Protein AF-0000000078892918 (afdb_homodimer)

Sequence (696 aa):
MNNAVQLWDNHLSVITRPTPHVQSPRDVVVKIAYSAVSGTDLHVLEGRIDCAKSIILGHQFVGIVKEIGADVQHVSVGDRVVINPLTSCGICDFCLKGQPHLCKVEGKNTAIGIKRNGGWAQFCRLSAKNVIPLPHQVTFEQALFSEPMSCILRGWDLLVPLQTDAEVLICGAGNSGLLWASFLHFRGYREVVISEVLKGRQKIAHGLNFGFQLVTPDVLVSEARNAKQNDDQEWGFDVVVDCTGDPKCFEQSLQWLRQGGRLLLFGTCPRNANASINPNQLLQKELKIISYQGNSFTFTSGIQVLQDMGNHYLAFERLGVRTFQLQEYMAAIETMRSGEISKAVFEYMNNAVQLWDNHLSVITRPTPHVQSPRDVVVKIAYSAVSGTDLHVLEGRIDCAKSIILGHQFVGIVKEIGADVQHVSVGDRVVINPLTSCGICDFCLKGQPHLCKVEGKNTAIGIKRNGGWAQFCRLSAKNVIPLPHQVTFEQALFSEPMSCILRGWDLLVPLQTDAEVLICGAGNSGLLWASFLHFRGYREVVISEVLKGRQKIAHGLNFGFQLVTPDVLVSEARNAKQNDDQEWGFDVVVDCTGDPKCFEQSLQWLRQGGRLLLFGTCPRNANASINPNQLLQKELKIISYQGNSFTFTSGIQVLQDMGNHYLAFERLGVRTFQLQEYMAAIETMRSGEISKAVFEY

Secondary structure (DSSP, 8-state):
-EEEEEEETTEEEEEEEPPP---STTEEEEEEEEEE--HHHHHHHTTSS---SSEE---EEEEEEEEE-TT--S--TT-EEEE-S----SSSHHHHTT-GGG-SSSGGGG-BTTTB--SSBSEEEEEGGGEEEPPTTS-HHHHTTHHHHHHHHHHHHHH-S--TT--EEEE--SHHHHHHHHHHHHTT---EEEE---HHHHHHHHHT-S--EEE-HHHHHHHHHHHHHTT-TT-SEEEEEE-S--HHHHHHHHHHEEEEEEEEE-SPPPTT--EEE-HHHHHHHT-EEEE--S--S-HHHHHHHHHHHHHHHH-TTTTTEEEE-GGGHHHHHHHHHHTS-SEEEEE-/-EEEEEEETTEEEEEEEPPP---STTEEEEEEEEEE--HHHHHHHTTSS---SSEE---EEEEEEEEE-TT--S--TT-EEEE-S----SSSHHHHTT-GGG-SSSGGGG-BTTTB--SSBSEEEEEGGGEEEPPTTS-HHHHTTHHHHHHHHHHHHHH-S--TT--EEEE--SHHHHHHHHHHHHTT---EEEE---HHHHHHHHHT-S--EEE-HHHHHHHHHHHHHTT-TT-SEEEEEE-S--HHHHHHHHHHEEEEEEEEE-SPPPTT--EEE-HHHHHHHT-EEEE--S--S-HHHHHHHHHHHHHHHH-TTTTTEEEE-GGGHHHHHHHHHHTS-SEEEEE-

Solvent-accessible surface area (backbone atoms only — not comparable to full-atom values): 35223 Å² total; per-residue (Å²): 126,23,50,28,39,31,37,42,95,93,37,77,44,79,44,78,40,78,68,75,70,65,83,47,48,46,22,28,21,30,40,35,40,38,21,35,59,50,73,65,56,51,34,37,75,68,66,69,38,88,60,43,82,67,24,26,31,27,47,35,28,24,28,28,31,66,40,67,16,84,68,50,75,91,66,53,70,67,38,48,31,32,41,43,36,57,50,54,68,66,70,45,74,37,26,68,68,74,35,36,51,64,20,85,74,25,10,76,68,51,17,32,21,40,53,33,59,17,32,39,29,44,50,37,66,43,57,47,86,29,58,39,76,53,60,89,86,48,48,66,74,52,48,48,43,26,56,63,40,6,34,50,48,32,53,45,63,71,56,54,87,69,63,78,82,44,33,34,35,33,33,27,46,42,47,67,27,47,50,49,52,44,49,40,45,73,73,64,43,64,50,38,36,40,31,37,83,51,67,45,26,42,52,36,59,58,65,60,68,79,74,53,48,75,43,41,62,68,56,54,53,49,51,42,53,50,26,60,76,66,66,42,74,77,56,61,20,48,32,38,40,33,45,61,23,43,45,65,54,57,45,50,48,66,65,41,38,24,71,64,7,38,37,37,41,68,27,74,36,50,80,83,36,66,30,68,42,44,62,23,59,34,30,78,28,26,28,33,42,37,36,46,56,69,49,59,96,18,52,70,59,20,44,52,50,48,54,72,52,36,63,86,60,50,30,48,72,56,55,28,41,45,78,39,49,68,90,40,48,66,59,39,52,51,44,35,72,70,28,68,28,37,30,29,29,32,54,100,127,22,49,29,39,30,37,41,94,93,36,76,44,79,43,78,38,77,68,76,71,67,85,46,48,45,20,28,22,31,38,34,42,40,22,35,59,49,73,65,55,52,33,36,76,70,65,70,38,90,60,42,83,66,25,27,31,25,46,34,27,24,28,30,31,66,41,69,17,85,67,49,76,90,68,52,71,67,39,48,30,32,41,44,36,57,51,55,70,66,70,46,72,37,26,67,68,73,36,36,52,64,20,86,72,25,11,76,68,48,16,32,20,40,52,33,58,18,31,39,28,45,49,36,64,43,57,46,88,28,57,39,77,53,61,89,86,48,48,65,74,53,47,48,44,25,57,62,41,6,34,49,48,33,52,46,62,71,57,54,86,70,63,78,82,44,32,35,35,34,33,27,45,43,47,66,27,47,49,48,52,44,50,42,46,74,72,64,43,63,51,39,37,39,28,36,82,51,65,44,26,43,52,35,59,58,62,59,68,79,76,52,48,77,44,40,62,67,56,53,54,50,52,42,52,51,26,62,77,66,67,42,74,78,56,59,19,48,30,37,41,34,45,62,22,42,47,65,54,57,44,50,47,66,65,41,39,23,71,62,8,37,38,37,41,68,26,74,36,51,81,84,36,65,31,66,42,42,63,23,58,35,28,78,28,26,27,33,41,37,36,48,56,69,49,57,94,18,51,70,58,20,45,51,49,48,54,72,50,36,62,85,59,51,31,47,73,57,54,28,41,45,78,40,50,68,91,40,47,67,59,40,52,51,44,36,72,71,27,68,29,36,31,29,30,31,53,102

Radius of gyration: 29.2 Å; Cα contacts (8 Å, |Δi|>4): 1618; chains: 2; bounding box: 52×85×64 Å

Foldseek 3Di:
DKWFWKQAPLDTDIDDDDQDADDDQFKWKWQWFKFWDDPVNVCVSVVQDAFDHTAGATQQTKGFTCHHHNNQDPDDGGFTKTFQQFDADCPDPCNVVQNRCPHPPTRVCRGDRGHHHHDLMRMDMDGSRGIGTADPLADRLLSSCLFLLLQLVQLVVVVPPDDQAFAEEEEDQFLSSLSNVLLCLVVNRLNYEYEYDAPLSQVLSVLLVSNHHYDHVVVLVVVLVVCVVVVPLPAAGQEYEYQPLDLVCVQVNLSRHHANHEYEDSHHHGPPDDHDDDVVSCVVRVYYYHYGGGGGPRSVVSSVSSSVSPCSRRPCVSQQEDEDASNCVVVQSVCCVSSNGNMYMYGD/DKWFWKQAPLDTDIDDDDQDDDDDQFKWKFQWFKFWDDPVNVCVSVVQDAFDHTAGATQQTKGFTCHHHNNQDPDDGGFTKTFQQFDADCPDPCNVVQNRCPHPPTRVCRGDRGHHHHDLMRMDMDGSRGIGTADPLADRLLSSCLFLLLQLVQLVVVVPPDDQAFAEEEEDQFLSSLSNVLLCLVVNHLNYEYEYDAPLSQVLSVLLVSNHHYDHVVVLLVVLVVCVVVVPLPAAGQEYEYQPLDLVCVAVNLSRHHANHEYEDSHHHGPPDDHDDDVVSCVVRVYYYHYGGGGDPRSVVSSVSSSVSPCSRRPCVSQQEDEDASNCVVVQSVCCVNSNGNMYMYGD

Structure (mmCIF, N/CA/C/O backbone):
data_AF-0000000078892918-model_v1
#
loop_
_entity.id
_entity.type
_entity.pdbx_description
1 polymer 'Uncharacterized protein'
#
loop_
_atom_site.group_PDB
_atom_site.id
_atom_site.type_symbol
_atom_site.label_atom_id
_atom_site.label_alt_id
_atom_site.label_comp_id
_atom_site.label_asym_id
_atom_site.label_entity_id
_atom_site.label_seq_id
_atom_site.pdbx_PDB_ins_code
_atom_site.Cartn_x
_atom_site.Cartn_y
_atom_site.Cartn_z
_atom_site.occupancy
_atom_site.B_iso_or_equiv
_atom_site.auth_seq_id
_atom_site.auth_comp_id
_atom_site.auth_asym_id
_atom_site.auth_atom_id
_atom_site.pdbx_PDB_model_num
ATOM 1 N N . MET A 1 1 ? 13.773 -43.25 -21.922 1 74.69 1 MET A N 1
ATOM 2 C CA . MET A 1 1 ? 13.562 -42.062 -22.75 1 74.69 1 MET A CA 1
ATOM 3 C C . MET A 1 1 ? 12.797 -41 -21.969 1 74.69 1 MET A C 1
ATOM 5 O O . MET A 1 1 ? 11.977 -41.312 -21.109 1 74.69 1 MET A O 1
ATOM 9 N N . ASN A 1 2 ? 13.359 -39.781 -22.062 1 89.12 2 ASN A N 1
ATOM 10 C CA . ASN A 1 2 ? 12.789 -38.594 -21.422 1 89.12 2 ASN A CA 1
ATOM 11 C C . ASN A 1 2 ? 12.266 -37.625 -22.469 1 89.12 2 ASN A C 1
ATOM 13 O O . ASN A 1 2 ? 13.016 -36.781 -22.969 1 89.12 2 ASN A O 1
ATOM 17 N N . ASN A 1 3 ? 10.93 -37.75 -22.734 1 92.88 3 ASN A N 1
ATOM 18 C CA . ASN A 1 3 ? 10.312 -36.719 -23.562 1 92.88 3 ASN A CA 1
ATOM 19 C C . ASN A 1 3 ? 10.102 -35.406 -22.797 1 92.88 3 ASN A C 1
ATOM 21 O O . ASN A 1 3 ? 9.766 -35.438 -21.609 1 92.88 3 ASN A O 1
ATOM 25 N N . ALA A 1 4 ? 10.375 -34.375 -23.453 1 96.62 4 ALA A N 1
ATOM 26 C CA . ALA A 1 4 ? 10.234 -33.031 -22.844 1 96.62 4 ALA A CA 1
ATOM 27 C C . ALA A 1 4 ? 9.766 -32.031 -23.875 1 96.62 4 ALA A C 1
ATOM 29 O O . ALA A 1 4 ? 9.945 -32.219 -25.078 1 96.62 4 ALA A O 1
ATOM 30 N N . VAL A 1 5 ? 9.094 -31.031 -23.438 1 96.69 5 VAL A N 1
ATOM 31 C CA . VAL A 1 5 ? 8.711 -29.922 -24.312 1 96.69 5 VAL A CA 1
ATOM 32 C C . VAL A 1 5 ? 9.688 -28.766 -24.109 1 96.69 5 VAL A C 1
ATOM 34 O O . VAL A 1 5 ? 9.734 -28.156 -23.031 1 96.69 5 VAL A O 1
ATOM 37 N N . GLN A 1 6 ? 10.375 -28.453 -25.156 1 96.12 6 GLN A N 1
ATOM 38 C CA . GLN A 1 6 ? 11.438 -27.453 -25.094 1 96.12 6 GLN A CA 1
ATOM 39 C C . GLN A 1 6 ? 11.078 -26.219 -25.906 1 96.12 6 GLN A C 1
ATOM 41 O O . GLN A 1 6 ? 10.523 -26.328 -27.016 1 96.12 6 GLN A O 1
ATOM 46 N N . LEU A 1 7 ? 11.281 -25.078 -25.328 1 95.19 7 LEU A N 1
ATOM 47 C CA . LEU A 1 7 ? 11.219 -23.812 -26.062 1 95.19 7 LEU A CA 1
ATOM 48 C C . LEU A 1 7 ? 12.594 -23.422 -26.594 1 95.19 7 LEU A C 1
ATOM 50 O O . LEU A 1 7 ? 13.547 -23.281 -25.828 1 95.19 7 LEU A O 1
ATOM 54 N N . TRP A 1 8 ? 12.688 -23.391 -27.891 1 92.12 8 TRP A N 1
ATOM 55 C CA . TRP A 1 8 ? 13.914 -22.984 -28.578 1 92.12 8 TRP A CA 1
ATOM 56 C C . TRP A 1 8 ? 13.609 -21.984 -29.688 1 92.12 8 TRP A C 1
ATOM 58 O O . TRP A 1 8 ? 12.836 -22.281 -30.594 1 92.12 8 TRP A O 1
ATOM 68 N N . ASP A 1 9 ? 14.219 -20.828 -29.609 1 88 9 ASP A N 1
ATOM 69 C CA . ASP A 1 9 ? 14.016 -19.766 -30.594 1 88 9 ASP A CA 1
ATOM 70 C C . ASP A 1 9 ? 12.531 -19.5 -30.828 1 88 9 ASP A C 1
ATOM 72 O O . ASP A 1 9 ? 12.062 -19.531 -31.969 1 88 9 ASP A O 1
ATOM 76 N N . ASN A 1 10 ? 11.758 -19.484 -29.797 1 86.69 10 ASN A N 1
ATOM 77 C CA . ASN A 1 10 ? 10.336 -19.141 -29.766 1 86.69 10 ASN A CA 1
ATOM 78 C C . ASN A 1 10 ? 9.484 -20.266 -30.375 1 86.69 10 ASN A C 1
ATOM 80 O O . ASN A 1 10 ? 8.328 -20.047 -30.734 1 86.69 10 ASN A O 1
ATOM 84 N N . HIS A 1 11 ? 10.141 -21.406 -30.469 1 91.75 11 HIS A N 1
ATOM 85 C CA . HIS A 1 11 ? 9.406 -22.562 -30.969 1 91.75 11 HIS A CA 1
ATOM 86 C C . HIS A 1 11 ? 9.367 -23.672 -29.922 1 91.75 11 HIS A C 1
ATOM 88 O O . HIS A 1 11 ? 10.398 -24.047 -29.359 1 91.75 11 HIS A O 1
ATOM 94 N N . LEU A 1 12 ? 8.156 -24.125 -29.781 1 95.19 12 LEU A N 1
ATOM 95 C CA . LEU A 1 12 ? 7.977 -25.25 -28.875 1 95.19 12 LEU A CA 1
ATOM 96 C C . LEU A 1 12 ? 8.039 -26.562 -29.656 1 95.19 12 LEU A C 1
ATOM 98 O O . LEU A 1 12 ? 7.488 -26.672 -30.75 1 95.19 12 LEU A O 1
ATOM 102 N N . SER A 1 13 ? 8.742 -27.484 -29.094 1 95.38 13 SER A N 1
ATOM 103 C CA . SER A 1 13 ? 8.789 -28.797 -29.703 1 95.38 13 SER A CA 1
ATOM 104 C C . SER A 1 13 ? 9.016 -29.891 -28.656 1 95.38 13 SER A C 1
ATOM 106 O O . SER A 1 13 ? 9.586 -29.625 -27.594 1 95.38 13 SER A O 1
ATOM 108 N N . VAL A 1 14 ? 8.555 -31.094 -28.906 1 95.44 14 VAL A N 1
ATOM 109 C CA . VAL A 1 14 ? 8.867 -32.25 -28.094 1 95.44 14 VAL A CA 1
ATOM 110 C C . VAL A 1 14 ? 10.242 -32.812 -28.469 1 95.44 14 VAL A C 1
ATOM 112 O O . VAL A 1 14 ? 10.531 -33 -29.656 1 95.44 14 VAL A O 1
ATOM 115 N N . ILE A 1 15 ? 11 -32.938 -27.5 1 95.25 15 ILE A N 1
ATOM 116 C CA . ILE A 1 15 ? 12.305 -33.531 -27.734 1 95.25 15 ILE A CA 1
ATOM 117 C C . ILE A 1 15 ? 12.453 -34.812 -26.875 1 95.25 15 ILE A C 1
ATOM 119 O O . ILE A 1 15 ? 11.742 -34.969 -25.891 1 95.25 15 ILE A O 1
ATOM 123 N N . THR A 1 16 ? 13.305 -35.625 -27.359 1 95.5 16 THR A N 1
ATOM 124 C CA . THR A 1 16 ? 13.664 -36.812 -26.594 1 95.5 16 THR A CA 1
ATOM 125 C C . THR A 1 16 ? 15.117 -36.75 -26.141 1 95.5 16 THR A C 1
ATOM 127 O O . THR A 1 16 ? 16 -36.438 -26.938 1 95.5 16 THR A O 1
ATOM 130 N N . ARG A 1 17 ? 15.273 -37 -24.875 1 93.25 17 ARG A N 1
ATOM 131 C CA . ARG A 1 17 ? 16.609 -36.906 -24.297 1 93.25 17 ARG A CA 1
ATOM 132 C C . ARG A 1 17 ? 16.828 -38.031 -23.297 1 93.25 17 ARG A C 1
ATOM 134 O O . ARG A 1 17 ? 15.875 -38.688 -22.844 1 93.25 17 ARG A O 1
ATOM 141 N N . PRO A 1 18 ? 18.156 -38.281 -23.016 1 94.69 18 PRO A N 1
ATOM 142 C CA . PRO A 1 18 ? 18.406 -39.281 -21.984 1 94.69 18 PRO A CA 1
ATOM 143 C C . PRO A 1 18 ? 17.812 -38.906 -20.625 1 94.69 18 PRO A C 1
ATOM 145 O O . PRO A 1 18 ? 17.719 -37.719 -20.312 1 94.69 18 PRO A O 1
ATOM 148 N N . THR A 1 19 ? 17.469 -39.906 -19.906 1 96 19 THR A N 1
ATOM 149 C CA . THR A 1 19 ? 17.031 -39.656 -18.547 1 96 19 THR A CA 1
ATOM 150 C C . THR A 1 19 ? 18.156 -38.969 -17.75 1 96 19 THR A C 1
ATOM 152 O O . THR A 1 19 ? 19.297 -39.438 -17.766 1 96 19 THR A O 1
ATOM 155 N N . PRO A 1 20 ? 17.812 -37.906 -17.125 1 96.81 20 PRO A N 1
ATOM 156 C CA . PRO A 1 20 ? 18.875 -37.219 -16.375 1 96.81 20 PRO A CA 1
ATOM 157 C C . PRO A 1 20 ? 19.344 -38.031 -15.156 1 96.81 20 PRO A C 1
ATOM 159 O O . PRO A 1 20 ? 18.578 -38.812 -14.609 1 96.81 20 PRO A O 1
ATOM 162 N N . HIS A 1 21 ? 20.562 -37.781 -14.797 1 97.19 21 HIS A N 1
ATOM 163 C CA . HIS A 1 21 ? 21.172 -38.375 -13.602 1 97.19 21 HIS A CA 1
ATOM 164 C C . HIS A 1 21 ? 21.797 -37.281 -12.734 1 97.19 21 HIS A C 1
ATOM 166 O O . HIS A 1 21 ? 22.078 -36.188 -13.219 1 97.19 21 HIS A O 1
ATOM 172 N N . VAL A 1 22 ? 21.969 -37.594 -11.492 1 97.69 22 VAL A N 1
ATOM 173 C CA . VAL A 1 22 ? 22.625 -36.688 -10.555 1 97.69 22 VAL A CA 1
ATOM 174 C C . VAL A 1 22 ? 24.031 -36.375 -11.055 1 97.69 22 VAL A C 1
ATOM 176 O O . VAL A 1 22 ? 24.781 -37.281 -11.461 1 97.69 22 VAL A O 1
ATOM 179 N N . GLN A 1 23 ? 24.359 -35.094 -11.055 1 97.44 23 GLN A N 1
ATOM 180 C CA . GLN A 1 23 ? 25.672 -34.625 -11.523 1 97.44 23 GLN A CA 1
ATOM 181 C C . GLN A 1 23 ? 26.438 -33.906 -10.422 1 97.44 23 GLN A C 1
ATOM 183 O O . GLN A 1 23 ? 27.641 -33.719 -10.523 1 97.44 23 GLN A O 1
ATOM 188 N N . SER A 1 24 ? 25.781 -33.406 -9.453 1 97.25 24 SER A N 1
ATOM 189 C CA . SER A 1 24 ? 26.359 -32.688 -8.297 1 97.25 24 SER A CA 1
ATOM 190 C C . SER A 1 24 ? 25.828 -33.281 -6.988 1 97.25 24 SER A C 1
ATOM 192 O O . SER A 1 24 ? 24.75 -33.875 -6.961 1 97.25 24 SER A O 1
ATOM 194 N N . PRO A 1 25 ? 26.547 -33.094 -5.863 1 97.69 25 PRO A N 1
ATOM 195 C CA . PRO A 1 25 ? 26.125 -33.688 -4.586 1 97.69 25 PRO A CA 1
ATOM 196 C C . PRO A 1 25 ? 24.797 -33.125 -4.086 1 97.69 25 PRO A C 1
ATOM 198 O O . PRO A 1 25 ? 24.188 -33.719 -3.193 1 97.69 25 PRO A O 1
ATOM 201 N N . ARG A 1 26 ? 24.391 -32.125 -4.598 1 96.94 26 ARG A N 1
ATOM 202 C CA . ARG A 1 26 ? 23.156 -31.531 -4.098 1 96.94 26 ARG A CA 1
ATOM 203 C C . ARG A 1 26 ? 22.031 -31.656 -5.113 1 96.94 26 ARG A C 1
ATOM 205 O O . ARG A 1 26 ? 20.984 -31.031 -4.973 1 96.94 26 ARG A O 1
ATOM 212 N N . ASP A 1 27 ? 22.094 -32.438 -6.129 1 98.56 27 ASP A N 1
ATOM 213 C CA . ASP A 1 27 ? 21.094 -32.656 -7.168 1 98.56 27 ASP A CA 1
ATOM 214 C C . ASP A 1 27 ? 20.016 -33.625 -6.703 1 98.56 27 ASP A C 1
ATOM 216 O O . ASP A 1 27 ? 20.297 -34.531 -5.902 1 98.56 27 ASP A O 1
ATOM 220 N N . VAL A 1 28 ? 18.906 -33.469 -7.23 1 98.75 28 VAL A N 1
ATOM 221 C CA . VAL A 1 28 ? 17.812 -34.438 -7.133 1 98.75 28 VAL A CA 1
ATOM 222 C C . VAL A 1 28 ? 17.188 -34.656 -8.508 1 98.75 28 VAL A C 1
ATOM 224 O O . VAL A 1 28 ? 16.984 -33.688 -9.266 1 98.75 28 VAL A O 1
ATOM 227 N N . VAL A 1 29 ? 16.922 -35.875 -8.859 1 98.81 29 VAL A N 1
ATOM 228 C CA . VAL A 1 29 ? 16.156 -36.188 -10.055 1 98.81 29 VAL A CA 1
ATOM 229 C C . VAL A 1 29 ? 14.742 -36.625 -9.656 1 98.81 29 VAL A C 1
ATOM 231 O O . VAL A 1 29 ? 14.578 -37.531 -8.852 1 98.81 29 VAL A O 1
ATOM 234 N N . VAL A 1 30 ? 13.828 -36 -10.219 1 98.81 30 VAL A N 1
ATOM 235 C CA . VAL A 1 30 ? 12.43 -36.281 -9.914 1 98.81 30 VAL A CA 1
ATOM 236 C C . VAL A 1 30 ? 11.758 -36.906 -11.133 1 98.81 30 VAL A C 1
ATOM 238 O O . VAL A 1 30 ? 11.883 -36.406 -12.25 1 98.81 30 VAL A O 1
ATOM 241 N N . LYS A 1 31 ? 11.109 -38.031 -10.93 1 98.81 31 LYS A N 1
ATOM 242 C CA . LYS A 1 31 ? 10.156 -38.562 -11.914 1 98.81 31 LYS A CA 1
ATOM 243 C C . LYS A 1 31 ? 8.812 -37.844 -11.797 1 98.81 31 LYS A C 1
ATOM 245 O O . LYS A 1 31 ? 8.086 -38.031 -10.82 1 98.81 31 LYS A O 1
ATOM 250 N N . ILE A 1 32 ? 8.453 -37.188 -12.797 1 98.69 32 ILE A N 1
ATOM 251 C CA . ILE A 1 32 ? 7.32 -36.25 -12.711 1 98.69 32 ILE A CA 1
ATOM 252 C C . ILE A 1 32 ? 6.016 -37.031 -12.906 1 98.69 32 ILE A C 1
ATOM 254 O O . ILE A 1 32 ? 5.914 -37.875 -13.805 1 98.69 32 ILE A O 1
ATOM 258 N N . ALA A 1 33 ? 5.094 -36.75 -12.039 1 98.5 33 ALA A N 1
ATOM 259 C CA . ALA A 1 33 ? 3.764 -37.344 -12.148 1 98.5 33 ALA A CA 1
ATOM 260 C C . ALA A 1 33 ? 2.811 -36.438 -12.898 1 98.5 33 ALA A C 1
ATOM 262 O O . ALA A 1 33 ? 2.098 -36.844 -13.805 1 98.5 33 ALA A O 1
ATOM 263 N N . TYR A 1 34 ? 2.76 -35.188 -12.484 1 98.5 34 TYR A N 1
ATOM 264 C CA . TYR A 1 34 ? 1.953 -34.125 -13.102 1 98.5 34 TYR A CA 1
ATOM 265 C C . TYR A 1 34 ? 2.76 -32.844 -13.266 1 98.5 34 TYR A C 1
ATOM 267 O O . TYR A 1 34 ? 3.6 -32.531 -12.422 1 98.5 34 TYR A O 1
ATOM 275 N N . SER A 1 35 ? 2.6 -32.156 -14.305 1 98.56 35 SER A N 1
ATOM 276 C CA . SER A 1 35 ? 3.076 -30.797 -14.508 1 98.56 35 SER A CA 1
ATOM 277 C C . SER A 1 35 ? 1.991 -29.922 -15.133 1 98.56 35 SER A C 1
ATOM 279 O O . SER A 1 35 ? 1.207 -30.391 -15.961 1 98.56 35 SER A O 1
ATOM 281 N N . ALA A 1 36 ? 1.979 -28.719 -14.742 1 98.38 36 ALA A N 1
ATOM 282 C CA . ALA A 1 36 ? 0.875 -27.859 -15.172 1 98.38 36 ALA A CA 1
ATOM 283 C C . ALA A 1 36 ? 1.375 -26.734 -16.078 1 98.38 36 ALA A C 1
ATOM 285 O O . ALA A 1 36 ? 2.559 -26.391 -16.047 1 98.38 36 ALA A O 1
ATOM 286 N N . VAL A 1 37 ? 0.459 -26.266 -16.891 1 97.56 37 VAL A N 1
ATOM 287 C CA . VAL A 1 37 ? 0.656 -25.031 -17.641 1 97.56 37 VAL A CA 1
ATOM 288 C C . VAL A 1 37 ? 0.143 -23.844 -16.812 1 97.56 37 VAL A C 1
ATOM 290 O O . VAL A 1 37 ? -0.985 -23.875 -16.328 1 97.56 37 VAL A O 1
ATOM 293 N N . SER A 1 38 ? 0.974 -22.875 -16.594 1 95.38 38 SER A N 1
ATOM 294 C CA . SER A 1 38 ? 0.587 -21.703 -15.82 1 95.38 38 SER A CA 1
ATOM 295 C C . SER A 1 38 ? 0.493 -20.469 -16.703 1 95.38 38 SER A C 1
ATOM 297 O O . SER A 1 38 ? 0.935 -20.484 -17.859 1 95.38 38 SER A O 1
ATOM 299 N N . GLY A 1 39 ? -0.19 -1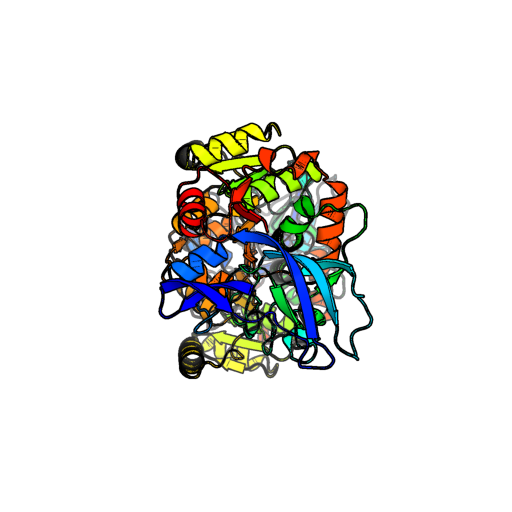9.406 -16.188 1 92.69 39 GLY A N 1
ATOM 300 C CA . GLY A 1 39 ? -0.195 -18.125 -16.875 1 92.69 39 GLY A CA 1
ATOM 301 C C . GLY A 1 39 ? 1.197 -17.609 -17.203 1 92.69 39 GLY A C 1
ATOM 302 O O . GLY A 1 39 ? 1.417 -17.031 -18.266 1 92.69 39 GLY A O 1
ATOM 303 N N . THR A 1 40 ? 2.102 -17.891 -16.359 1 92.19 40 THR A N 1
ATOM 304 C CA . THR A 1 40 ? 3.49 -17.484 -16.578 1 92.19 40 THR A CA 1
ATOM 305 C C . THR A 1 40 ? 4.066 -18.172 -17.812 1 92.19 40 THR A C 1
ATOM 307 O O . THR A 1 40 ? 4.805 -17.547 -18.578 1 92.19 40 THR A O 1
ATOM 310 N N . ASP A 1 41 ? 3.764 -19.391 -18.031 1 95.19 41 ASP A N 1
ATOM 311 C CA . ASP A 1 41 ? 4.211 -20.078 -19.234 1 95.19 41 ASP A CA 1
ATOM 312 C C . ASP A 1 41 ? 3.68 -19.406 -20.5 1 95.19 41 ASP A C 1
ATOM 314 O O . ASP A 1 41 ? 4.41 -19.234 -21.469 1 95.19 41 ASP A O 1
ATOM 318 N N . LEU A 1 42 ? 2.422 -19.062 -20.438 1 93.31 42 LEU A N 1
ATOM 319 C CA . LEU A 1 42 ? 1.817 -18.375 -21.578 1 93.31 42 LEU A CA 1
ATOM 320 C C . LEU A 1 42 ? 2.496 -17.031 -21.812 1 93.31 42 LEU A C 1
ATOM 322 O O . LEU A 1 42 ? 2.723 -16.641 -22.969 1 93.31 42 LEU A O 1
ATOM 326 N N . HIS A 1 43 ? 2.793 -16.328 -20.734 1 91.38 43 HIS A N 1
ATOM 327 C CA . HIS A 1 43 ? 3.469 -15.039 -20.844 1 91.38 43 HIS A CA 1
ATOM 328 C C . HIS A 1 43 ? 4.859 -15.195 -21.453 1 91.38 43 HIS A C 1
ATOM 330 O O . HIS A 1 43 ? 5.32 -14.32 -22.203 1 91.38 43 HIS A O 1
ATOM 336 N N . VAL A 1 44 ? 5.547 -16.266 -21.125 1 92.25 44 VAL A N 1
ATOM 337 C CA . VAL A 1 44 ? 6.836 -16.594 -21.734 1 92.25 44 VAL A CA 1
ATOM 338 C C . VAL A 1 44 ? 6.672 -16.797 -23.234 1 92.25 44 VAL A C 1
ATOM 340 O O . VAL A 1 44 ? 7.41 -16.234 -24.031 1 92.25 44 VAL A O 1
ATOM 343 N N . LEU A 1 45 ? 5.684 -17.531 -23.609 1 92.56 45 LEU A N 1
ATOM 344 C CA . LEU A 1 45 ? 5.441 -17.859 -25.016 1 92.56 45 LEU A CA 1
ATOM 345 C C . LEU A 1 45 ? 5.051 -16.609 -25.797 1 92.56 45 LEU A C 1
ATOM 347 O O . LEU A 1 45 ? 5.316 -16.531 -27 1 92.56 45 LEU A O 1
ATOM 351 N N . GLU A 1 46 ? 4.461 -15.703 -25.062 1 88 46 GLU A N 1
ATOM 352 C CA . GLU A 1 46 ? 4.039 -14.453 -25.688 1 88 46 GLU A CA 1
ATOM 353 C C . GLU A 1 46 ? 5.168 -13.43 -25.703 1 88 46 GLU A C 1
ATOM 355 O O . GLU A 1 46 ? 5.012 -12.32 -26.219 1 88 46 GLU A O 1
ATOM 360 N N . GLY A 1 47 ? 6.297 -13.773 -25.094 1 82.44 47 GLY A N 1
ATOM 361 C CA . GLY A 1 47 ? 7.445 -12.883 -25.062 1 82.44 47 GLY A CA 1
ATOM 362 C C . GLY A 1 47 ? 7.344 -11.812 -24 1 82.44 47 GLY A C 1
ATOM 363 O O . GLY A 1 47 ? 8.133 -10.867 -23.969 1 82.44 47 GLY A O 1
ATOM 364 N N . ARG A 1 48 ? 6.379 -12.008 -23.078 1 79.88 48 ARG A N 1
ATOM 365 C CA . ARG A 1 48 ? 6.188 -11.031 -22.016 1 79.88 48 ARG A CA 1
ATOM 366 C C . ARG A 1 48 ? 7.184 -11.25 -20.875 1 79.88 48 ARG A C 1
ATOM 368 O O . ARG A 1 48 ? 7.465 -10.336 -20.109 1 79.88 48 ARG A O 1
ATOM 375 N N . ILE A 1 49 ? 7.625 -12.391 -20.688 1 83.75 49 ILE A N 1
ATOM 376 C CA . ILE A 1 49 ? 8.609 -12.797 -19.688 1 83.75 49 ILE A CA 1
ATOM 377 C C . ILE A 1 49 ? 9.82 -13.414 -20.391 1 83.75 49 ILE A C 1
ATOM 379 O O . ILE A 1 49 ? 9.672 -14.289 -21.25 1 83.75 49 ILE A O 1
ATOM 383 N N . ASP A 1 50 ? 10.961 -12.938 -20 1 86 50 ASP A N 1
ATOM 384 C CA . ASP A 1 50 ? 12.188 -13.469 -20.578 1 86 50 ASP A CA 1
ATOM 385 C C . ASP A 1 50 ? 12.492 -14.867 -20.031 1 86 50 ASP A C 1
ATOM 387 O O . ASP A 1 50 ? 12.297 -15.125 -18.844 1 86 50 ASP A O 1
ATOM 391 N N . CYS A 1 51 ? 12.898 -15.734 -20.906 1 91 51 CYS A N 1
ATOM 392 C CA . CYS A 1 51 ? 13.297 -17.078 -20.516 1 91 51 CYS A CA 1
ATOM 393 C C . CYS A 1 51 ? 14.656 -17.438 -21.109 1 91 51 CYS A C 1
ATOM 395 O O . CYS A 1 51 ? 15.141 -16.766 -22.016 1 91 51 CYS A O 1
ATOM 397 N N . ALA A 1 52 ? 15.344 -18.391 -20.516 1 92.56 52 ALA A N 1
ATOM 398 C CA . ALA A 1 52 ? 16.625 -18.859 -21.031 1 92.56 52 ALA A CA 1
ATOM 399 C C . ALA A 1 52 ? 16.469 -19.531 -22.391 1 92.56 52 ALA A C 1
ATOM 401 O O . ALA A 1 52 ? 15.367 -19.984 -22.734 1 92.56 52 ALA A O 1
ATOM 402 N N . LYS A 1 53 ? 17.594 -19.531 -23.062 1 91.75 53 LYS A N 1
ATOM 403 C CA . LYS A 1 53 ? 17.578 -20.188 -24.375 1 91.75 53 LYS A CA 1
ATOM 404 C C . LYS A 1 53 ? 17.484 -21.703 -24.234 1 91.75 53 LYS A C 1
ATOM 406 O O . LYS A 1 53 ? 18.141 -22.297 -23.375 1 91.75 53 LYS A O 1
ATOM 411 N N . SER A 1 54 ? 16.688 -22.359 -25.047 1 92.94 54 SER A N 1
ATOM 412 C CA . SER A 1 54 ? 16.547 -23.812 -25.094 1 92.94 54 SER A CA 1
ATOM 413 C C . SER A 1 54 ? 16.172 -24.375 -23.719 1 92.94 54 SER A C 1
ATOM 415 O O . SER A 1 54 ? 16.906 -25.156 -23.141 1 92.94 54 SER A O 1
ATOM 417 N N . ILE A 1 55 ? 15.086 -24.078 -23.297 1 95.19 55 ILE A N 1
ATOM 418 C CA . ILE A 1 55 ? 14.648 -24.406 -21.938 1 95.19 55 ILE A CA 1
ATOM 419 C C . ILE A 1 55 ? 13.438 -25.344 -22 1 95.19 55 ILE A C 1
ATOM 421 O O . ILE A 1 55 ? 12.578 -25.188 -22.875 1 95.19 55 ILE A O 1
ATOM 425 N N . ILE A 1 56 ? 13.477 -26.391 -21.141 1 97.31 56 ILE A N 1
ATOM 426 C CA . ILE A 1 56 ? 12.25 -27.125 -20.875 1 97.31 56 ILE A CA 1
ATOM 427 C C . ILE A 1 56 ? 11.344 -26.312 -19.953 1 97.31 56 ILE A C 1
ATOM 429 O O . ILE A 1 56 ? 11.727 -25.984 -18.828 1 97.31 56 ILE A O 1
ATOM 433 N N . LEU A 1 57 ? 10.102 -26.047 -20.391 1 97.12 57 LEU A N 1
ATOM 434 C CA . LEU A 1 57 ? 9.195 -25.188 -19.641 1 97.12 57 LEU A CA 1
ATOM 435 C C . LEU A 1 57 ? 8.492 -25.953 -18.531 1 97.12 57 LEU A C 1
ATOM 437 O O . LEU A 1 57 ? 8.695 -27.156 -18.391 1 97.12 57 LEU A O 1
ATOM 441 N N . GLY A 1 58 ? 7.727 -25.219 -17.734 1 97.69 58 GLY A N 1
ATOM 442 C CA . GLY A 1 58 ? 6.93 -25.812 -16.672 1 97.69 58 GLY A CA 1
ATOM 443 C C . GLY A 1 58 ? 7.547 -25.625 -15.297 1 97.69 58 GLY A C 1
ATOM 444 O O . GLY A 1 58 ? 8.523 -26.297 -14.953 1 97.69 58 GLY A O 1
ATOM 445 N N . HIS A 1 59 ? 6.941 -24.766 -14.523 1 97.69 59 HIS A N 1
ATOM 446 C CA . HIS A 1 59 ? 7.52 -24.516 -13.203 1 97.69 59 HIS A CA 1
ATOM 447 C C . HIS A 1 59 ? 6.625 -25.078 -12.102 1 97.69 59 HIS A C 1
ATOM 449 O O . HIS A 1 59 ? 6.977 -25.016 -10.922 1 97.69 59 HIS A O 1
ATOM 455 N N . GLN A 1 60 ? 5.508 -25.641 -12.438 1 98.5 60 GLN A N 1
ATOM 456 C CA . GLN A 1 60 ? 4.582 -26.266 -11.5 1 98.5 60 GLN A CA 1
ATOM 457 C C . GLN A 1 60 ? 4.488 -27.766 -11.734 1 98.5 60 GLN A C 1
ATOM 459 O O . GLN A 1 60 ? 3.832 -28.219 -12.68 1 98.5 60 GLN A O 1
ATOM 464 N N . PHE A 1 61 ? 5.113 -28.516 -10.805 1 98.62 61 PHE A N 1
ATOM 465 C CA . PHE A 1 61 ? 5.02 -29.953 -11.016 1 98.62 61 PHE A CA 1
ATOM 466 C C . PHE A 1 61 ? 5.285 -30.719 -9.727 1 98.62 61 PHE A C 1
ATOM 468 O O . PHE A 1 61 ? 5.777 -30.141 -8.75 1 98.62 61 PHE A O 1
ATOM 475 N N . VAL A 1 62 ? 4.855 -31.953 -9.711 1 98.69 62 VAL A N 1
ATOM 476 C CA . VAL A 1 62 ? 4.965 -32.906 -8.602 1 98.69 62 VAL A CA 1
ATOM 477 C C . VAL A 1 62 ? 5.449 -34.25 -9.125 1 98.69 62 VAL A C 1
ATOM 479 O O . VAL A 1 62 ? 5.312 -34.562 -10.312 1 98.69 62 VAL A O 1
ATOM 482 N N . GLY A 1 63 ? 6.027 -35.031 -8.188 1 98.69 63 GLY A N 1
ATOM 483 C CA . GLY A 1 63 ? 6.48 -36.344 -8.609 1 98.69 63 GLY A CA 1
ATOM 484 C C . GLY A 1 63 ? 7.137 -37.125 -7.492 1 98.69 63 GLY A C 1
ATOM 485 O O . GLY A 1 63 ? 6.828 -36.906 -6.316 1 98.69 63 GLY A O 1
ATOM 486 N N . ILE A 1 64 ? 7.934 -38.062 -7.977 1 98.75 64 ILE A N 1
ATOM 487 C CA . ILE A 1 64 ? 8.617 -38.969 -7.062 1 98.75 64 ILE A CA 1
ATOM 488 C C . ILE A 1 64 ? 10.125 -38.844 -7.234 1 98.75 64 ILE A C 1
ATOM 490 O O . ILE A 1 64 ? 10.625 -38.812 -8.359 1 98.75 64 ILE A O 1
ATOM 494 N N . VAL A 1 65 ? 10.805 -38.781 -6.09 1 98.88 65 VAL A N 1
ATOM 495 C CA . VAL A 1 65 ? 12.266 -38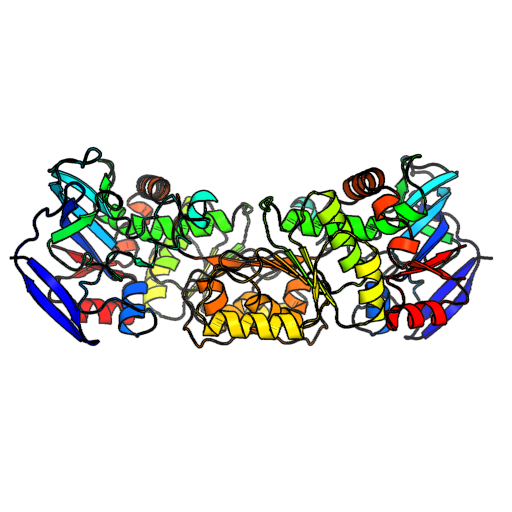.719 -6.148 1 98.88 65 VAL A CA 1
ATOM 496 C C . VAL A 1 65 ? 12.82 -40 -6.742 1 98.88 65 VAL A C 1
ATOM 498 O O . VAL A 1 65 ? 12.539 -41.094 -6.242 1 98.88 65 VAL A O 1
ATOM 501 N N . LYS A 1 66 ? 13.57 -39.844 -7.762 1 98.69 66 LYS A N 1
ATOM 502 C CA . LYS A 1 66 ? 14.148 -41 -8.453 1 98.69 66 LYS A CA 1
ATOM 503 C C . LYS A 1 66 ? 15.609 -41.219 -8.055 1 98.69 66 LYS A C 1
ATOM 505 O O . LYS A 1 66 ? 16.062 -42.344 -7.934 1 98.69 66 LYS A O 1
ATOM 510 N N . GLU A 1 67 ? 16.359 -40.125 -7.965 1 98.69 67 GLU A N 1
ATOM 511 C CA . GLU A 1 67 ? 17.781 -40.125 -7.629 1 98.69 67 GLU A CA 1
ATOM 512 C C . GLU A 1 67 ? 18.141 -38.906 -6.789 1 98.69 67 GLU A C 1
ATOM 514 O O . GLU A 1 67 ? 17.562 -37.844 -6.969 1 98.69 67 GLU A O 1
ATOM 519 N N . ILE A 1 68 ? 19.125 -39.125 -5.859 1 98.69 68 ILE A N 1
ATOM 520 C CA . ILE A 1 68 ? 19.562 -38 -5.047 1 98.69 68 ILE A CA 1
ATOM 521 C C . ILE A 1 68 ? 21.094 -37.969 -5.004 1 98.69 68 ILE A C 1
ATOM 523 O O . ILE A 1 68 ? 21.75 -39 -5.074 1 98.69 68 ILE A O 1
ATOM 527 N N . GLY A 1 69 ? 21.578 -36.75 -4.898 1 98.5 69 GLY A N 1
ATOM 528 C CA . GLY A 1 69 ? 23.016 -36.594 -4.68 1 98.5 69 GLY A CA 1
ATOM 529 C C . GLY A 1 69 ? 23.438 -36.938 -3.271 1 98.5 69 GLY A C 1
ATOM 530 O O . GLY A 1 69 ? 22.609 -37.062 -2.373 1 98.5 69 GLY A O 1
ATOM 531 N N . ALA A 1 70 ? 24.766 -36.969 -3.08 1 98.06 70 ALA A N 1
ATOM 532 C CA . ALA A 1 70 ? 25.359 -37.531 -1.861 1 98.06 70 ALA A CA 1
ATOM 533 C C . ALA A 1 70 ? 25.094 -36.625 -0.667 1 98.06 70 ALA A C 1
ATOM 535 O O . ALA A 1 70 ? 25.078 -37.062 0.479 1 98.06 70 ALA A O 1
ATOM 536 N N . ASP A 1 71 ? 24.844 -35.312 -0.876 1 98.12 71 ASP A N 1
ATOM 537 C CA . ASP A 1 71 ? 24.719 -34.375 0.23 1 98.12 71 ASP A CA 1
ATOM 538 C C . ASP A 1 71 ? 23.25 -34.094 0.556 1 98.12 71 ASP A C 1
ATOM 540 O O . ASP A 1 71 ? 22.953 -33.312 1.462 1 98.12 71 ASP A O 1
ATOM 544 N N . VAL A 1 72 ? 22.344 -34.688 -0.204 1 98.38 72 VAL A N 1
ATOM 545 C CA . VAL A 1 72 ? 20.922 -34.469 0.014 1 98.38 72 VAL A CA 1
ATOM 546 C C . VAL A 1 72 ? 20.438 -35.281 1.215 1 98.38 72 VAL A C 1
ATOM 548 O O . VAL A 1 72 ? 20.672 -36.5 1.28 1 98.38 72 VAL A O 1
ATOM 551 N N . GLN A 1 73 ? 19.781 -34.562 2.184 1 97.19 73 GLN A N 1
ATOM 552 C CA . GLN A 1 73 ? 19.438 -35.25 3.426 1 97.19 73 GLN A CA 1
ATOM 553 C C . GLN A 1 73 ? 17.938 -35.156 3.707 1 97.19 73 GLN A C 1
ATOM 555 O O . GLN A 1 73 ? 17.406 -35.969 4.457 1 97.19 73 GLN A O 1
ATOM 560 N N . HIS A 1 74 ? 17.266 -34.188 3.141 1 96.88 74 HIS A N 1
ATOM 561 C CA . HIS A 1 74 ? 15.914 -33.906 3.607 1 96.88 74 HIS A CA 1
ATOM 562 C C . HIS A 1 74 ? 14.875 -34.688 2.801 1 96.88 74 HIS A C 1
ATOM 564 O O . HIS A 1 74 ? 13.688 -34.688 3.133 1 96.88 74 HIS A O 1
ATOM 570 N N . VAL A 1 75 ? 15.328 -35.406 1.685 1 98.25 75 VAL A N 1
ATOM 571 C CA . VAL A 1 75 ? 14.453 -36.312 0.94 1 98.25 75 VAL A CA 1
ATOM 572 C C . VAL A 1 75 ? 15.203 -37.594 0.598 1 98.25 75 VAL A C 1
ATOM 574 O O . VAL A 1 75 ? 16.438 -37.625 0.612 1 98.25 75 VAL A O 1
ATOM 577 N N . SER A 1 76 ? 14.406 -38.625 0.276 1 98.31 76 SER A N 1
ATOM 578 C CA . SER A 1 76 ? 14.938 -39.938 -0.132 1 98.31 76 SER A CA 1
ATOM 579 C C . SER A 1 76 ? 14.289 -40.406 -1.424 1 98.31 76 SER A C 1
ATOM 581 O O . SER A 1 76 ? 13.211 -39.938 -1.798 1 98.31 76 SER A O 1
ATOM 583 N N . VAL A 1 77 ? 15 -41.375 -2.043 1 98.62 77 VAL A N 1
ATOM 584 C CA . VAL A 1 77 ? 14.43 -42 -3.229 1 98.62 77 VAL A CA 1
ATOM 585 C C . VAL A 1 77 ? 13.07 -42.594 -2.887 1 98.62 77 VAL A C 1
ATOM 587 O O . VAL A 1 77 ? 12.93 -43.281 -1.869 1 98.62 77 VAL A O 1
ATOM 590 N N . GLY A 1 78 ? 12.094 -42.281 -3.689 1 98.56 78 GLY A N 1
ATOM 591 C CA . GLY A 1 78 ? 10.758 -42.812 -3.461 1 98.56 78 GLY A CA 1
ATOM 592 C C . GLY A 1 78 ? 9.82 -41.812 -2.814 1 98.56 78 GLY A C 1
ATOM 593 O O . GLY A 1 78 ? 8.602 -41.969 -2.82 1 98.56 78 GLY A O 1
ATOM 594 N N . ASP A 1 79 ? 10.375 -40.75 -2.234 1 98.62 79 ASP A N 1
ATOM 595 C CA . ASP A 1 79 ? 9.555 -39.719 -1.594 1 98.62 79 ASP A CA 1
ATOM 596 C C . ASP A 1 79 ? 8.688 -39 -2.619 1 98.62 79 ASP A C 1
ATOM 598 O O . ASP A 1 79 ? 9.148 -38.719 -3.727 1 98.62 79 ASP A O 1
ATOM 602 N N . ARG A 1 80 ? 7.422 -38.688 -2.273 1 98.75 80 ARG A N 1
ATOM 603 C CA . ARG A 1 80 ? 6.574 -37.781 -3.027 1 98.75 80 ARG A CA 1
ATOM 604 C C . ARG A 1 80 ? 6.961 -36.312 -2.764 1 98.75 80 ARG A C 1
ATOM 606 O O . ARG A 1 80 ? 7.137 -35.906 -1.611 1 98.75 80 ARG A O 1
ATOM 613 N N . VAL A 1 81 ? 7.121 -35.562 -3.828 1 98.81 81 VAL A N 1
ATOM 614 C CA . VAL A 1 81 ? 7.648 -34.219 -3.637 1 98.81 81 VAL A CA 1
ATOM 615 C C . VAL A 1 81 ? 6.922 -33.219 -4.555 1 98.81 81 VAL A C 1
ATOM 617 O O . VAL A 1 81 ? 6.277 -33.656 -5.527 1 98.81 81 VAL A O 1
ATOM 620 N N . VAL A 1 82 ? 6.926 -32.031 -4.215 1 98.69 82 VAL A N 1
ATOM 621 C CA . VAL A 1 82 ? 6.527 -30.891 -5.035 1 98.69 82 VAL A CA 1
ATOM 622 C C . VAL A 1 82 ? 7.688 -29.906 -5.148 1 98.69 82 VAL A C 1
ATOM 624 O O . VAL A 1 82 ? 8.586 -29.891 -4.305 1 98.69 82 VAL A O 1
ATOM 627 N N . ILE A 1 83 ? 7.68 -29.141 -6.176 1 98.31 83 ILE A N 1
ATOM 628 C CA . ILE A 1 83 ? 8.82 -28.281 -6.477 1 98.31 83 ILE A CA 1
ATOM 629 C C . ILE A 1 83 ? 8.461 -26.828 -6.207 1 98.31 83 ILE A C 1
ATOM 631 O O . ILE A 1 83 ? 7.426 -26.344 -6.664 1 98.31 83 ILE A O 1
ATOM 635 N N . ASN A 1 84 ? 9.211 -26.156 -5.402 1 97.81 84 ASN A N 1
ATOM 636 C CA . ASN A 1 84 ? 9.234 -24.703 -5.387 1 97.81 84 ASN A CA 1
ATOM 637 C C . ASN A 1 84 ? 10.195 -24.141 -6.438 1 97.81 84 ASN A C 1
ATOM 639 O O . ASN A 1 84 ? 11.414 -24.281 -6.309 1 97.81 84 ASN A O 1
ATOM 643 N N . PRO A 1 85 ? 9.641 -23.531 -7.434 1 96.81 85 PRO A N 1
ATOM 644 C CA . PRO A 1 85 ? 10.492 -23.141 -8.562 1 96.81 85 PRO A CA 1
ATOM 645 C C . PRO A 1 85 ? 11.469 -22.016 -8.195 1 96.81 85 PRO A C 1
ATOM 647 O O . PRO A 1 85 ? 12.391 -21.734 -8.961 1 96.81 85 PRO A O 1
ATOM 650 N N . LEU A 1 86 ? 11.227 -21.375 -7.062 1 94.69 86 LEU A N 1
ATOM 651 C CA . LEU A 1 86 ? 12.07 -20.266 -6.641 1 94.69 86 LEU A CA 1
ATOM 652 C C . LEU A 1 86 ? 12.852 -20.625 -5.383 1 94.69 86 LEU A C 1
ATOM 654 O O . LEU A 1 86 ? 12.328 -21.297 -4.496 1 94.69 86 LEU A O 1
ATOM 658 N N . THR A 1 87 ? 14.094 -20.266 -5.387 1 93.12 87 THR A N 1
ATOM 659 C CA . THR A 1 87 ? 14.93 -20.328 -4.195 1 93.12 87 THR A CA 1
ATOM 660 C C . THR A 1 87 ? 15.695 -19.031 -4 1 93.12 87 THR A C 1
ATOM 662 O O . THR A 1 87 ? 15.469 -18.047 -4.727 1 93.12 87 THR A O 1
ATOM 665 N N . SER A 1 88 ? 16.422 -18.875 -2.916 1 94.75 88 SER A N 1
ATOM 666 C CA . SER A 1 88 ? 17.172 -17.656 -2.621 1 94.75 88 SER A CA 1
ATOM 667 C C . SER A 1 88 ? 18.578 -17.969 -2.166 1 94.75 88 SER A C 1
ATOM 669 O O . SER A 1 88 ? 18.891 -19.109 -1.799 1 94.75 88 SER A O 1
ATOM 671 N N . CYS A 1 89 ? 19.484 -16.984 -2.207 1 94.94 89 CYS A N 1
ATOM 672 C CA . CYS A 1 89 ? 20.906 -17.219 -1.945 1 94.94 89 CYS A CA 1
ATOM 673 C C . CYS A 1 89 ? 21.203 -17.156 -0.451 1 94.94 89 CYS A C 1
ATOM 675 O O . CYS A 1 89 ? 22.203 -17.688 0.009 1 94.94 89 CYS A O 1
ATOM 677 N N . GLY A 1 90 ? 20.438 -16.484 0.263 1 93.5 90 GLY A N 1
ATOM 678 C CA . GLY A 1 90 ? 20.562 -16.406 1.71 1 93.5 90 GLY A CA 1
ATOM 679 C C . GLY A 1 90 ? 21.641 -15.43 2.168 1 93.5 90 GLY A C 1
ATOM 680 O O . GLY A 1 90 ? 21.828 -15.227 3.369 1 93.5 90 GLY A O 1
ATOM 681 N N . ILE A 1 91 ? 22.312 -14.703 1.155 1 94 91 ILE A N 1
ATOM 682 C CA . ILE A 1 91 ? 23.469 -13.922 1.604 1 94 91 ILE A CA 1
ATOM 683 C C . ILE A 1 91 ? 23.406 -12.516 1.012 1 94 91 ILE A C 1
ATOM 685 O O . ILE A 1 91 ? 24.141 -11.625 1.43 1 94 91 ILE A O 1
ATOM 689 N N . CYS A 1 92 ? 22.594 -12.344 0.012 1 92.56 92 CYS A N 1
ATOM 690 C CA . CYS A 1 92 ? 22.5 -10.992 -0.546 1 92.56 92 CYS A CA 1
ATOM 691 C C . CYS A 1 92 ? 21.734 -10.062 0.383 1 92.56 92 CYS A C 1
ATOM 693 O O . CYS A 1 92 ? 21.125 -10.516 1.356 1 92.56 92 CYS A O 1
ATOM 695 N N . ASP A 1 93 ? 21.719 -8.82 0.068 1 90.12 93 ASP A N 1
ATOM 696 C CA . ASP A 1 93 ? 21.094 -7.812 0.928 1 90.12 93 ASP A CA 1
ATOM 697 C C . ASP A 1 93 ? 19.625 -8.102 1.144 1 90.12 93 ASP A C 1
ATOM 699 O O . ASP A 1 93 ? 19.125 -8.07 2.275 1 90.12 93 ASP A O 1
ATOM 703 N N . PHE A 1 94 ? 18.906 -8.508 0.149 1 91.44 94 PHE A N 1
ATOM 704 C CA . PHE A 1 94 ? 17.484 -8.789 0.252 1 91.44 94 PHE A CA 1
ATOM 705 C C . PHE A 1 94 ? 17.234 -10.023 1.105 1 91.44 94 PHE A C 1
ATOM 707 O O . PHE A 1 94 ? 16.359 -10.023 1.972 1 91.44 94 PHE A O 1
ATOM 714 N N . CYS A 1 95 ? 18.031 -11.047 0.868 1 93.5 95 CYS A N 1
ATOM 715 C CA . CYS A 1 95 ? 17.859 -12.266 1.646 1 93.5 95 CYS A CA 1
ATOM 716 C C . CYS A 1 95 ? 18.141 -12.016 3.123 1 93.5 95 CYS A C 1
ATOM 718 O O . CYS A 1 95 ? 17.391 -12.484 3.984 1 93.5 95 CYS A O 1
ATOM 720 N N . LEU A 1 96 ? 19.141 -11.211 3.346 1 93 96 LEU A N 1
ATOM 721 C CA . LEU A 1 96 ? 19.516 -10.945 4.73 1 93 96 LEU A CA 1
ATOM 722 C C . LEU A 1 96 ? 18.484 -10.047 5.406 1 93 96 LEU A C 1
ATOM 724 O O . LEU A 1 96 ? 18.391 -10.016 6.637 1 93 96 LEU A O 1
ATOM 728 N N . LYS A 1 97 ? 17.719 -9.352 4.602 1 90.56 97 LYS A N 1
ATOM 729 C CA . LYS A 1 97 ? 16.688 -8.453 5.133 1 90.56 97 LYS A CA 1
ATOM 730 C C . LYS A 1 97 ? 15.32 -9.125 5.148 1 90.56 97 LYS A C 1
ATOM 732 O O . LYS A 1 97 ? 14.297 -8.453 5.301 1 90.56 97 LYS A O 1
ATOM 737 N N . GLY A 1 98 ? 15.289 -10.406 4.887 1 90.12 98 GLY A N 1
ATOM 738 C CA . GLY A 1 98 ? 14.055 -11.164 4.965 1 90.12 98 GLY A CA 1
ATOM 739 C C . GLY A 1 98 ? 13.172 -10.992 3.744 1 90.12 98 GLY A C 1
ATOM 740 O O . GLY A 1 98 ? 11.953 -11.141 3.83 1 90.12 98 GLY A O 1
ATOM 741 N N . GLN A 1 99 ? 13.781 -10.617 2.637 1 89.69 99 GLN A N 1
ATOM 742 C CA . GLN A 1 99 ? 13.062 -10.461 1.377 1 89.69 99 GLN A CA 1
ATOM 743 C C . GLN A 1 99 ? 13.648 -11.359 0.293 1 89.69 99 GLN A C 1
ATOM 745 O O . GLN A 1 99 ? 14.016 -10.883 -0.785 1 89.69 99 GLN A O 1
ATOM 750 N N . PRO A 1 100 ? 13.586 -12.688 0.521 1 91.69 100 PRO A N 1
ATOM 751 C CA . PRO A 1 100 ? 14.273 -13.586 -0.404 1 91.69 100 PRO A CA 1
ATOM 752 C C . PRO A 1 100 ? 13.633 -13.609 -1.79 1 91.69 100 PRO A C 1
ATOM 754 O O . PRO A 1 100 ? 14.273 -14.008 -2.766 1 91.69 100 PRO A O 1
ATOM 757 N N . HIS A 1 101 ? 12.359 -13.258 -1.883 1 89.88 101 HIS A N 1
ATOM 758 C CA . HIS A 1 101 ? 11.695 -13.219 -3.182 1 89.88 101 HIS A CA 1
ATOM 759 C C . HIS A 1 101 ? 12.312 -12.164 -4.086 1 89.88 101 HIS A C 1
ATOM 761 O O . HIS A 1 101 ? 12.094 -12.172 -5.301 1 89.88 101 HIS A O 1
ATOM 767 N N . LEU A 1 102 ? 13.102 -11.25 -3.535 1 90.94 102 LEU A N 1
ATOM 768 C CA . LEU A 1 102 ? 13.797 -10.219 -4.301 1 90.94 102 LEU A CA 1
ATOM 769 C C . LEU A 1 102 ? 15.281 -10.539 -4.43 1 90.94 102 LEU A C 1
ATOM 771 O O . LEU A 1 102 ? 16.078 -9.656 -4.754 1 90.94 102 LEU A O 1
ATOM 775 N N . CYS A 1 103 ? 15.648 -11.781 -4.18 1 92.94 103 CYS A N 1
ATOM 776 C CA . CYS A 1 103 ? 17.031 -12.227 -4.215 1 92.94 103 CYS A CA 1
ATOM 777 C C . CYS A 1 103 ? 17.719 -11.789 -5.504 1 92.94 103 CYS A C 1
ATOM 779 O O . CYS A 1 103 ? 17.172 -11.977 -6.594 1 92.94 103 CYS A O 1
ATOM 781 N N . LYS A 1 104 ? 18.969 -11.297 -5.398 1 88.94 104 LYS A N 1
ATOM 782 C CA . LYS A 1 104 ? 19.719 -10.766 -6.531 1 88.94 104 LYS A CA 1
ATOM 783 C C . LYS A 1 104 ? 20.5 -11.859 -7.234 1 88.94 104 LYS A C 1
ATOM 785 O O . LYS A 1 104 ? 20.969 -11.68 -8.359 1 88.94 104 LYS A O 1
ATOM 790 N N . VAL A 1 105 ? 20.656 -12.938 -6.609 1 91.62 105 VAL A N 1
ATOM 791 C CA . VAL A 1 105 ? 21.578 -13.977 -7.07 1 91.62 105 VAL A CA 1
ATOM 792 C C . VAL A 1 105 ? 20.781 -15.148 -7.641 1 91.62 105 VAL A C 1
ATOM 794 O O . VAL A 1 105 ? 21.031 -15.578 -8.773 1 91.62 105 VAL A O 1
ATOM 797 N N . GLU A 1 106 ? 19.875 -15.641 -6.91 1 94.19 106 GLU A N 1
ATOM 798 C CA . GLU A 1 106 ? 18.984 -16.703 -7.355 1 94.19 106 GLU A CA 1
ATOM 799 C C . GLU A 1 106 ? 17.594 -16.172 -7.676 1 94.19 106 GLU A C 1
ATOM 801 O O . GLU A 1 106 ? 17.438 -15.305 -8.547 1 94.19 106 GLU A O 1
ATOM 806 N N . GLY A 1 107 ? 16.578 -16.609 -6.914 1 90 107 GLY A N 1
ATOM 807 C CA . GLY A 1 107 ? 15.242 -16.109 -7.18 1 90 107 GLY A CA 1
ATOM 808 C C . GLY A 1 107 ? 14.836 -16.234 -8.633 1 90 107 GLY A C 1
ATOM 809 O O . GLY A 1 107 ? 14.953 -17.312 -9.219 1 90 107 GLY A O 1
ATOM 810 N N . LYS A 1 108 ? 14.43 -15.172 -9.195 1 88.81 108 LYS A N 1
ATOM 811 C CA . LYS A 1 108 ? 13.93 -15.172 -10.562 1 88.81 108 LYS A CA 1
ATOM 812 C C . LYS A 1 108 ? 15.031 -15.539 -11.555 1 88.81 108 LYS A C 1
ATOM 814 O O . LYS A 1 108 ? 14.75 -16.031 -12.648 1 88.81 108 LYS A O 1
ATOM 819 N N . ASN A 1 109 ? 16.266 -15.391 -11.141 1 91.31 109 ASN A N 1
ATOM 820 C CA . ASN A 1 109 ? 17.406 -15.609 -12.023 1 91.31 109 ASN A CA 1
ATOM 821 C C . ASN A 1 109 ? 17.719 -17.094 -12.172 1 91.31 109 ASN A C 1
ATOM 823 O O . ASN A 1 109 ? 18.484 -17.484 -13.055 1 91.31 109 ASN A O 1
ATOM 827 N N . THR A 1 110 ? 17.094 -17.922 -11.336 1 93.75 110 THR A N 1
ATOM 828 C CA . THR A 1 110 ? 17.328 -19.375 -11.406 1 93.75 110 THR A CA 1
ATOM 829 C C . THR A 1 110 ? 16 -20.125 -11.367 1 93.75 110 THR A C 1
ATOM 831 O O . THR A 1 110 ? 15.969 -21.312 -11.008 1 93.75 110 THR A O 1
ATOM 834 N N . ALA A 1 111 ? 14.969 -19.469 -11.711 1 95.31 111 ALA A N 1
ATOM 835 C CA . ALA A 1 111 ? 13.633 -20.062 -11.617 1 95.31 111 ALA A CA 1
ATOM 836 C C . ALA A 1 111 ? 13.516 -21.297 -12.5 1 95.31 111 ALA A C 1
ATOM 838 O O . ALA A 1 111 ? 13.812 -21.25 -13.695 1 95.31 111 ALA A O 1
ATOM 839 N N . ILE A 1 112 ? 13.102 -22.375 -11.898 1 97.31 112 ILE A N 1
ATOM 840 C CA . ILE A 1 112 ? 12.891 -23.625 -12.625 1 97.31 112 ILE A CA 1
ATOM 841 C C . ILE A 1 112 ? 11.766 -23.453 -13.641 1 97.31 112 ILE A C 1
ATOM 843 O O . ILE A 1 112 ? 10.727 -22.875 -13.328 1 97.31 112 ILE A O 1
ATOM 847 N N . GLY A 1 113 ? 11.961 -23.938 -14.828 1 97.31 113 GLY A N 1
ATOM 848 C CA . GLY A 1 113 ? 10.953 -23.859 -15.875 1 97.31 113 GLY A CA 1
ATOM 849 C C . GLY A 1 113 ? 11.008 -22.547 -16.656 1 97.31 113 GLY A C 1
ATOM 850 O O . GLY A 1 113 ? 10.219 -22.344 -17.578 1 97.31 113 GLY A O 1
ATOM 851 N N . ILE A 1 114 ? 11.914 -21.609 -16.25 1 95.56 114 ILE A N 1
ATOM 852 C CA . ILE A 1 114 ? 12.062 -20.328 -16.922 1 95.56 114 ILE A CA 1
ATOM 853 C C . ILE A 1 114 ? 13.531 -20.078 -17.234 1 95.56 114 ILE A C 1
ATOM 855 O O . ILE A 1 114 ? 13.891 -19.812 -18.391 1 95.56 114 ILE A O 1
ATOM 859 N N . LYS A 1 115 ? 14.406 -20.219 -16.203 1 95.88 115 LYS A N 1
ATOM 860 C CA . LYS A 1 115 ? 15.844 -20 -16.359 1 95.88 115 LYS A CA 1
ATOM 861 C C . LYS A 1 115 ? 16.609 -21.328 -16.297 1 95.88 115 LYS A C 1
ATOM 863 O O . LYS A 1 115 ? 17.766 -21.391 -16.75 1 95.88 115 LYS A O 1
ATOM 868 N N . ARG A 1 116 ? 16 -22.312 -15.734 1 96.12 116 ARG A N 1
ATOM 869 C CA . ARG A 1 116 ? 16.469 -23.703 -15.703 1 96.12 116 ARG A CA 1
ATOM 870 C C . ARG A 1 116 ? 15.383 -24.656 -16.203 1 96.12 116 ARG A C 1
ATOM 872 O O . ARG A 1 116 ? 14.203 -24.297 -16.234 1 96.12 116 ARG A O 1
ATOM 879 N N . ASN A 1 117 ? 15.797 -25.828 -16.562 1 97.12 117 ASN A N 1
ATOM 880 C CA . ASN A 1 117 ? 14.836 -26.781 -17.094 1 97.12 117 ASN A CA 1
ATOM 881 C C . ASN A 1 117 ? 13.75 -27.109 -16.078 1 97.12 117 ASN A C 1
ATOM 883 O O . ASN A 1 117 ? 14.031 -27.266 -14.891 1 97.12 117 ASN A O 1
ATOM 887 N N . GLY A 1 118 ? 12.516 -27.281 -16.672 1 97.88 118 GLY A N 1
ATOM 888 C CA . GLY A 1 118 ? 11.375 -27.438 -15.781 1 97.88 118 GLY A CA 1
ATOM 889 C C . GLY A 1 118 ? 10.656 -28.766 -15.961 1 97.88 118 GLY A C 1
ATOM 890 O O . GLY A 1 118 ? 11.281 -29.781 -16.25 1 97.88 118 GLY A O 1
ATOM 891 N N . GLY A 1 119 ? 9.352 -28.719 -15.68 1 98.06 119 GLY A N 1
ATOM 892 C CA . GLY A 1 119 ? 8.609 -29.938 -15.445 1 98.06 119 GLY A CA 1
ATOM 893 C C . GLY A 1 119 ? 7.82 -30.406 -16.656 1 98.06 119 GLY A C 1
ATOM 894 O O . GLY A 1 119 ? 7.109 -31.406 -16.594 1 98.06 119 GLY A O 1
ATOM 895 N N . TRP A 1 120 ? 7.836 -29.688 -17.75 1 98.31 120 TRP A N 1
ATOM 896 C CA . TRP A 1 120 ? 7.207 -30.219 -18.953 1 98.31 120 TRP A CA 1
ATOM 897 C C . TRP A 1 120 ? 8.047 -31.359 -19.547 1 98.31 120 TRP A C 1
ATOM 899 O O . TRP A 1 120 ? 8.484 -31.281 -20.688 1 98.31 120 TRP A O 1
ATOM 909 N N . ALA A 1 121 ? 8.227 -32.375 -18.75 1 98.12 121 ALA A N 1
ATOM 910 C CA . ALA A 1 121 ? 9.062 -33.531 -19.047 1 98.12 121 ALA A CA 1
ATOM 911 C C . ALA A 1 121 ? 8.695 -34.688 -18.141 1 98.12 121 ALA A C 1
ATOM 913 O O . ALA A 1 121 ? 7.938 -34.531 -17.188 1 98.12 121 ALA A O 1
ATOM 914 N N . GLN A 1 122 ? 9.227 -35.875 -18.484 1 98 122 GLN A N 1
ATOM 915 C CA . GLN A 1 122 ? 8.984 -37.031 -17.656 1 98 122 GLN A CA 1
ATOM 916 C C . GLN A 1 122 ? 9.883 -37.031 -16.422 1 98 122 GLN A C 1
ATOM 918 O O . GLN A 1 122 ? 9.547 -37.625 -15.398 1 98 122 GLN A O 1
ATOM 923 N N . PHE A 1 123 ? 11.094 -36.438 -16.531 1 98.25 123 PHE A N 1
ATOM 924 C CA . PHE A 1 123 ? 12.055 -36.312 -15.453 1 98.25 123 PHE A CA 1
ATOM 925 C C . PHE A 1 123 ? 12.633 -34.875 -15.406 1 98.25 123 PHE A C 1
ATOM 927 O O . PHE A 1 123 ? 12.734 -34.219 -16.438 1 98.25 123 PHE A O 1
ATOM 934 N N . CYS A 1 124 ? 13.07 -34.5 -14.281 1 98.38 124 CYS A N 1
ATOM 935 C CA . CYS A 1 124 ? 13.742 -33.219 -14.109 1 98.38 124 CYS A CA 1
ATOM 936 C C . CYS A 1 124 ? 14.852 -33.312 -13.07 1 98.38 124 CYS A C 1
ATOM 938 O O . CYS A 1 124 ? 14.633 -33.844 -11.977 1 98.38 124 CYS A O 1
ATOM 940 N N . ARG A 1 125 ? 16.031 -32.906 -13.414 1 98.38 125 ARG A N 1
ATOM 941 C CA . ARG A 1 125 ? 17.109 -32.75 -12.453 1 98.38 125 ARG A CA 1
ATOM 942 C C . ARG A 1 125 ? 17.156 -31.328 -11.914 1 98.38 125 ARG A C 1
ATOM 944 O O . ARG A 1 125 ? 17.172 -30.375 -12.688 1 98.38 125 ARG A O 1
ATOM 951 N N . LEU A 1 126 ? 17.156 -31.219 -10.672 1 98 126 LEU A N 1
ATOM 952 C CA . LEU A 1 126 ? 17.172 -29.891 -10.07 1 98 126 LEU A CA 1
ATOM 953 C C . LEU A 1 126 ? 17.891 -29.906 -8.727 1 98 126 LEU A C 1
ATOM 955 O O . LEU A 1 126 ? 18.328 -30.969 -8.266 1 98 126 LEU A O 1
ATOM 959 N N . SER A 1 127 ? 18.125 -28.672 -8.164 1 97.44 127 SER A N 1
ATOM 960 C CA . SER A 1 127 ? 18.766 -28.562 -6.859 1 97.44 127 SER A CA 1
ATOM 961 C C . SER A 1 127 ? 17.859 -29.062 -5.746 1 97.44 127 SER A C 1
ATOM 963 O O . SER A 1 127 ? 16.656 -28.828 -5.766 1 97.44 127 SER A O 1
ATOM 965 N N . ALA A 1 128 ? 18.469 -29.688 -4.766 1 97.94 128 ALA A N 1
ATOM 966 C CA . ALA A 1 128 ? 17.734 -30.203 -3.607 1 97.94 128 ALA A CA 1
ATOM 967 C C . ALA A 1 128 ? 16.969 -29.078 -2.908 1 97.94 128 ALA A C 1
ATOM 969 O O . ALA A 1 128 ? 15.906 -29.312 -2.322 1 97.94 128 ALA A O 1
ATOM 970 N N . LYS A 1 129 ? 17.438 -27.828 -3.031 1 95.81 129 LYS A N 1
ATOM 971 C CA . LYS A 1 129 ? 16.812 -26.672 -2.381 1 95.81 129 LYS A CA 1
ATOM 972 C C . LYS A 1 129 ? 15.398 -26.453 -2.893 1 95.81 129 LYS A C 1
ATOM 974 O O . LYS A 1 129 ? 14.562 -25.891 -2.184 1 95.81 129 LYS A O 1
ATOM 979 N N . ASN A 1 130 ? 15.125 -26.922 -4.09 1 97.75 130 ASN A N 1
ATOM 980 C CA . ASN A 1 130 ? 13.836 -26.656 -4.715 1 97.75 130 ASN A CA 1
ATOM 981 C C . ASN A 1 130 ? 12.828 -27.766 -4.402 1 97.75 130 ASN A C 1
ATOM 983 O O . ASN A 1 130 ? 11.648 -27.656 -4.754 1 97.75 130 ASN A O 1
ATOM 987 N N . VAL A 1 131 ? 13.234 -28.797 -3.746 1 98.44 131 VAL A N 1
ATOM 988 C CA . VAL A 1 131 ? 12.43 -30 -3.611 1 98.44 131 VAL A CA 1
ATOM 989 C C . VAL A 1 131 ? 11.789 -30.047 -2.225 1 98.44 131 VAL A C 1
ATOM 991 O O . VAL A 1 131 ? 12.492 -30.062 -1.211 1 98.44 131 VAL A O 1
ATOM 994 N N . ILE A 1 132 ? 10.484 -30.109 -2.168 1 98.19 132 ILE A N 1
ATOM 995 C CA . ILE A 1 132 ? 9.75 -30.094 -0.907 1 98.19 132 ILE A CA 1
ATOM 996 C C . ILE A 1 132 ? 8.977 -31.406 -0.747 1 98.19 132 ILE A C 1
ATOM 998 O O . ILE A 1 132 ? 8.141 -31.75 -1.586 1 98.19 132 ILE A O 1
ATOM 1002 N N . PRO A 1 133 ? 9.25 -32.125 0.307 1 98.06 133 PRO A N 1
ATOM 1003 C CA . PRO A 1 133 ? 8.5 -33.344 0.528 1 98.06 133 PRO A CA 1
ATOM 1004 C C . PRO A 1 133 ? 7.023 -33.094 0.809 1 98.06 133 PRO A C 1
ATOM 1006 O O . PRO A 1 133 ? 6.672 -32.125 1.484 1 98.06 133 PRO A O 1
ATOM 1009 N N . LEU A 1 134 ? 6.184 -33.969 0.33 1 97.88 134 LEU A N 1
ATOM 1010 C CA . LEU A 1 134 ? 4.746 -33.844 0.525 1 97.88 134 LEU A CA 1
ATOM 1011 C C . LEU A 1 134 ? 4.285 -34.719 1.704 1 97.88 134 LEU A C 1
ATOM 1013 O O . LEU A 1 134 ? 4.703 -35.875 1.845 1 97.88 134 LEU A O 1
ATOM 1017 N N . PRO A 1 135 ? 3.416 -34.156 2.508 1 95.69 135 PRO A N 1
ATOM 1018 C CA . PRO A 1 135 ? 2.748 -35.031 3.48 1 95.69 135 PRO A CA 1
ATOM 1019 C C . PRO A 1 135 ? 1.943 -36.156 2.82 1 95.69 135 PRO A C 1
ATOM 1021 O O . PRO A 1 135 ? 1.431 -35.969 1.712 1 95.69 135 PRO A O 1
ATOM 1024 N N . HIS A 1 136 ? 1.792 -37.219 3.545 1 94.62 136 HIS A N 1
ATOM 1025 C CA . HIS A 1 136 ? 1.141 -38.406 3.01 1 94.62 136 HIS A CA 1
ATOM 1026 C C . HIS A 1 136 ? -0.311 -38.125 2.641 1 94.62 136 HIS A C 1
ATOM 1028 O O . HIS A 1 136 ? -0.843 -38.719 1.694 1 94.62 136 HIS A O 1
ATOM 1034 N N . GLN A 1 137 ? -0.918 -37.156 3.311 1 94.94 137 GLN A N 1
ATOM 1035 C CA . GLN A 1 137 ? -2.346 -36.875 3.15 1 94.94 137 GLN A CA 1
ATOM 1036 C C . GLN A 1 137 ? -2.617 -36 1.933 1 94.94 137 GLN A C 1
ATOM 1038 O O . GLN A 1 137 ? -3.762 -35.875 1.497 1 94.94 137 GLN A O 1
ATOM 1043 N N . VAL A 1 138 ? -1.591 -35.469 1.333 1 96.88 138 VAL A N 1
ATOM 1044 C CA . VAL A 1 138 ? -1.777 -34.562 0.213 1 96.88 138 VAL A CA 1
ATOM 1045 C C . VAL A 1 138 ? -1.595 -35.312 -1.104 1 96.88 138 VAL A C 1
ATOM 1047 O O . VAL A 1 138 ? -0.524 -35.844 -1.367 1 96.88 138 VAL A O 1
ATOM 1050 N N . THR A 1 139 ? -2.631 -35.344 -1.93 1 97.38 139 THR A N 1
ATOM 1051 C CA . THR A 1 139 ? -2.549 -36.031 -3.219 1 97.38 139 THR A CA 1
ATOM 1052 C C . THR A 1 139 ? -1.705 -35.219 -4.203 1 97.38 139 THR A C 1
ATOM 1054 O O . THR A 1 139 ? -1.463 -34.031 -3.986 1 97.38 139 THR A O 1
ATOM 1057 N N . PHE A 1 140 ? -1.236 -35.844 -5.234 1 97.75 140 PHE A N 1
ATOM 1058 C CA . PHE A 1 140 ? -0.498 -35.125 -6.273 1 97.75 140 PHE A CA 1
ATOM 1059 C C . PHE A 1 140 ? -1.37 -34.062 -6.926 1 97.75 140 PHE A C 1
ATOM 1061 O O . PHE A 1 140 ? -0.889 -33 -7.262 1 97.75 140 PHE A O 1
ATOM 1068 N N . GLU A 1 141 ? -2.645 -34.375 -7.09 1 97.25 141 GLU A N 1
ATOM 1069 C CA . GLU A 1 141 ? -3.57 -33.406 -7.668 1 97.25 141 GLU A CA 1
ATOM 1070 C C . GLU A 1 141 ? -3.645 -32.125 -6.82 1 97.25 141 GLU A C 1
ATOM 1072 O O . GLU A 1 141 ? -3.557 -31.031 -7.352 1 97.25 141 GLU A O 1
ATOM 1077 N N . GLN A 1 142 ? -3.742 -32.312 -5.539 1 97.31 142 GLN A N 1
ATOM 1078 C CA . GLN A 1 142 ? -3.762 -31.172 -4.633 1 97.31 142 GLN A CA 1
ATOM 1079 C C . GLN A 1 142 ? -2.422 -30.438 -4.641 1 97.31 142 GLN A C 1
ATOM 1081 O O . GLN A 1 142 ? -2.379 -29.219 -4.707 1 97.31 142 GLN A O 1
ATOM 1086 N N . ALA A 1 143 ? -1.339 -31.219 -4.629 1 98 143 ALA A N 1
ATOM 1087 C CA . ALA A 1 143 ? 0.012 -30.672 -4.492 1 98 143 ALA A CA 1
ATOM 1088 C C . ALA A 1 143 ? 0.392 -29.828 -5.703 1 98 143 ALA A C 1
ATOM 1090 O O . ALA A 1 143 ? 1.239 -28.938 -5.605 1 98 143 ALA A O 1
ATOM 1091 N N . LEU A 1 144 ? -0.258 -30.125 -6.832 1 97.69 144 LEU A N 1
ATOM 1092 C CA . LEU A 1 144 ? 0.025 -29.375 -8.047 1 97.69 144 LEU A CA 1
ATOM 1093 C C . LEU A 1 144 ? -0.314 -27.891 -7.867 1 97.69 144 LEU A C 1
ATOM 1095 O O . LEU A 1 144 ? 0.203 -27.047 -8.594 1 97.69 144 LEU A O 1
ATOM 1099 N N . PHE A 1 145 ? -1.143 -27.594 -6.875 1 98.19 145 PHE A N 1
ATOM 1100 C CA . PHE A 1 145 ? -1.539 -26.219 -6.609 1 98.19 145 PHE A CA 1
ATOM 1101 C C . PHE A 1 145 ? -0.657 -25.594 -5.535 1 98.19 145 PHE A C 1
ATOM 1103 O O . PHE A 1 145 ? -0.913 -24.469 -5.082 1 98.19 145 PHE A O 1
ATOM 1110 N N . SER A 1 146 ? 0.442 -26.25 -5.121 1 97.94 146 SER A N 1
ATOM 1111 C CA . SER A 1 146 ? 1.293 -25.734 -4.055 1 97.94 146 SER A CA 1
ATOM 1112 C C . SER A 1 146 ? 1.924 -24.406 -4.441 1 97.94 146 SER A C 1
ATOM 1114 O O . SER A 1 146 ? 1.869 -23.438 -3.676 1 97.94 146 SER A O 1
ATOM 1116 N N . GLU A 1 147 ? 2.461 -24.375 -5.617 1 97.5 147 GLU A N 1
ATOM 1117 C CA . GLU A 1 147 ? 3.125 -23.141 -6.039 1 97.5 147 GLU A CA 1
ATOM 1118 C C . GLU A 1 147 ? 2.129 -22 -6.172 1 97.5 147 GLU A C 1
ATOM 1120 O O . GLU A 1 147 ? 2.314 -20.938 -5.57 1 97.5 147 GLU A O 1
ATOM 1125 N N . PRO A 1 148 ? 1.003 -22.141 -6.867 1 97.31 148 PRO A N 1
ATOM 1126 C CA . PRO A 1 148 ? 0.072 -21.016 -6.961 1 97.31 148 PRO A CA 1
ATOM 1127 C C . PRO A 1 148 ? -0.588 -20.688 -5.625 1 97.31 148 PRO A C 1
ATOM 1129 O O . PRO A 1 148 ? -0.893 -19.516 -5.359 1 97.31 148 PRO A O 1
ATOM 1132 N N . MET A 1 149 ? -0.817 -21.688 -4.785 1 98 149 MET A N 1
ATOM 1133 C CA . MET A 1 149 ? -1.376 -21.406 -3.471 1 98 149 MET A CA 1
ATOM 1134 C C . MET A 1 149 ? -0.385 -20.609 -2.623 1 98 149 MET A C 1
ATOM 1136 O O . MET A 1 149 ? -0.779 -19.719 -1.863 1 98 149 MET A O 1
ATOM 1140 N N . SER A 1 150 ? 0.901 -20.969 -2.768 1 97.62 150 SER A N 1
ATOM 1141 C CA . SER A 1 150 ? 1.911 -20.188 -2.055 1 97.62 150 SER A CA 1
ATOM 1142 C C . SER A 1 150 ? 1.904 -18.734 -2.498 1 97.62 150 SER A C 1
ATOM 1144 O O . SER A 1 150 ? 2.135 -17.828 -1.688 1 97.62 150 SER A O 1
ATOM 1146 N N . CYS A 1 151 ? 1.649 -18.484 -3.752 1 96.88 151 CYS A N 1
ATOM 1147 C CA . CYS A 1 151 ? 1.523 -17.125 -4.27 1 96.88 151 CYS A CA 1
ATOM 1148 C C . CYS A 1 151 ? 0.307 -16.422 -3.676 1 96.88 151 CYS A C 1
ATOM 1150 O O . CYS A 1 151 ? 0.392 -15.266 -3.266 1 96.88 151 CYS A O 1
ATOM 1152 N N . ILE A 1 152 ? -0.815 -17.156 -3.6 1 97.94 152 ILE A N 1
ATOM 1153 C CA . ILE A 1 152 ? -2.041 -16.609 -3.029 1 97.94 152 ILE A CA 1
ATOM 1154 C C . ILE A 1 152 ? -1.807 -16.234 -1.566 1 97.94 152 ILE A C 1
ATOM 1156 O O . ILE A 1 152 ? -2.186 -15.141 -1.127 1 97.94 152 ILE A O 1
ATOM 1160 N N . LEU A 1 153 ? -1.128 -17.109 -0.846 1 97.62 153 LEU A N 1
ATOM 1161 C CA . LEU A 1 153 ? -0.871 -16.859 0.568 1 97.62 153 LEU A CA 1
ATOM 1162 C C . LEU A 1 153 ? 0.018 -15.633 0.748 1 97.62 153 LEU A C 1
ATOM 1164 O O . LEU A 1 153 ? -0.193 -14.836 1.666 1 97.62 153 LEU A O 1
ATOM 1168 N N . ARG A 1 154 ? 0.979 -15.539 -0.08 1 96.62 154 ARG A N 1
ATOM 1169 C CA . ARG A 1 154 ? 1.821 -14.344 -0.023 1 96.62 154 ARG A CA 1
ATOM 1170 C C . ARG A 1 154 ? 1.005 -13.086 -0.287 1 96.62 154 ARG A C 1
ATOM 1172 O O . ARG A 1 154 ? 1.168 -12.078 0.406 1 96.62 154 ARG A O 1
ATOM 1179 N N . GLY A 1 155 ? 0.166 -13.094 -1.331 1 96.94 155 GLY A N 1
ATOM 1180 C CA . GLY A 1 155 ? -0.744 -11.984 -1.577 1 96.94 155 GLY A CA 1
ATOM 1181 C C . GLY A 1 155 ? -1.649 -11.688 -0.397 1 96.94 155 GLY A C 1
ATOM 1182 O O . GLY A 1 155 ? -1.852 -10.523 -0.045 1 96.94 155 GLY A O 1
ATOM 1183 N N . TRP A 1 156 ? -2.146 -12.781 0.219 1 97.19 156 TRP A N 1
ATOM 1184 C CA . TRP A 1 156 ? -2.992 -12.664 1.401 1 97.19 156 TRP A CA 1
ATOM 1185 C C . TRP A 1 156 ? -2.25 -11.969 2.537 1 97.19 156 TRP A C 1
ATOM 1187 O O . TRP A 1 156 ? -2.795 -11.078 3.191 1 97.19 156 TRP A O 1
ATOM 1197 N N . ASP A 1 157 ? -1.025 -12.352 2.719 1 95.06 157 ASP A N 1
ATOM 1198 C CA . ASP A 1 157 ? -0.212 -11.766 3.783 1 95.06 157 ASP A CA 1
ATOM 1199 C C . ASP A 1 157 ? -0.022 -10.266 3.574 1 95.06 157 ASP A C 1
ATOM 1201 O O . ASP A 1 157 ? 0.136 -9.516 4.539 1 95.06 157 ASP A O 1
ATOM 1205 N N . LEU A 1 158 ? -0.041 -9.844 2.355 1 94.5 158 LEU A N 1
ATOM 1206 C CA . LEU A 1 158 ? 0.1 -8.43 2.041 1 94.5 158 LEU A CA 1
ATOM 1207 C C . LEU A 1 158 ? -1.207 -7.68 2.287 1 94.5 158 LEU A C 1
ATOM 1209 O O . LEU A 1 158 ? -1.209 -6.461 2.453 1 94.5 158 LEU A O 1
ATOM 1213 N N . LEU A 1 159 ? -2.303 -8.406 2.32 1 95.44 159 LEU A N 1
ATOM 1214 C CA . LEU A 1 159 ? -3.619 -7.785 2.391 1 95.44 159 LEU A CA 1
ATOM 1215 C C . LEU A 1 159 ? -4.105 -7.703 3.834 1 95.44 159 LEU A C 1
ATOM 1217 O O . LEU A 1 159 ? -4.859 -6.793 4.191 1 95.44 159 LEU A O 1
ATOM 1221 N N . VAL A 1 160 ? -3.746 -8.656 4.66 1 93.31 160 VAL A N 1
ATOM 1222 C CA . VAL A 1 160 ? -4.297 -8.711 6.008 1 93.31 160 VAL A CA 1
ATOM 1223 C C . VAL A 1 160 ? -3.65 -7.637 6.879 1 93.31 160 VAL A C 1
ATOM 1225 O O . VAL A 1 160 ? -2.535 -7.191 6.598 1 93.31 160 VAL A O 1
ATOM 1228 N N . PRO A 1 161 ? -4.453 -7.133 7.859 1 92.38 161 PRO A N 1
ATOM 1229 C CA . PRO A 1 161 ? -5.738 -7.672 8.312 1 92.38 161 PRO A CA 1
ATOM 1230 C C . PRO A 1 161 ? -6.906 -7.242 7.434 1 92.38 161 PRO A C 1
ATOM 1232 O O . PRO A 1 161 ? -6.922 -6.113 6.93 1 92.38 161 PRO A O 1
ATOM 1235 N N . LEU A 1 162 ? -7.824 -8.172 7.223 1 94 162 LEU A N 1
ATOM 1236 C CA . LEU A 1 162 ? -9.078 -7.941 6.512 1 94 162 LEU A CA 1
ATOM 1237 C C . LEU A 1 162 ? -10.273 -8.25 7.41 1 94 162 LEU A C 1
ATOM 1239 O O . LEU A 1 162 ? -10.312 -9.289 8.07 1 94 162 LEU A O 1
ATOM 1243 N N . GLN A 1 163 ? -11.195 -7.305 7.465 1 93.31 163 GLN A N 1
ATOM 1244 C CA . GLN A 1 163 ? -12.375 -7.492 8.297 1 93.31 163 GLN A CA 1
ATOM 1245 C C . GLN A 1 163 ? -13.219 -8.656 7.797 1 93.31 163 GLN A C 1
ATOM 1247 O O . GLN A 1 163 ? -13.234 -8.953 6.602 1 93.31 163 GLN A O 1
ATOM 1252 N N . THR A 1 164 ? -13.938 -9.273 8.727 1 93.56 164 THR A N 1
ATOM 1253 C CA . THR A 1 164 ? -14.711 -10.469 8.406 1 93.56 164 THR A CA 1
ATOM 1254 C C . THR A 1 164 ? -15.828 -10.133 7.418 1 93.56 164 THR A C 1
ATOM 1256 O O . THR A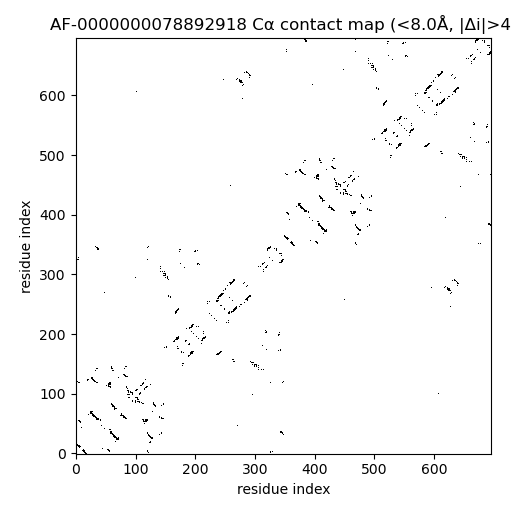 1 164 ? -16.25 -11 6.645 1 93.56 164 THR A O 1
ATOM 1259 N N . ASP A 1 165 ? -16.266 -8.898 7.473 1 93.31 165 ASP A N 1
ATOM 1260 C CA . ASP A 1 165 ? -17.375 -8.508 6.594 1 93.31 165 ASP A CA 1
ATOM 1261 C C . ASP A 1 165 ? -16.859 -7.734 5.383 1 93.31 165 ASP A C 1
ATOM 1263 O O . ASP A 1 165 ? -17.625 -7.031 4.719 1 93.31 165 ASP A O 1
ATOM 1267 N N . ALA A 1 166 ? -15.562 -7.859 5.129 1 96.19 166 ALA A N 1
ATOM 1268 C CA . ALA A 1 166 ? -14.984 -7.145 3.994 1 96.19 166 ALA A CA 1
ATOM 1269 C C . ALA A 1 166 ? -15.602 -7.613 2.68 1 96.19 166 ALA A C 1
ATOM 1271 O O . ALA A 1 166 ? -15.844 -8.805 2.49 1 96.19 166 ALA A O 1
ATOM 1272 N N . GLU A 1 167 ? -15.938 -6.648 1.835 1 97.69 167 GLU A N 1
ATOM 1273 C CA . GLU A 1 167 ? -16.375 -6.941 0.472 1 97.69 167 GLU A CA 1
ATOM 1274 C C . GLU A 1 167 ? -15.18 -7.023 -0.481 1 97.69 167 GLU A C 1
ATOM 1276 O O . GLU A 1 167 ? -14.438 -6.055 -0.637 1 97.69 167 GLU A O 1
ATOM 1281 N N . VAL A 1 168 ? -15.047 -8.203 -1.128 1 98.75 168 VAL A N 1
ATOM 1282 C CA . VAL A 1 168 ? -13.867 -8.453 -1.952 1 98.75 168 VAL A CA 1
ATOM 1283 C C . VAL A 1 168 ? -14.289 -8.664 -3.404 1 98.75 168 VAL A C 1
ATOM 1285 O O . VAL A 1 168 ? -15.258 -9.383 -3.682 1 98.75 168 VAL A O 1
ATOM 1288 N N . LEU A 1 169 ? -13.633 -7.941 -4.285 1 98.94 169 LEU A N 1
ATOM 1289 C CA . LEU A 1 169 ? -13.781 -8.164 -5.719 1 98.94 169 LEU A CA 1
ATOM 1290 C C . LEU A 1 169 ? -12.57 -8.883 -6.289 1 98.94 169 LEU A C 1
ATOM 1292 O O . LEU A 1 169 ? -11.438 -8.43 -6.117 1 98.94 169 LEU A O 1
ATOM 1296 N N . ILE A 1 170 ? -12.766 -10.008 -6.891 1 98.94 170 ILE A N 1
ATOM 1297 C CA . ILE A 1 170 ? -11.742 -10.711 -7.652 1 98.94 170 ILE A CA 1
ATOM 1298 C C . ILE A 1 170 ? -11.938 -10.453 -9.141 1 98.94 170 ILE A C 1
ATOM 1300 O O . ILE A 1 170 ? -12.992 -10.758 -9.703 1 98.94 170 ILE A O 1
ATOM 1304 N N . CYS A 1 171 ? -10.93 -9.852 -9.742 1 98.88 171 CYS A N 1
ATOM 1305 C CA . CYS A 1 171 ? -10.984 -9.633 -11.188 1 98.88 171 CYS A CA 1
ATOM 1306 C C . CYS A 1 171 ? -10.25 -10.734 -11.938 1 98.88 171 CYS A C 1
ATOM 1308 O O . CYS A 1 171 ? -9.031 -10.852 -11.828 1 98.88 171 CYS A O 1
ATOM 1310 N N . GLY A 1 172 ? -10.984 -11.477 -12.742 1 98.25 172 GLY A N 1
ATOM 1311 C CA . GLY A 1 172 ? -10.438 -12.617 -13.461 1 98.25 172 GLY A CA 1
ATOM 1312 C C . GLY A 1 172 ? -10.727 -13.938 -12.781 1 98.25 172 GLY A C 1
ATOM 1313 O O . GLY A 1 172 ? -10.406 -14.125 -11.602 1 98.25 172 GLY A O 1
ATOM 1314 N N . ALA A 1 173 ? -11.312 -14.852 -13.586 1 98 173 ALA A N 1
ATOM 1315 C CA . ALA A 1 173 ? -11.633 -16.172 -13.055 1 98 173 ALA A CA 1
ATOM 1316 C C . ALA A 1 173 ? -10.805 -17.25 -13.75 1 98 173 ALA A C 1
ATOM 1318 O O . ALA A 1 173 ? -11.32 -18.312 -14.102 1 98 173 ALA A O 1
ATOM 1319 N N . GLY A 1 174 ? -9.555 -16.891 -14.055 1 97.06 174 GLY A N 1
ATOM 1320 C CA . GLY A 1 174 ? -8.602 -17.938 -14.352 1 97.06 174 GLY A CA 1
ATOM 1321 C C . GLY A 1 174 ? -8.227 -18.766 -13.133 1 97.06 174 GLY A C 1
ATOM 1322 O O . GLY A 1 174 ? -8.914 -18.719 -12.109 1 97.06 174 GLY A O 1
ATOM 1323 N N . ASN A 1 175 ? -7.164 -19.547 -13.297 1 97 175 ASN A N 1
ATOM 1324 C CA . ASN A 1 175 ? -6.785 -20.406 -12.188 1 97 175 ASN A CA 1
ATOM 1325 C C . ASN A 1 175 ? -6.504 -19.609 -10.922 1 97 175 ASN A C 1
ATOM 1327 O O . ASN A 1 175 ? -6.965 -19.969 -9.836 1 97 175 ASN A O 1
ATOM 1331 N N . SER A 1 176 ? -5.777 -18.516 -11.039 1 97.31 176 SER A N 1
ATOM 1332 C CA . SER A 1 176 ? -5.473 -17.688 -9.875 1 97.31 176 SER A CA 1
ATOM 1333 C C . SER A 1 176 ? -6.746 -17.141 -9.234 1 97.31 176 SER A C 1
ATOM 1335 O O . SER A 1 176 ? -6.906 -17.188 -8.016 1 97.31 176 SER A O 1
ATOM 1337 N N . GLY A 1 177 ? -7.602 -16.609 -10.07 1 98.44 177 GLY A N 1
ATOM 1338 C CA . GLY A 1 177 ? -8.852 -16.078 -9.555 1 98.44 177 GLY A CA 1
ATOM 1339 C C . GLY A 1 177 ? -9.695 -17.125 -8.844 1 98.44 177 GLY A C 1
ATOM 1340 O O . GLY A 1 177 ? -10.258 -16.859 -7.777 1 98.44 177 GLY A O 1
ATOM 1341 N N . LEU A 1 178 ? -9.773 -18.281 -9.406 1 98.62 178 LEU A N 1
ATOM 1342 C CA . LEU A 1 178 ? -10.555 -19.359 -8.812 1 98.62 178 LEU A CA 1
ATOM 1343 C C . LEU A 1 178 ? -9.938 -19.828 -7.496 1 98.62 178 LEU A C 1
ATOM 1345 O O . LEU A 1 178 ? -10.656 -20.156 -6.551 1 98.62 178 LEU A O 1
ATOM 1349 N N . LEU A 1 179 ? -8.617 -19.859 -7.48 1 98.56 179 LEU A N 1
ATOM 1350 C CA . LEU A 1 179 ? -7.953 -20.234 -6.238 1 98.56 179 LEU A CA 1
ATOM 1351 C C . LEU A 1 179 ? -8.156 -19.172 -5.164 1 98.56 179 LEU A C 1
ATOM 1353 O O . LEU A 1 179 ? -8.336 -19.5 -3.99 1 98.56 179 LEU A O 1
ATOM 1357 N N . TRP A 1 180 ? -8.133 -17.906 -5.504 1 98.69 180 TRP A N 1
ATOM 1358 C CA . TRP A 1 180 ? -8.469 -16.828 -4.57 1 98.69 180 TRP A CA 1
ATOM 1359 C C . TRP A 1 180 ? -9.883 -17.016 -4.023 1 98.69 180 TRP A C 1
ATOM 1361 O O . TRP A 1 180 ? -10.102 -16.922 -2.816 1 98.69 180 TRP A O 1
ATOM 1371 N N . ALA A 1 181 ? -10.805 -17.266 -4.938 1 98.75 181 ALA A N 1
ATOM 1372 C CA . ALA A 1 181 ? -12.188 -17.469 -4.531 1 98.75 181 ALA A CA 1
ATOM 1373 C C . ALA A 1 181 ? -12.305 -18.625 -3.543 1 98.75 181 ALA A C 1
ATOM 1375 O O . ALA A 1 181 ? -12.938 -18.5 -2.496 1 98.75 181 ALA A O 1
ATOM 1376 N N . SER A 1 182 ? -11.672 -19.703 -3.891 1 98.75 182 SER A N 1
ATOM 1377 C CA . SER A 1 182 ? -11.695 -20.875 -3.033 1 98.75 182 SER A CA 1
ATOM 1378 C C . SER A 1 182 ? -11.062 -20.594 -1.675 1 98.75 182 SER A C 1
ATOM 1380 O O . SER A 1 182 ? -11.609 -20.969 -0.637 1 98.75 182 SER A O 1
ATOM 1382 N N . PHE A 1 183 ? -9.961 -19.922 -1.646 1 98.69 183 PHE A N 1
ATOM 1383 C CA . PHE A 1 183 ? -9.242 -19.578 -0.422 1 98.69 183 PHE A CA 1
ATOM 1384 C C . PHE A 1 183 ? -10.07 -18.656 0.46 1 98.69 183 PHE A C 1
ATOM 1386 O O . PHE A 1 183 ? -10.172 -18.875 1.669 1 98.69 183 PHE A O 1
ATOM 1393 N N . LEU A 1 184 ? -10.641 -17.625 -0.16 1 98.62 184 LEU A N 1
ATOM 1394 C CA . LEU A 1 184 ? -11.453 -16.688 0.603 1 98.62 184 LEU A CA 1
ATOM 1395 C C . LEU A 1 184 ? -12.656 -17.391 1.222 1 98.62 184 LEU A C 1
ATOM 1397 O O . LEU A 1 184 ? -12.984 -17.156 2.389 1 98.62 184 LEU A O 1
ATOM 1401 N N . HIS A 1 185 ? -13.32 -18.234 0.423 1 98.62 185 HIS A N 1
ATOM 1402 C CA . HIS A 1 185 ? -14.438 -19 0.966 1 98.62 185 HIS A CA 1
ATOM 1403 C C . HIS A 1 185 ? -13.992 -19.875 2.125 1 98.62 185 HIS A C 1
ATOM 1405 O O . HIS A 1 185 ? -14.648 -19.922 3.166 1 98.62 185 HIS A O 1
ATOM 1411 N N . PHE A 1 186 ? -12.883 -20.562 1.935 1 98.44 186 PHE A N 1
ATOM 1412 C CA . PHE A 1 186 ? -12.312 -21.422 2.961 1 98.44 186 PHE A CA 1
ATOM 1413 C C . PHE A 1 186 ? -12.031 -20.641 4.238 1 98.44 186 PHE A C 1
ATOM 1415 O O . PHE A 1 186 ? -12.227 -21.156 5.344 1 98.44 186 PHE A O 1
ATOM 1422 N N . ARG A 1 187 ? -11.625 -19.359 4.117 1 97.81 187 ARG A N 1
ATOM 1423 C CA . ARG A 1 187 ? -11.297 -18.5 5.254 1 97.81 187 ARG A CA 1
ATOM 1424 C C . ARG A 1 187 ? -12.555 -17.875 5.855 1 97.81 187 ARG A C 1
ATOM 1426 O O . ARG A 1 187 ? -12.469 -17.109 6.809 1 97.81 187 ARG A O 1
ATOM 1433 N N . GLY A 1 188 ? -13.695 -18.062 5.285 1 97.62 188 GLY A N 1
ATOM 1434 C CA . GLY A 1 188 ? -14.953 -17.656 5.887 1 97.62 188 GLY A CA 1
ATOM 1435 C C . GLY A 1 188 ? -15.531 -16.406 5.266 1 97.62 188 GLY A C 1
ATOM 1436 O O . GLY A 1 188 ? -16.547 -15.891 5.723 1 97.62 188 GLY A O 1
ATOM 1437 N N . TYR A 1 189 ? -14.914 -15.875 4.262 1 97.88 189 TYR A N 1
ATOM 1438 C CA . TYR A 1 189 ? -15.445 -14.688 3.602 1 97.88 189 TYR A CA 1
ATOM 1439 C C . TYR A 1 189 ? -16.578 -15.055 2.656 1 97.88 189 TYR A C 1
ATOM 1441 O O . TYR A 1 189 ? -16.5 -16.062 1.942 1 97.88 189 TYR A O 1
ATOM 1449 N N . ARG A 1 190 ? -17.656 -14.234 2.695 1 97.5 190 ARG A N 1
ATOM 1450 C CA . ARG A 1 190 ? -18.844 -14.578 1.915 1 97.5 190 ARG A CA 1
ATOM 1451 C C . ARG A 1 190 ? -19.25 -13.43 1.006 1 97.5 190 ARG A C 1
ATOM 1453 O O . ARG A 1 190 ? -19.984 -13.625 0.028 1 97.5 190 ARG A O 1
ATOM 1460 N N . GLU A 1 191 ? -18.797 -12.234 1.359 1 97.44 191 GLU A N 1
ATOM 1461 C CA . GLU A 1 191 ? -19.094 -11.078 0.521 1 97.44 191 GLU A CA 1
ATOM 1462 C C . GLU A 1 191 ? -18.031 -10.891 -0.558 1 97.44 191 GLU A C 1
ATOM 1464 O O . GLU A 1 191 ? -17.266 -9.922 -0.523 1 97.44 191 GLU A O 1
ATOM 1469 N N . VAL A 1 192 ? -18.062 -11.836 -1.511 1 98.56 192 VAL A N 1
ATOM 1470 C CA . VAL A 1 192 ? -17.078 -11.852 -2.59 1 98.56 192 VAL A CA 1
ATOM 1471 C C . VAL A 1 192 ? -17.781 -11.758 -3.938 1 98.56 192 VAL A C 1
ATOM 1473 O O . VAL A 1 192 ? -18.812 -12.414 -4.152 1 98.56 192 VAL A O 1
ATOM 1476 N N . VAL A 1 193 ? -17.344 -10.883 -4.781 1 98.81 193 VAL A N 1
ATOM 1477 C CA . VAL A 1 193 ? -17.797 -10.758 -6.164 1 98.81 193 VAL A CA 1
ATOM 1478 C C . VAL A 1 193 ? -16.656 -11.141 -7.113 1 98.81 193 VAL A C 1
ATOM 1480 O O . VAL A 1 193 ? -15.5 -10.781 -6.887 1 98.81 193 VAL A O 1
ATOM 1483 N N . ILE A 1 194 ? -16.938 -11.961 -8.125 1 98.81 194 ILE A N 1
ATOM 1484 C CA . ILE A 1 194 ? -15.984 -12.336 -9.164 1 98.81 194 ILE A CA 1
ATOM 1485 C C . ILE A 1 194 ? -16.375 -11.672 -10.484 1 98.81 194 ILE A C 1
ATOM 1487 O O . ILE A 1 194 ? -17.531 -11.734 -10.906 1 98.81 194 ILE A O 1
ATOM 1491 N N . SER A 1 195 ? -15.438 -10.969 -11.055 1 98.81 195 SER A N 1
ATOM 1492 C CA . SER A 1 195 ? -15.633 -10.367 -12.367 1 98.81 195 SER A CA 1
ATOM 1493 C C . SER A 1 195 ? -14.883 -11.133 -13.445 1 98.81 195 SER A C 1
ATOM 1495 O O . SER A 1 195 ? -13.672 -11.336 -13.344 1 98.81 195 SER A O 1
ATOM 1497 N N . GLU A 1 196 ? -15.562 -11.586 -14.477 1 98.44 196 GLU A N 1
ATOM 1498 C CA . GLU A 1 196 ? -14.984 -12.398 -15.547 1 98.44 196 GLU A CA 1
ATOM 1499 C C . GLU A 1 196 ? -15.703 -12.156 -16.875 1 98.44 196 GLU A C 1
ATOM 1501 O O . GLU A 1 196 ? -16.922 -12.039 -16.906 1 98.44 196 GLU A O 1
ATOM 1506 N N . VAL A 1 197 ? -14.898 -12.031 -17.906 1 96.75 197 VAL A N 1
ATOM 1507 C CA . VAL A 1 197 ? -15.469 -11.695 -19.219 1 96.75 197 VAL A CA 1
ATOM 1508 C C . VAL A 1 197 ? -15.75 -12.969 -20 1 96.75 197 VAL A C 1
ATOM 1510 O O . VAL A 1 197 ? -16.719 -13.031 -20.766 1 96.75 197 VAL A O 1
ATOM 1513 N N . LEU A 1 198 ? -14.953 -14.023 -19.906 1 96.81 198 LEU A N 1
ATOM 1514 C CA . LEU A 1 198 ? -15.055 -15.219 -20.734 1 96.81 198 LEU A CA 1
ATOM 1515 C C . LEU A 1 198 ? -16.141 -16.156 -20.203 1 96.81 198 LEU A C 1
ATOM 1517 O O . LEU A 1 198 ? -16.125 -16.531 -19.031 1 96.81 198 LEU A O 1
ATOM 1521 N N . LYS A 1 199 ? -16.969 -16.594 -21.094 1 96.69 199 LYS A N 1
ATOM 1522 C CA . LYS A 1 199 ? -18.125 -17.422 -20.703 1 96.69 199 LYS A CA 1
ATOM 1523 C C . LYS A 1 199 ? -17.672 -18.75 -20.109 1 96.69 199 LYS A C 1
ATOM 1525 O O . LYS A 1 199 ? -18.281 -19.25 -19.156 1 96.69 199 LYS A O 1
ATOM 1530 N N . GLY A 1 200 ? -16.656 -19.328 -20.703 1 96.94 200 GLY A N 1
ATOM 1531 C CA . GLY A 1 200 ? -16.156 -20.594 -20.172 1 96.94 200 GLY A CA 1
ATOM 1532 C C . GLY A 1 200 ? -15.695 -20.484 -18.734 1 96.94 200 GLY A C 1
ATOM 1533 O O . GLY A 1 200 ? -16.031 -21.328 -17.906 1 96.94 200 GLY A O 1
ATOM 1534 N N . ARG A 1 201 ? -15.008 -19.438 -18.391 1 97.56 201 ARG A N 1
ATOM 1535 C CA . ARG A 1 201 ? -14.516 -19.219 -17.031 1 97.56 201 ARG A CA 1
ATOM 1536 C C . ARG A 1 201 ? -15.656 -18.859 -16.094 1 97.56 201 ARG A C 1
ATOM 1538 O O . ARG A 1 201 ? -15.633 -19.234 -14.914 1 97.56 201 ARG A O 1
ATOM 1545 N N . GLN A 1 202 ? -16.625 -18.141 -16.641 1 97.94 202 GLN A N 1
ATOM 1546 C CA . GLN A 1 202 ? -17.812 -17.859 -15.844 1 97.94 202 GLN A CA 1
ATOM 1547 C C . GLN A 1 202 ? -18.5 -19.156 -15.406 1 97.94 202 GLN A C 1
ATOM 1549 O O . GLN A 1 202 ? -18.906 -19.281 -14.25 1 97.94 202 GLN A O 1
ATOM 1554 N N . LYS A 1 203 ? -18.594 -20.031 -16.344 1 97.75 203 LYS A N 1
ATOM 1555 C CA . LYS A 1 203 ? -19.234 -21.312 -16.047 1 97.75 203 LYS A CA 1
ATOM 1556 C C . LYS A 1 203 ? -18.484 -22.062 -14.938 1 97.75 203 LYS A C 1
ATOM 1558 O O . LYS A 1 203 ? -19.109 -22.594 -14.016 1 97.75 203 LYS A O 1
ATOM 1563 N N . ILE A 1 204 ? -17.203 -22.062 -15.023 1 97.94 204 ILE A N 1
ATOM 1564 C CA . ILE A 1 204 ? -16.391 -22.734 -14.008 1 97.94 204 ILE A CA 1
ATOM 1565 C C . ILE A 1 204 ? -16.594 -22.047 -12.656 1 97.94 204 ILE A C 1
ATOM 1567 O O . ILE A 1 204 ? -16.812 -22.719 -11.648 1 97.94 204 ILE A O 1
ATOM 1571 N N . ALA A 1 205 ? -16.531 -20.734 -12.625 1 98.25 205 ALA A N 1
ATOM 1572 C CA . ALA A 1 205 ? -16.703 -19.969 -11.391 1 98.25 205 ALA A CA 1
ATOM 1573 C C . ALA A 1 205 ? -18.078 -20.234 -10.773 1 98.25 205 ALA A C 1
ATOM 1575 O O . ALA A 1 205 ? -18.188 -20.391 -9.555 1 98.25 205 ALA A O 1
ATOM 1576 N N . HIS A 1 206 ? -19.047 -20.219 -11.602 1 97.06 206 HIS A N 1
ATOM 1577 C CA . HIS A 1 206 ? -20.391 -20.516 -11.133 1 97.06 206 HIS A CA 1
ATOM 1578 C C . HIS A 1 206 ? -20.484 -21.922 -10.539 1 97.06 206 HIS A C 1
ATOM 1580 O O . HIS A 1 206 ? -21.188 -22.141 -9.555 1 97.06 206 HIS A O 1
ATOM 1586 N N . GLY A 1 207 ? -19.766 -22.812 -11.125 1 96.75 207 GLY A N 1
ATOM 1587 C CA . GLY A 1 207 ? -19.781 -24.203 -10.711 1 96.75 207 GLY A CA 1
ATOM 1588 C C . GLY A 1 207 ? -19.172 -24.438 -9.344 1 96.75 207 GLY A C 1
ATOM 1589 O O . GLY A 1 207 ? -19.375 -25.484 -8.734 1 96.75 207 GLY A O 1
ATOM 1590 N N . LEU A 1 208 ? -18.406 -23.484 -8.836 1 96.88 208 LEU A N 1
ATOM 1591 C CA . LEU A 1 208 ? -17.844 -23.625 -7.496 1 96.88 208 LEU A CA 1
ATOM 1592 C C . LEU A 1 208 ? -18.938 -23.672 -6.441 1 96.88 208 LEU A C 1
ATOM 1594 O O . LEU A 1 208 ? -18.75 -24.25 -5.371 1 96.88 208 LEU A O 1
ATOM 1598 N N . ASN A 1 209 ? -20.062 -22.906 -6.715 1 97 209 ASN A N 1
ATOM 1599 C CA . ASN A 1 209 ? -21.25 -22.891 -5.855 1 97 209 ASN A CA 1
ATOM 1600 C C . ASN A 1 209 ? -20.922 -22.328 -4.473 1 97 209 ASN A C 1
ATOM 1602 O O . ASN A 1 209 ? -21.328 -22.906 -3.459 1 97 209 ASN A O 1
ATOM 1606 N N . PHE A 1 210 ? -20.125 -21.297 -4.422 1 97.19 210 PHE A N 1
ATOM 1607 C CA . PHE A 1 210 ? -19.75 -20.672 -3.158 1 97.19 210 PHE A CA 1
ATOM 1608 C C . PHE A 1 210 ? -20.75 -19.594 -2.77 1 97.19 210 PHE A C 1
ATOM 1610 O O . PHE A 1 210 ? -20.672 -19.031 -1.676 1 97.19 210 PHE A O 1
ATOM 1617 N N . GLY A 1 211 ? -21.703 -19.312 -3.609 1 97.19 211 GLY A N 1
ATOM 1618 C CA . GLY A 1 211 ? -22.672 -18.25 -3.369 1 97.19 211 GLY A CA 1
ATOM 1619 C C . GLY A 1 211 ? -22.141 -16.875 -3.719 1 97.19 211 GLY A C 1
ATOM 1620 O O . GLY A 1 211 ? -22.766 -15.852 -3.416 1 97.19 211 GLY A O 1
ATOM 1621 N N . PHE A 1 212 ? -21.016 -16.828 -4.32 1 98.06 212 PHE A N 1
ATOM 1622 C CA . PHE A 1 212 ? -20.422 -15.555 -4.738 1 98.06 212 PHE A CA 1
ATOM 1623 C C . PHE A 1 212 ? -21.172 -14.992 -5.945 1 98.06 212 PHE A C 1
ATOM 1625 O O . PHE A 1 212 ? -21.688 -15.75 -6.773 1 98.06 212 PHE A O 1
ATOM 1632 N N . GLN A 1 213 ? -21.25 -13.719 -5.984 1 98 213 GLN A N 1
ATOM 1633 C CA . GLN A 1 213 ? -21.812 -13.07 -7.164 1 98 213 GLN A CA 1
ATOM 1634 C C . GLN A 1 213 ? -20.812 -13.07 -8.32 1 98 213 GLN A C 1
ATOM 1636 O O . GLN A 1 213 ? -19.609 -12.852 -8.117 1 98 213 GLN A O 1
ATOM 1641 N N . LEU A 1 214 ? -21.328 -13.375 -9.492 1 98.38 214 LEU A N 1
ATOM 1642 C CA . LEU A 1 214 ? -20.547 -13.336 -10.719 1 98.38 214 LEU A CA 1
ATOM 1643 C C . LEU A 1 214 ? -21.062 -12.258 -11.664 1 98.38 214 LEU A C 1
ATOM 1645 O O . LEU A 1 214 ? -22.25 -12.234 -12 1 98.38 214 LEU A O 1
ATOM 1649 N N . VAL A 1 215 ? -20.141 -11.352 -12.086 1 98.38 215 VAL A N 1
ATOM 1650 C CA . VAL A 1 215 ? -20.547 -10.25 -12.953 1 98.38 215 VAL A CA 1
ATOM 1651 C C . VAL A 1 215 ? -19.516 -10.055 -14.055 1 98.38 215 VAL A C 1
ATOM 1653 O O . VAL A 1 215 ? -18.453 -10.688 -14.039 1 98.38 215 VAL A O 1
ATOM 1656 N N . THR A 1 216 ? -19.875 -9.281 -15.039 1 97.81 216 THR A N 1
ATOM 1657 C CA . THR A 1 216 ? -18.906 -8.812 -16.031 1 97.81 216 THR A CA 1
ATOM 1658 C C . THR A 1 216 ? -18.406 -7.418 -15.672 1 97.81 216 THR A C 1
ATOM 1660 O O . THR A 1 216 ? -19.047 -6.699 -14.898 1 97.81 216 THR A O 1
ATOM 1663 N N . PRO A 1 217 ? -17.25 -7.035 -16.172 1 97.25 217 PRO A N 1
ATOM 1664 C CA . PRO A 1 217 ? -16.703 -5.715 -15.852 1 97.25 217 PRO A CA 1
ATOM 1665 C C . PRO A 1 217 ? -17.656 -4.578 -16.188 1 97.25 217 PRO A C 1
ATOM 1667 O O . PRO A 1 217 ? -17.703 -3.564 -15.492 1 97.25 217 PRO A O 1
ATOM 1670 N N . ASP A 1 218 ? -18.438 -4.754 -17.234 1 97.5 218 ASP A N 1
ATOM 1671 C CA . ASP A 1 218 ? -19.344 -3.693 -17.656 1 97.5 218 ASP A CA 1
ATOM 1672 C C . ASP A 1 218 ? -20.391 -3.396 -16.578 1 97.5 218 ASP A C 1
ATOM 1674 O O . ASP A 1 218 ? -20.797 -2.248 -16.406 1 97.5 218 ASP A O 1
ATOM 1678 N N . VAL A 1 219 ? -20.766 -4.398 -15.953 1 98 219 VAL A N 1
ATOM 1679 C CA . VAL A 1 219 ? -21.734 -4.23 -14.867 1 98 219 VAL A CA 1
ATOM 1680 C C . VAL A 1 219 ? -21.109 -3.381 -13.758 1 98 219 VAL A C 1
ATOM 1682 O O . VAL A 1 219 ? -21.734 -2.457 -13.242 1 98 219 VAL A O 1
ATOM 1685 N N . LEU A 1 220 ? -19.922 -3.641 -13.383 1 98.25 220 LEU A N 1
ATOM 1686 C CA . LEU A 1 220 ? -19.203 -2.896 -12.352 1 98.25 220 LEU A CA 1
ATOM 1687 C C . LEU A 1 220 ? -19.016 -1.44 -12.758 1 98.25 220 LEU A C 1
ATOM 1689 O O . LEU A 1 220 ? -19.172 -0.535 -11.938 1 98.25 220 LEU A O 1
ATOM 1693 N N . VAL A 1 221 ? -18.672 -1.252 -14 1 97.75 221 VAL A N 1
ATOM 1694 C CA . VAL A 1 221 ? -18.5 0.102 -14.516 1 97.75 221 VAL A CA 1
ATOM 1695 C C . VAL A 1 221 ? -19.812 0.882 -14.391 1 97.75 221 VAL A C 1
ATOM 1697 O O . VAL A 1 221 ? -19.812 2.027 -13.93 1 97.75 221 VAL A O 1
ATOM 1700 N N . SER A 1 222 ? -20.891 0.242 -14.766 1 97.81 222 SER A N 1
ATOM 1701 C CA . SER A 1 222 ? -22.203 0.879 -14.68 1 97.81 222 SER A CA 1
ATOM 1702 C C . SER A 1 222 ? -22.578 1.171 -13.234 1 97.81 222 SER A C 1
ATOM 1704 O O . SER A 1 222 ? -23.078 2.256 -12.93 1 97.81 222 SER A O 1
ATOM 1706 N N . GLU A 1 223 ? -22.359 0.233 -12.422 1 97.56 223 GLU A N 1
ATOM 1707 C CA . GLU A 1 223 ? -22.688 0.411 -11.008 1 97.56 223 GLU A CA 1
ATOM 1708 C C . GLU A 1 223 ? -21.859 1.529 -10.383 1 97.56 223 GLU A C 1
ATOM 1710 O O . GLU A 1 223 ? -22.375 2.316 -9.586 1 97.56 223 GLU A O 1
ATOM 1715 N N . ALA A 1 224 ? -20.641 1.59 -10.703 1 96.62 224 ALA A N 1
ATOM 1716 C CA . ALA A 1 224 ? -19.781 2.656 -10.203 1 96.62 224 ALA A CA 1
ATOM 1717 C C . ALA A 1 224 ? -20.281 4.023 -10.664 1 96.62 224 ALA A C 1
ATOM 1719 O O . ALA A 1 224 ? -20.297 4.977 -9.883 1 96.62 224 ALA A O 1
ATOM 1720 N N . ARG A 1 225 ? -20.578 4.137 -11.898 1 95.88 225 ARG A N 1
ATOM 1721 C CA . ARG A 1 225 ? -21.109 5.379 -12.453 1 95.88 225 ARG A CA 1
ATOM 1722 C C . ARG A 1 225 ? -22.375 5.809 -11.719 1 95.88 225 ARG A C 1
ATOM 1724 O O . ARG A 1 225 ? -22.516 6.977 -11.344 1 95.88 225 ARG A O 1
ATOM 1731 N N . ASN A 1 226 ? -23.266 4.852 -11.555 1 97.06 226 ASN A N 1
ATOM 1732 C CA . ASN A 1 226 ? -24.5 5.129 -10.844 1 97.06 226 ASN A CA 1
ATOM 1733 C C . ASN A 1 226 ? -24.234 5.586 -9.414 1 97.06 226 ASN A C 1
ATOM 1735 O O . ASN A 1 226 ? -24.875 6.52 -8.93 1 97.06 226 ASN A O 1
ATOM 1739 N N . ALA A 1 227 ? -23.328 4.93 -8.773 1 95.56 227 ALA A N 1
ATOM 1740 C CA . ALA A 1 227 ? -22.984 5.297 -7.406 1 95.56 227 ALA A CA 1
ATOM 1741 C C . ALA A 1 227 ? -22.453 6.73 -7.336 1 95.56 227 ALA A C 1
ATOM 1743 O O . ALA A 1 227 ? -22.812 7.484 -6.43 1 95.56 227 ALA A O 1
ATOM 1744 N N . LYS A 1 228 ? -21.578 7.082 -8.195 1 91.81 228 LYS A N 1
ATOM 1745 C CA . LYS A 1 228 ? -21.031 8.438 -8.258 1 91.81 228 LYS A CA 1
ATOM 1746 C C . LYS A 1 228 ? -22.141 9.461 -8.492 1 91.81 228 LYS A C 1
ATOM 1748 O O . LYS A 1 228 ? -22.188 10.5 -7.824 1 91.81 228 LYS A O 1
ATOM 1753 N N . GLN A 1 229 ? -23.031 9.18 -9.383 1 94.69 229 GLN A N 1
ATOM 1754 C CA . GLN A 1 229 ? -24.141 10.078 -9.711 1 94.69 229 GLN A CA 1
ATOM 1755 C C . GLN A 1 229 ? -25.062 10.273 -8.516 1 94.69 229 GLN A C 1
ATOM 1757 O O . GLN A 1 229 ? -25.578 11.375 -8.297 1 94.69 229 GLN A O 1
ATOM 1762 N N . ASN A 1 230 ? -25.203 9.234 -7.781 1 94.69 230 ASN A N 1
ATOM 1763 C CA . ASN A 1 230 ? -26.125 9.266 -6.645 1 94.69 230 ASN A CA 1
ATOM 1764 C C . ASN A 1 230 ? -25.406 9.641 -5.352 1 94.69 230 ASN A C 1
ATOM 1766 O O . ASN A 1 230 ? -25.984 9.586 -4.27 1 94.69 230 ASN A O 1
ATOM 1770 N N . ASP A 1 231 ? -24.078 9.922 -5.43 1 89.19 231 ASP A N 1
ATOM 1771 C CA . ASP A 1 231 ? -23.234 10.258 -4.285 1 89.19 231 ASP A CA 1
ATOM 1772 C C . ASP A 1 231 ? -23.297 9.172 -3.215 1 89.19 231 ASP A C 1
ATOM 1774 O O . ASP A 1 231 ? -23.438 9.469 -2.029 1 89.19 231 ASP A O 1
ATOM 1778 N N . ASP A 1 232 ? -23.406 7.965 -3.725 1 91 232 ASP A N 1
ATOM 1779 C CA . ASP A 1 232 ? -23.375 6.805 -2.844 1 91 232 ASP A CA 1
ATOM 1780 C C . ASP A 1 232 ? -21.938 6.469 -2.445 1 91 232 ASP A C 1
ATOM 1782 O O . ASP A 1 232 ? -21.25 5.727 -3.146 1 91 232 ASP A O 1
ATOM 1786 N N . GLN A 1 233 ? -21.531 6.887 -1.319 1 83.44 233 GLN A N 1
ATOM 1787 C CA . GLN A 1 233 ? -20.156 6.715 -0.863 1 83.44 233 GLN A CA 1
ATOM 1788 C C . GLN A 1 233 ? -19.953 5.336 -0.252 1 83.44 233 GLN A C 1
ATOM 1790 O O . GLN A 1 233 ? -18.812 4.949 0.052 1 83.44 233 GLN A O 1
ATOM 1795 N N . GLU A 1 234 ? -21.031 4.66 -0.177 1 86.88 234 GLU A N 1
ATOM 1796 C CA . GLU A 1 234 ? -20.938 3.348 0.455 1 86.88 234 GLU A CA 1
ATOM 1797 C C . GLU A 1 234 ? -20.688 2.256 -0.577 1 86.88 234 GLU A C 1
ATOM 1799 O O . GLU A 1 234 ? -20.25 1.156 -0.228 1 86.88 234 GLU A O 1
ATOM 1804 N N . TRP A 1 235 ? -20.969 2.594 -1.705 1 94.31 235 TRP A N 1
ATOM 1805 C CA . TRP A 1 235 ? -20.797 1.578 -2.736 1 94.31 235 TRP A CA 1
ATOM 1806 C C . TRP A 1 235 ? -19.312 1.325 -3.002 1 94.31 235 TRP A C 1
ATOM 1808 O O . TRP A 1 235 ? -18.516 2.262 -3.018 1 94.31 235 TRP A O 1
ATOM 1818 N N . GLY A 1 236 ? -18.969 0.075 -3.273 1 97.06 236 GLY A N 1
ATOM 1819 C CA . GLY A 1 236 ? -17.641 -0.322 -3.666 1 97.06 236 GLY A CA 1
ATOM 1820 C C . GLY A 1 236 ? -17.094 -1.487 -2.857 1 97.06 236 GLY A C 1
ATOM 1821 O O . GLY A 1 236 ? -17.844 -2.156 -2.146 1 97.06 236 GLY A O 1
ATOM 1822 N N . PHE A 1 237 ? -15.836 -1.698 -3.07 1 98.31 237 PHE A N 1
ATOM 1823 C CA . PHE A 1 237 ? -15.211 -2.859 -2.451 1 98.31 237 PHE A CA 1
ATOM 1824 C C . PHE A 1 237 ? -14.102 -2.43 -1.499 1 98.31 237 PHE A C 1
ATOM 1826 O O . PHE A 1 237 ? -13.453 -1.399 -1.71 1 98.31 237 PHE A O 1
ATOM 1833 N N . ASP A 1 238 ? -13.891 -3.23 -0.402 1 97.5 238 ASP A N 1
ATOM 1834 C CA . ASP A 1 238 ? -12.773 -3.006 0.511 1 97.5 238 ASP A CA 1
ATOM 1835 C C . ASP A 1 238 ? -11.453 -3.443 -0.118 1 97.5 238 ASP A C 1
ATOM 1837 O O . ASP A 1 238 ? -10.406 -2.857 0.158 1 97.5 238 ASP A O 1
ATOM 1841 N N . VAL A 1 239 ? -11.578 -4.484 -0.931 1 98.62 239 VAL A N 1
ATOM 1842 C CA . VAL A 1 239 ? -10.391 -5.039 -1.574 1 98.62 239 VAL A CA 1
ATOM 1843 C C . VAL A 1 239 ? -10.727 -5.445 -3.008 1 98.62 239 VAL A C 1
ATOM 1845 O O . VAL A 1 239 ? -11.781 -6.027 -3.266 1 98.62 239 VAL A O 1
ATOM 1848 N N . VAL A 1 240 ? -9.867 -5.074 -3.887 1 98.88 240 VAL A N 1
ATOM 1849 C CA . VAL A 1 240 ? -9.875 -5.617 -5.242 1 98.88 240 VAL A CA 1
ATOM 1850 C C . VAL A 1 240 ? -8.609 -6.426 -5.484 1 98.88 240 VAL A C 1
ATOM 1852 O O . VAL A 1 240 ? -7.496 -5.934 -5.27 1 98.88 240 VAL A O 1
ATOM 1855 N N . VAL A 1 241 ? -8.734 -7.691 -5.84 1 98.81 241 VAL A N 1
ATOM 1856 C CA . VAL A 1 241 ? -7.629 -8.531 -6.285 1 98.81 241 VAL A CA 1
ATOM 1857 C C . VAL A 1 241 ? -7.648 -8.641 -7.809 1 98.81 241 VAL A C 1
ATOM 1859 O O . VAL A 1 241 ? -8.516 -9.305 -8.383 1 98.81 241 VAL A O 1
ATOM 1862 N N . ASP A 1 242 ? -6.703 -8.023 -8.445 1 98.56 242 ASP A N 1
ATOM 1863 C CA . ASP A 1 242 ? -6.633 -8.055 -9.898 1 98.56 242 ASP A CA 1
ATOM 1864 C C . ASP A 1 242 ? -5.797 -9.242 -10.383 1 98.56 242 ASP A C 1
ATOM 1866 O O . ASP A 1 242 ? -4.562 -9.18 -10.367 1 98.56 242 ASP A O 1
ATOM 1870 N N . CYS A 1 243 ? -6.449 -10.234 -10.867 1 97.75 243 CYS A N 1
ATOM 1871 C CA . CYS A 1 243 ? -5.766 -11.414 -11.391 1 97.75 243 CYS A CA 1
ATOM 1872 C C . CYS A 1 243 ? -5.676 -11.359 -12.906 1 97.75 243 CYS A C 1
ATOM 1874 O O . CYS A 1 243 ? -5.273 -12.336 -13.547 1 97.75 243 CYS A O 1
ATOM 1876 N N . THR A 1 244 ? -6.027 -10.25 -13.531 1 96.19 244 THR A N 1
ATOM 1877 C CA . THR A 1 244 ? -6.117 -10.203 -14.984 1 96.19 244 THR A CA 1
ATOM 1878 C C . THR A 1 244 ? -4.797 -9.727 -15.586 1 96.19 244 THR A C 1
ATOM 1880 O O . THR A 1 244 ? -4.426 -10.141 -16.688 1 96.19 244 THR A O 1
ATOM 1883 N N . GLY A 1 245 ? -4.18 -8.789 -14.93 1 93.38 245 GLY A N 1
ATOM 1884 C CA . GLY A 1 245 ? -3.018 -8.125 -15.5 1 93.38 245 GLY A CA 1
ATOM 1885 C C . GLY A 1 245 ? -3.375 -7.145 -16.609 1 93.38 245 GLY A C 1
ATOM 1886 O O . GLY A 1 245 ? -2.512 -6.746 -17.391 1 93.38 245 GLY A O 1
ATOM 1887 N N . ASP A 1 246 ? -4.617 -6.809 -16.75 1 95.19 246 ASP A N 1
ATOM 1888 C CA . ASP A 1 246 ? -5.09 -5.844 -17.734 1 95.19 246 ASP A CA 1
ATOM 1889 C C . ASP A 1 246 ? -4.98 -4.414 -17.203 1 95.19 246 ASP A C 1
ATOM 1891 O O . ASP A 1 246 ? -5.57 -4.082 -16.172 1 95.19 246 ASP A O 1
ATOM 1895 N N . PRO A 1 247 ? -4.246 -3.559 -18 1 96 247 PRO A N 1
ATOM 1896 C CA . PRO A 1 247 ? -4.117 -2.178 -17.531 1 96 247 PRO A CA 1
ATOM 1897 C C . PRO A 1 247 ? -5.465 -1.484 -17.359 1 96 247 PRO A C 1
ATOM 1899 O O . PRO A 1 247 ? -5.613 -0.622 -16.5 1 96 247 PRO A O 1
ATOM 1902 N N . LYS A 1 248 ? -6.395 -1.849 -18.156 1 96.12 248 LYS A N 1
ATOM 1903 C CA . LYS A 1 248 ? -7.727 -1.262 -18.031 1 96.12 248 LYS A CA 1
ATOM 1904 C C . LYS A 1 248 ? -8.391 -1.697 -16.719 1 96.12 248 LYS A C 1
ATOM 1906 O O . LYS A 1 248 ? -9.094 -0.911 -16.078 1 96.12 248 LYS A O 1
ATOM 1911 N N . CYS A 1 249 ? -8.203 -2.922 -16.391 1 97.12 249 CYS A N 1
ATOM 1912 C CA . CYS A 1 249 ? -8.719 -3.4 -15.117 1 97.12 249 CYS A CA 1
ATOM 1913 C C . CYS A 1 249 ? -8.078 -2.652 -13.953 1 97.12 249 CYS A C 1
ATOM 1915 O O . CYS A 1 249 ? -8.766 -2.279 -13 1 97.12 249 CYS A O 1
ATOM 1917 N N . PHE A 1 250 ? -6.82 -2.414 -14.07 1 96.56 250 PHE A N 1
ATOM 1918 C CA . PHE A 1 250 ? -6.109 -1.636 -13.062 1 96.56 250 PHE A CA 1
ATOM 1919 C C . PHE A 1 250 ? -6.766 -0.274 -12.867 1 96.56 250 PHE A C 1
ATOM 1921 O O . PHE A 1 250 ? -7.102 0.107 -11.742 1 96.56 250 PHE A O 1
ATOM 1928 N N . GLU A 1 251 ? -6.992 0.442 -13.953 1 96.62 251 GLU A N 1
ATOM 1929 C CA . GLU A 1 251 ? -7.605 1.767 -13.914 1 96.62 251 GLU A CA 1
ATOM 1930 C C . GLU A 1 251 ? -9.008 1.709 -13.305 1 96.62 251 GLU A C 1
ATOM 1932 O O . GLU A 1 251 ? -9.336 2.502 -12.422 1 96.62 251 GLU A O 1
ATOM 1937 N N . GLN A 1 252 ? -9.758 0.788 -13.75 1 96.88 252 GLN A N 1
ATOM 1938 C CA . GLN A 1 252 ? -11.148 0.682 -13.336 1 96.88 252 GLN A CA 1
ATOM 1939 C C . GLN A 1 252 ? -11.258 0.263 -11.867 1 96.88 252 GLN A C 1
ATOM 1941 O O . GLN A 1 252 ? -12.172 0.686 -11.164 1 96.88 252 GLN A O 1
ATOM 1946 N N . SER A 1 253 ? -10.32 -0.591 -11.453 1 97.88 253 SER A N 1
ATOM 1947 C CA . SER A 1 253 ? -10.336 -1.097 -10.086 1 97.88 253 SER A CA 1
ATOM 1948 C C . SER A 1 253 ? -10.281 0.043 -9.07 1 97.88 253 SER A C 1
ATOM 1950 O O . SER A 1 253 ? -10.906 -0.029 -8.016 1 97.88 253 SER A O 1
ATOM 1952 N N . LEU A 1 254 ? -9.578 1.091 -9.375 1 96.75 254 LEU A N 1
ATOM 1953 C CA . LEU A 1 254 ? -9.453 2.23 -8.469 1 96.75 254 LEU A CA 1
ATOM 1954 C C . LEU A 1 254 ? -10.789 2.936 -8.289 1 96.75 254 LEU A C 1
ATOM 1956 O O . LEU A 1 254 ? -11.031 3.557 -7.254 1 96.75 254 LEU A O 1
ATOM 1960 N N . GLN A 1 255 ? -11.664 2.777 -9.32 1 96.19 255 GLN A N 1
ATOM 1961 C CA . GLN A 1 255 ? -13 3.361 -9.242 1 96.19 255 GLN A CA 1
ATOM 1962 C C . GLN A 1 255 ? -13.953 2.459 -8.469 1 96.19 255 GLN A C 1
ATOM 1964 O O . GLN A 1 255 ? -15.031 2.896 -8.055 1 96.19 255 GLN A O 1
ATOM 1969 N N . TRP A 1 256 ? -13.547 1.222 -8.289 1 98.19 256 TRP A N 1
ATOM 1970 C CA . TRP A 1 256 ? -14.445 0.249 -7.668 1 98.19 256 TRP A CA 1
ATOM 1971 C C . TRP A 1 256 ? -14.156 0.124 -6.176 1 98.19 256 TRP A C 1
ATOM 1973 O O . TRP A 1 256 ? -14.898 -0.547 -5.449 1 98.19 256 TRP A O 1
ATOM 1983 N N . LEU A 1 257 ? -13.156 0.792 -5.719 1 97.69 257 LEU A N 1
ATOM 1984 C CA . LEU A 1 257 ? -12.781 0.728 -4.309 1 97.69 257 LEU A CA 1
ATOM 1985 C C . LEU A 1 257 ? -13.516 1.797 -3.506 1 97.69 257 LEU A C 1
ATOM 1987 O O . LEU A 1 257 ? -13.672 2.93 -3.967 1 97.69 257 LEU A O 1
ATOM 1991 N N . ARG A 1 258 ? -13.969 1.465 -2.346 1 94.81 258 ARG A N 1
ATOM 1992 C CA . ARG A 1 258 ? -14.523 2.461 -1.432 1 94.81 258 ARG A CA 1
ATOM 1993 C C . ARG A 1 258 ? -13.43 3.066 -0.558 1 94.81 258 ARG A C 1
ATOM 1995 O O . ARG A 1 258 ? -12.25 2.725 -0.701 1 94.81 258 ARG A O 1
ATOM 2002 N N . GLN A 1 259 ? -13.727 4.008 0.328 1 93.88 259 GLN A N 1
ATOM 2003 C CA . GLN A 1 259 ? -12.758 4.66 1.194 1 93.88 259 GLN A CA 1
ATOM 2004 C C . GLN A 1 259 ? -12 3.641 2.039 1 93.88 259 GLN A C 1
ATOM 2006 O O . GLN A 1 259 ? -12.602 2.734 2.617 1 93.88 259 GLN A O 1
ATOM 2011 N N . GLY A 1 260 ? -10.672 3.828 2.035 1 93.81 260 GLY A N 1
ATOM 2012 C CA . GLY A 1 260 ? -9.812 2.918 2.783 1 93.81 260 GLY A CA 1
ATOM 2013 C C . GLY A 1 260 ? -9.508 1.637 2.033 1 93.81 260 GLY A C 1
ATOM 2014 O O . GLY A 1 260 ? -8.883 0.727 2.58 1 93.81 260 GLY A O 1
ATOM 2015 N N . GLY A 1 261 ? -9.977 1.577 0.794 1 96.44 261 GLY A N 1
ATOM 2016 C CA . GLY A 1 261 ? -9.859 0.351 0.022 1 96.44 261 GLY A CA 1
ATOM 2017 C C . GLY A 1 261 ? -8.43 0.043 -0.396 1 96.44 261 GLY A C 1
ATOM 2018 O O . GLY A 1 261 ? -7.574 0.927 -0.388 1 96.44 261 GLY A O 1
ATOM 2019 N N . ARG A 1 262 ? -8.172 -1.2 -0.82 1 97.94 262 ARG A N 1
ATOM 2020 C CA . ARG A 1 262 ? -6.867 -1.682 -1.253 1 97.94 262 ARG A CA 1
ATOM 2021 C C . ARG A 1 262 ? -6.973 -2.445 -2.568 1 97.94 262 ARG A C 1
ATOM 2023 O O . ARG A 1 262 ? -7.91 -3.217 -2.771 1 97.94 262 ARG A O 1
ATOM 2030 N N . LEU A 1 263 ? -6.004 -2.193 -3.414 1 98.62 263 LEU A N 1
ATOM 2031 C CA . LEU A 1 263 ? -5.867 -2.932 -4.668 1 98.62 263 LEU A CA 1
ATOM 2032 C C . LEU A 1 263 ? -4.621 -3.814 -4.645 1 98.62 263 LEU A C 1
ATOM 2034 O O . LEU A 1 263 ? -3.51 -3.32 -4.441 1 98.62 263 LEU A O 1
ATOM 2038 N N . LEU A 1 264 ? -4.809 -5.098 -4.809 1 98.56 264 LEU A N 1
ATOM 2039 C CA . LEU A 1 264 ? -3.695 -6.027 -4.973 1 98.56 264 LEU A CA 1
ATOM 2040 C C . LEU A 1 264 ? -3.492 -6.379 -6.445 1 98.56 264 LEU A C 1
ATOM 2042 O O . LEU A 1 264 ? -4.371 -6.969 -7.074 1 98.56 264 LEU A O 1
ATOM 2046 N N . LEU A 1 265 ? -2.352 -5.98 -6.945 1 97.62 265 LEU A N 1
ATOM 2047 C CA . LEU A 1 265 ? -1.963 -6.379 -8.297 1 97.62 265 LEU A CA 1
ATOM 2048 C C . LEU A 1 265 ? -1.343 -7.773 -8.297 1 97.62 265 LEU A C 1
ATOM 2050 O O . LEU A 1 265 ? -0.152 -7.926 -8.016 1 97.62 265 LEU A O 1
ATOM 2054 N N . PHE A 1 266 ? -2.139 -8.734 -8.727 1 96.12 266 PHE A N 1
ATOM 2055 C CA . PHE A 1 266 ? -1.711 -10.125 -8.656 1 96.12 266 PHE A CA 1
ATOM 2056 C C . PHE A 1 266 ? -1.351 -10.648 -10.047 1 96.12 266 PHE A C 1
ATOM 2058 O O . PHE A 1 266 ? -0.449 -11.477 -10.188 1 96.12 266 PHE A O 1
ATOM 2065 N N . GLY A 1 267 ? -2.068 -10.148 -11.023 1 93.5 267 GLY A N 1
ATOM 2066 C CA . GLY A 1 267 ? -1.781 -10.531 -12.398 1 93.5 267 GLY A CA 1
ATOM 2067 C C . GLY A 1 267 ? -0.673 -9.711 -13.031 1 93.5 267 GLY A C 1
ATOM 2068 O O . GLY A 1 267 ? -0.542 -8.516 -12.75 1 93.5 267 GLY A O 1
ATOM 2069 N N . THR A 1 268 ? 0.036 -10.258 -13.969 1 89.75 268 THR A N 1
ATOM 2070 C CA . THR A 1 268 ? 1.169 -9.594 -14.602 1 89.75 268 THR A CA 1
ATOM 2071 C C . THR A 1 268 ? 0.704 -8.734 -15.781 1 89.75 268 THR A C 1
ATOM 2073 O O . THR A 1 268 ? 0.161 -9.258 -16.75 1 89.75 268 THR A O 1
ATOM 2076 N N . CYS A 1 269 ? 0.985 -7.441 -15.617 1 91.5 269 CYS A N 1
ATOM 2077 C CA . CYS A 1 269 ? 0.684 -6.52 -16.703 1 91.5 269 CYS A CA 1
ATOM 2078 C C . CYS A 1 269 ? 1.768 -6.566 -17.781 1 91.5 269 CYS A C 1
ATOM 2080 O O . CYS A 1 269 ? 2.932 -6.84 -17.484 1 91.5 269 CYS A O 1
ATOM 2082 N N . PRO A 1 270 ? 1.351 -6.305 -19.031 1 91.19 270 PRO A N 1
ATOM 2083 C CA . PRO A 1 270 ? 2.371 -6.246 -20.078 1 91.19 270 PRO A CA 1
ATOM 2084 C C . PRO A 1 270 ? 3.438 -5.188 -19.812 1 91.19 270 PRO A C 1
ATOM 2086 O O . PRO A 1 270 ? 3.164 -4.184 -19.141 1 91.19 270 PRO A O 1
ATOM 2089 N N . ARG A 1 271 ? 4.598 -5.363 -20.359 1 89.31 271 ARG A N 1
ATOM 2090 C CA . ARG A 1 271 ? 5.754 -4.508 -20.109 1 89.31 271 ARG A CA 1
ATOM 2091 C C . ARG A 1 271 ? 5.473 -3.074 -20.547 1 89.31 271 ARG A C 1
ATOM 2093 O O . ARG A 1 271 ? 5.918 -2.127 -19.891 1 89.31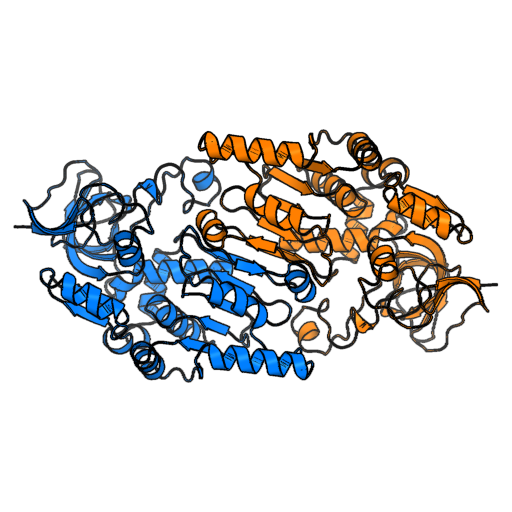 271 ARG A O 1
ATOM 2100 N N . ASN A 1 272 ? 4.766 -2.908 -21.609 1 90.5 272 ASN A N 1
ATOM 2101 C CA . ASN A 1 272 ? 4.527 -1.574 -22.141 1 90.5 272 ASN A CA 1
ATOM 2102 C C . ASN A 1 272 ? 3.16 -1.036 -21.734 1 90.5 272 ASN A C 1
ATOM 2104 O O . ASN A 1 272 ? 2.627 -0.13 -22.375 1 90.5 272 ASN A O 1
ATOM 2108 N N . ALA A 1 273 ? 2.668 -1.606 -20.672 1 92.38 273 ALA A N 1
ATOM 2109 C CA . ALA A 1 273 ? 1.361 -1.153 -20.203 1 92.38 273 ALA A CA 1
ATOM 2110 C C . ALA A 1 273 ? 1.428 0.286 -19.703 1 92.38 273 ALA A C 1
ATOM 2112 O O . ALA A 1 273 ? 2.463 0.726 -19.203 1 92.38 273 ALA A O 1
ATOM 2113 N N . ASN A 1 274 ? 0.391 1.021 -19.938 1 94.31 274 ASN A N 1
ATOM 2114 C CA . ASN A 1 274 ? 0.206 2.369 -19.422 1 94.31 274 ASN A CA 1
ATOM 2115 C C . ASN A 1 274 ? -1.187 2.553 -18.812 1 94.31 274 ASN A C 1
ATOM 2117 O O . ASN A 1 274 ? -2.176 2.086 -19.391 1 94.31 274 ASN A O 1
ATOM 2121 N N . ALA A 1 275 ? -1.2 3.105 -17.672 1 95.5 275 ALA A N 1
ATOM 2122 C CA . ALA A 1 275 ? -2.467 3.379 -17 1 95.5 275 ALA A CA 1
ATOM 2123 C C . ALA A 1 275 ? -2.523 4.82 -16.5 1 95.5 275 ALA A C 1
ATOM 2125 O O . ALA A 1 275 ? -1.514 5.367 -16.062 1 95.5 275 ALA A O 1
ATOM 2126 N N . SER A 1 276 ? -3.664 5.398 -16.641 1 95.44 276 SER A N 1
ATOM 2127 C CA . SER A 1 276 ? -3.92 6.742 -16.141 1 95.44 276 SER A CA 1
ATOM 2128 C C . SER A 1 276 ? -4.633 6.703 -14.789 1 95.44 276 SER A C 1
ATOM 2130 O O . SER A 1 276 ? -5.633 6.004 -14.633 1 95.44 276 SER A O 1
ATOM 2132 N N . ILE A 1 277 ? -4.059 7.5 -13.875 1 94.94 277 ILE A N 1
ATOM 2133 C CA . ILE A 1 277 ? -4.688 7.543 -12.562 1 94.94 277 ILE A CA 1
ATOM 2134 C C . ILE A 1 277 ? -4.766 8.992 -12.078 1 94.94 277 ILE A C 1
ATOM 2136 O O . ILE A 1 277 ? -3.953 9.828 -12.469 1 94.94 277 ILE A O 1
ATOM 2140 N N . ASN A 1 278 ? -5.762 9.273 -11.336 1 95.19 278 ASN A N 1
ATOM 2141 C CA . ASN A 1 278 ? -5.871 10.531 -10.609 1 95.19 278 ASN A CA 1
ATOM 2142 C C . ASN A 1 278 ? -5.375 10.398 -9.172 1 95.19 278 ASN A C 1
ATOM 2144 O O . ASN A 1 278 ? -6.062 9.828 -8.328 1 95.19 278 ASN A O 1
ATOM 2148 N N . PRO A 1 279 ? -4.168 10.938 -8.875 1 94.81 279 PRO A N 1
ATOM 2149 C CA . PRO A 1 279 ? -3.621 10.766 -7.523 1 94.81 279 PRO A CA 1
ATOM 2150 C C . PRO A 1 279 ? -4.504 11.391 -6.445 1 94.81 279 PRO A C 1
ATOM 2152 O O . PRO A 1 279 ? -4.473 10.953 -5.289 1 94.81 279 PRO A O 1
ATOM 2155 N N . ASN A 1 280 ? -5.281 12.398 -6.781 1 93.31 280 ASN A N 1
ATOM 2156 C CA . ASN A 1 280 ? -6.191 12.992 -5.809 1 93.31 280 ASN A CA 1
ATOM 2157 C C . ASN A 1 280 ? -7.258 11.992 -5.359 1 93.31 280 ASN A C 1
ATOM 2159 O O . ASN A 1 280 ? -7.652 11.984 -4.191 1 93.31 280 ASN A O 1
ATOM 2163 N N . GLN A 1 281 ? -7.684 11.156 -6.266 1 92.25 281 GLN A N 1
ATOM 2164 C CA . GLN A 1 281 ? -8.664 10.133 -5.918 1 92.25 281 GLN A CA 1
ATOM 2165 C C . GLN A 1 281 ? -8.086 9.141 -4.906 1 92.25 281 GLN A C 1
ATOM 2167 O O . GLN A 1 281 ? -8.797 8.695 -3.998 1 92.25 281 GLN A O 1
ATOM 2172 N N . LEU A 1 282 ? -6.812 8.766 -5.094 1 95.56 282 LEU A N 1
ATOM 2173 C CA . LEU A 1 282 ? -6.152 7.887 -4.137 1 95.56 282 LEU A CA 1
ATOM 2174 C C . LEU A 1 282 ? -6.172 8.492 -2.738 1 95.56 282 LEU A C 1
ATOM 2176 O O . LEU A 1 282 ? -6.488 7.809 -1.764 1 95.56 282 LEU A O 1
ATOM 2180 N N . LEU A 1 283 ? -5.879 9.742 -2.689 1 92.56 283 LEU A N 1
ATOM 2181 C CA . LEU A 1 283 ? -5.805 10.453 -1.417 1 92.56 283 LEU A CA 1
ATOM 2182 C C . LEU A 1 283 ? -7.188 10.57 -0.782 1 92.56 283 LEU A C 1
ATOM 2184 O O . LEU A 1 283 ? -7.359 10.266 0.399 1 92.56 283 LEU A O 1
ATOM 2188 N N . GLN A 1 284 ? -8.164 11.016 -1.562 1 89.75 284 GLN A N 1
ATOM 2189 C CA . GLN A 1 284 ? -9.508 11.266 -1.052 1 89.75 284 GLN A CA 1
ATOM 2190 C C . GLN A 1 284 ? -10.117 9.992 -0.463 1 89.75 284 GLN A C 1
ATOM 2192 O O . GLN A 1 284 ? -10.867 10.055 0.515 1 89.75 284 GLN A O 1
ATOM 2197 N N . LYS A 1 285 ? -9.719 8.891 -1.044 1 92.5 285 LYS A N 1
ATOM 2198 C CA . LYS A 1 285 ? -10.273 7.625 -0.586 1 92.5 285 LYS A CA 1
ATOM 2199 C C . LYS A 1 285 ? -9.289 6.883 0.31 1 92.5 285 LYS A C 1
ATOM 2201 O O . LYS A 1 285 ? -9.602 5.812 0.836 1 92.5 285 LYS A O 1
ATOM 2206 N N . GLU A 1 286 ? -8.094 7.461 0.449 1 95.12 286 GLU A N 1
ATOM 2207 C CA . GLU A 1 286 ? -7 6.797 1.151 1 95.12 286 GLU A CA 1
ATOM 2208 C C . GLU A 1 286 ? -6.805 5.371 0.642 1 95.12 286 GLU A C 1
ATOM 2210 O O . GLU A 1 286 ? -6.793 4.422 1.427 1 95.12 286 GLU A O 1
ATOM 2215 N N . LEU A 1 287 ? -6.602 5.258 -0.608 1 97 287 LEU A N 1
ATOM 2216 C CA . LEU A 1 287 ? -6.422 3.949 -1.227 1 97 287 LEU A CA 1
ATOM 2217 C C . LEU A 1 287 ? -4.984 3.469 -1.078 1 97 287 LEU A C 1
ATOM 2219 O O . LEU A 1 287 ? -4.07 4.277 -0.891 1 97 287 LEU A O 1
ATOM 2223 N N . LYS A 1 288 ? -4.836 2.174 -1.109 1 97.5 288 LYS A N 1
ATOM 2224 C CA . LYS A 1 288 ? -3.523 1.54 -1.198 1 97.5 288 LYS A CA 1
ATOM 2225 C C . LYS A 1 288 ? -3.428 0.649 -2.434 1 97.5 288 LYS A C 1
ATOM 2227 O O . LYS A 1 288 ? -4.367 -0.085 -2.752 1 97.5 288 LYS A O 1
ATOM 2232 N N . ILE A 1 289 ? -2.346 0.799 -3.137 1 98.31 289 ILE A N 1
ATOM 2233 C CA . ILE A 1 289 ? -2.012 -0.097 -4.238 1 98.31 289 ILE A CA 1
ATOM 2234 C C . ILE A 1 289 ? -0.82 -0.969 -3.852 1 98.31 289 ILE A C 1
ATOM 2236 O O . ILE A 1 289 ? 0.256 -0.456 -3.533 1 98.31 289 ILE A O 1
ATOM 2240 N N . ILE A 1 290 ? -1.065 -2.26 -3.891 1 97.69 290 ILE A N 1
ATOM 2241 C CA . ILE A 1 290 ? -0.072 -3.238 -3.461 1 97.69 290 ILE A CA 1
ATOM 2242 C C . ILE A 1 290 ? 0.276 -4.164 -4.621 1 97.69 290 ILE A C 1
ATOM 2244 O O . ILE A 1 290 ? -0.612 -4.754 -5.242 1 97.69 290 ILE A O 1
ATOM 2248 N N . SER A 1 291 ? 1.564 -4.191 -4.879 1 95.62 291 SER A N 1
ATOM 2249 C CA . SER A 1 291 ? 1.985 -5.141 -5.902 1 95.62 291 SER A CA 1
ATOM 2250 C C . SER A 1 291 ? 2.555 -6.41 -5.277 1 95.62 291 SER A C 1
ATOM 2252 O O . SER A 1 291 ? 2.943 -6.414 -4.109 1 95.62 291 SER A O 1
ATOM 2254 N N . TYR A 1 292 ? 2.561 -7.418 -6.141 1 89.38 292 TYR A N 1
ATOM 2255 C CA . TYR A 1 292 ? 2.939 -8.766 -5.715 1 89.38 292 TYR A CA 1
ATOM 2256 C C . TYR A 1 292 ? 4.047 -9.32 -6.602 1 89.38 292 TYR A C 1
ATOM 2258 O O . TYR A 1 292 ? 3.992 -9.203 -7.828 1 89.38 292 TYR A O 1
ATOM 2266 N N . GLN A 1 293 ? 5.125 -9.797 -5.887 1 87 293 GLN A N 1
ATOM 2267 C CA . GLN A 1 293 ? 6.148 -10.516 -6.637 1 87 293 GLN A CA 1
ATOM 2268 C C . GLN A 1 293 ? 6.512 -11.836 -5.949 1 87 293 GLN A C 1
ATOM 2270 O O . GLN A 1 293 ? 7.207 -11.836 -4.93 1 87 293 GLN A O 1
ATOM 2275 N N . GLY A 1 294 ? 6.055 -12.859 -6.457 1 84.56 294 GLY A N 1
ATOM 2276 C CA . GLY A 1 294 ? 6.543 -14.18 -6.102 1 84.56 294 GLY A CA 1
ATOM 2277 C C . GLY A 1 294 ? 6.113 -14.617 -4.715 1 84.56 294 GLY A C 1
ATOM 2278 O O . GLY A 1 294 ? 5.398 -13.891 -4.02 1 84.56 294 GLY A O 1
ATOM 2279 N N . ASN A 1 295 ? 6.574 -15.797 -4.395 1 87.81 295 ASN A N 1
ATOM 2280 C CA . ASN A 1 295 ? 6.234 -16.375 -3.102 1 87.81 295 ASN A CA 1
ATOM 2281 C C . ASN A 1 295 ? 7.434 -16.375 -2.156 1 87.81 295 ASN A C 1
ATOM 2283 O O . ASN A 1 295 ? 8.578 -16.359 -2.604 1 87.81 295 ASN A O 1
ATOM 2287 N N . SER A 1 296 ? 7.289 -15.938 -0.956 1 85.94 296 SER A N 1
ATOM 2288 C CA . SER A 1 296 ? 8.305 -16.047 0.085 1 85.94 296 SER A CA 1
ATOM 2289 C C . SER A 1 296 ? 7.703 -16.531 1.398 1 85.94 296 SER A C 1
ATOM 2291 O O . SER A 1 296 ? 6.68 -16.016 1.847 1 85.94 296 SER A O 1
ATOM 2293 N N . PHE A 1 297 ? 8.297 -17.609 1.897 1 90.88 297 PHE A N 1
ATOM 2294 C CA . PHE A 1 297 ? 8.008 -18.125 3.227 1 90.88 297 PHE A CA 1
ATOM 2295 C C . PHE A 1 297 ? 6.598 -18.703 3.287 1 90.88 297 PHE A C 1
ATOM 2297 O O . PHE A 1 297 ? 6.016 -18.812 4.367 1 90.88 297 PHE A O 1
ATOM 2304 N N . THR A 1 298 ? 6.031 -18.969 2.129 1 95.19 298 THR A N 1
ATOM 2305 C CA . THR A 1 298 ? 4.625 -19.344 2.17 1 95.19 298 THR A CA 1
ATOM 2306 C C . THR A 1 298 ? 4.422 -20.734 1.57 1 95.19 298 THR A C 1
ATOM 2308 O O . THR A 1 298 ? 3.305 -21.25 1.556 1 95.19 298 THR A O 1
ATOM 2311 N N . PHE A 1 299 ? 5.426 -21.312 1.098 1 95.5 299 PHE A N 1
ATOM 2312 C CA . PHE A 1 299 ? 5.258 -22.578 0.378 1 95.5 299 PHE A CA 1
ATOM 2313 C C . PHE A 1 299 ? 4.789 -23.672 1.318 1 95.5 299 PHE A C 1
ATOM 2315 O O . PHE A 1 299 ? 3.812 -24.375 1.028 1 95.5 299 PHE A O 1
ATOM 2322 N N . THR A 1 300 ? 5.418 -23.828 2.531 1 94.44 300 THR A N 1
ATOM 2323 C CA . THR A 1 300 ? 5.047 -24.875 3.482 1 94.44 300 THR A CA 1
ATOM 2324 C C . THR A 1 300 ? 3.65 -24.625 4.039 1 94.44 300 THR A C 1
ATOM 2326 O O . THR A 1 300 ? 2.838 -25.547 4.129 1 94.44 300 THR A O 1
ATOM 2329 N N . SER A 1 301 ? 3.398 -23.359 4.344 1 95.94 301 SER A N 1
ATOM 2330 C CA . SER A 1 301 ? 2.053 -23.016 4.801 1 95.94 301 SER A CA 1
ATOM 2331 C C . SER A 1 301 ? 1.019 -23.281 3.711 1 95.94 301 SER A C 1
ATOM 2333 O O . SER A 1 301 ? -0.118 -23.656 4 1 95.94 301 SER A O 1
ATOM 2335 N N . GLY A 1 302 ? 1.489 -23.016 2.494 1 97.25 302 GLY A N 1
ATOM 2336 C CA . GLY A 1 302 ? 0.598 -23.297 1.378 1 97.25 302 GLY A CA 1
ATOM 2337 C C . GLY A 1 302 ? 0.191 -24.75 1.282 1 97.25 302 GLY A C 1
ATOM 2338 O O . GLY A 1 302 ? -0.977 -25.062 1.037 1 97.25 302 GLY A O 1
ATOM 2339 N N . ILE A 1 303 ? 1.125 -25.625 1.528 1 97.19 303 ILE A N 1
ATOM 2340 C CA . ILE A 1 303 ? 0.847 -27.047 1.483 1 97.19 303 ILE A CA 1
ATOM 2341 C C . ILE A 1 303 ? -0.144 -27.422 2.584 1 97.19 303 ILE A C 1
ATOM 2343 O O . ILE A 1 303 ? -1.068 -28.203 2.359 1 97.19 303 ILE A O 1
ATOM 2347 N N . GLN A 1 304 ? 0.039 -26.812 3.74 1 96.75 304 GLN A N 1
ATOM 2348 C CA . GLN A 1 304 ? -0.895 -27.062 4.836 1 96.75 304 GLN A CA 1
ATOM 2349 C C . GLN A 1 304 ? -2.301 -26.594 4.473 1 96.75 304 GLN A C 1
ATOM 2351 O O . GLN A 1 304 ? -3.281 -27.281 4.742 1 96.75 304 GLN A O 1
ATOM 2356 N N . VAL A 1 305 ? -2.371 -25.469 3.867 1 97.69 305 VAL A N 1
ATOM 2357 C CA . VAL A 1 305 ? -3.66 -24.906 3.465 1 97.69 305 VAL A CA 1
ATOM 2358 C C . VAL A 1 305 ? -4.328 -25.844 2.453 1 97.69 305 VAL A C 1
ATOM 2360 O O . VAL A 1 305 ? -5.531 -26.094 2.535 1 97.69 305 VAL A O 1
ATOM 2363 N N . LEU A 1 306 ? -3.578 -26.344 1.542 1 97.75 306 LEU A N 1
ATOM 2364 C CA . LEU A 1 306 ? -4.113 -27.266 0.546 1 97.75 306 LEU A CA 1
ATOM 2365 C C . LEU A 1 306 ? -4.68 -28.516 1.21 1 97.75 306 LEU A C 1
ATOM 2367 O O . LEU A 1 306 ? -5.758 -28.984 0.836 1 97.75 306 LEU A O 1
ATOM 2371 N N . GLN A 1 307 ? -3.914 -29.016 2.139 1 96.88 307 GLN A N 1
ATOM 2372 C CA . GLN A 1 307 ? -4.383 -30.172 2.877 1 96.88 307 GLN A CA 1
ATOM 2373 C C . GLN A 1 307 ? -5.715 -29.891 3.568 1 96.88 307 GLN A C 1
ATOM 2375 O O . GLN A 1 307 ? -6.641 -30.703 3.494 1 96.88 307 GLN A O 1
ATOM 2380 N N . ASP A 1 308 ? -5.816 -28.734 4.18 1 97.5 308 ASP A N 1
ATOM 2381 C CA . ASP A 1 308 ? -7.008 -28.359 4.938 1 97.5 308 ASP A CA 1
ATOM 2382 C C . ASP A 1 308 ? -8.195 -28.109 4.008 1 97.5 308 ASP A C 1
ATOM 2384 O O . ASP A 1 308 ? -9.336 -28.406 4.355 1 97.5 308 ASP A O 1
ATOM 2388 N N . MET A 1 309 ? -7.977 -27.578 2.873 1 97.56 309 MET A N 1
ATOM 2389 C CA . MET A 1 309 ? -9.016 -27.281 1.89 1 97.56 309 MET A CA 1
ATOM 2390 C C . MET A 1 309 ? -9.578 -28.578 1.297 1 97.56 309 MET A C 1
ATOM 2392 O O . MET A 1 309 ? -10.789 -28.688 1.095 1 97.56 309 MET A O 1
ATOM 2396 N N . GLY A 1 310 ? -8.656 -29.484 0.998 1 95.75 310 GLY A N 1
ATOM 2397 C CA . GLY A 1 310 ? -9.047 -30.797 0.496 1 95.75 310 GLY A CA 1
ATOM 2398 C C . GLY A 1 310 ? -9.742 -30.734 -0.85 1 95.75 310 GLY A C 1
ATOM 2399 O O . GLY A 1 310 ? -9.656 -29.719 -1.556 1 95.75 310 GLY A O 1
ATOM 2400 N N . ASN A 1 311 ? -10.461 -31.812 -1.177 1 92.81 311 ASN A N 1
ATOM 2401 C CA . ASN A 1 311 ? -11.047 -31.984 -2.5 1 92.81 311 ASN A CA 1
ATOM 2402 C C . ASN A 1 311 ? -12.289 -31.109 -2.68 1 92.81 311 ASN A C 1
ATOM 2404 O O . ASN A 1 311 ? -12.703 -30.828 -3.809 1 92.81 311 ASN A O 1
ATOM 2408 N N . HIS A 1 312 ? -12.773 -30.734 -1.588 1 94.38 312 HIS A N 1
ATOM 2409 C CA . HIS A 1 312 ? -13.945 -29.875 -1.665 1 94.38 312 HIS A CA 1
ATOM 2410 C C . HIS A 1 312 ? -13.641 -28.594 -2.443 1 94.38 312 HIS A C 1
ATOM 2412 O O . HIS A 1 312 ? -14.469 -28.125 -3.219 1 94.38 312 HIS A O 1
ATOM 2418 N N . TYR A 1 313 ? -12.453 -28.125 -2.268 1 97.06 313 TYR A N 1
ATOM 2419 C CA . TYR A 1 313 ? -12.086 -26.859 -2.912 1 97.06 313 TYR A CA 1
ATOM 2420 C C . TYR A 1 313 ? -11.188 -27.109 -4.113 1 97.06 313 TYR A C 1
ATOM 2422 O O . TYR A 1 313 ? -11.148 -26.312 -5.047 1 97.06 313 TYR A O 1
ATOM 2430 N N . LEU A 1 314 ? -10.445 -28.281 -4.129 1 97.75 314 LEU A N 1
ATOM 2431 C CA . LEU A 1 314 ? -9.273 -28.328 -4.992 1 97.75 314 LEU A CA 1
ATOM 2432 C C . LEU A 1 314 ? -9.398 -29.453 -6.016 1 97.75 314 LEU A C 1
ATOM 2434 O O . LEU A 1 314 ? -8.445 -29.766 -6.73 1 97.75 314 LEU A O 1
ATOM 2438 N N . ALA A 1 315 ? -10.57 -30.078 -6.09 1 97.06 315 ALA A N 1
ATOM 2439 C CA . ALA A 1 315 ? -10.758 -31.094 -7.121 1 97.06 315 ALA A CA 1
ATOM 2440 C C . ALA A 1 315 ? -10.539 -30.516 -8.516 1 97.06 315 ALA A C 1
ATOM 2442 O O . ALA A 1 315 ? -11.016 -29.406 -8.812 1 97.06 315 ALA A O 1
ATOM 2443 N N . PHE A 1 316 ? -9.844 -31.266 -9.352 1 97.69 316 PHE A N 1
ATOM 2444 C CA . PHE A 1 316 ? -9.539 -30.828 -10.711 1 97.69 316 PHE A CA 1
ATOM 2445 C C . PHE A 1 316 ? -10.812 -30.438 -11.453 1 97.69 316 PHE A C 1
ATOM 2447 O O . PHE A 1 316 ? -10.867 -29.375 -12.078 1 97.69 316 PHE A O 1
ATOM 2454 N N . GLU A 1 317 ? -11.82 -31.234 -11.336 1 95.88 317 GLU A N 1
ATOM 2455 C CA . GLU A 1 317 ? -13.07 -30.984 -12.031 1 95.88 317 GLU A CA 1
ATOM 2456 C C . GLU A 1 317 ? -13.711 -29.688 -11.578 1 95.88 317 GLU A C 1
ATOM 2458 O O . GLU A 1 317 ? -14.227 -28.922 -12.398 1 95.88 317 GLU A O 1
ATOM 2463 N N . ARG A 1 318 ? -13.648 -29.438 -10.328 1 95.38 318 ARG A N 1
ATOM 2464 C CA . ARG A 1 318 ? -14.258 -28.25 -9.75 1 95.38 318 ARG A CA 1
ATOM 2465 C C . ARG A 1 318 ? -13.555 -26.984 -10.234 1 95.38 318 ARG A C 1
ATOM 2467 O O . ARG A 1 318 ? -14.195 -25.969 -10.492 1 95.38 318 ARG A O 1
ATOM 2474 N N . LEU A 1 319 ? -12.289 -27.078 -10.391 1 97.88 319 LEU A N 1
ATOM 2475 C CA . LEU A 1 319 ? -11.492 -25.906 -10.75 1 97.88 319 LEU A CA 1
ATOM 2476 C C . LEU A 1 319 ? -11.305 -25.812 -12.266 1 97.88 319 LEU A C 1
ATOM 2478 O O . LEU A 1 319 ? -10.523 -25 -12.75 1 97.88 319 LEU A O 1
ATOM 2482 N N . GLY A 1 320 ? -12.008 -26.688 -12.984 1 97.69 320 GLY A N 1
ATOM 2483 C CA . GLY A 1 320 ? -11.914 -26.656 -14.438 1 97.69 320 GLY A CA 1
ATOM 2484 C C . GLY A 1 320 ? -10.547 -27.062 -14.953 1 97.69 320 GLY A C 1
ATOM 2485 O O . GLY A 1 320 ? -10.047 -26.484 -15.922 1 97.69 320 GLY A O 1
ATOM 2486 N N . VAL A 1 321 ? -9.875 -28.016 -14.289 1 98.25 321 VAL A N 1
ATOM 2487 C CA . VAL A 1 321 ? -8.57 -28.531 -14.695 1 98.25 321 VAL A CA 1
ATOM 2488 C C . VAL A 1 321 ? -8.75 -29.734 -15.625 1 98.25 321 VAL A C 1
ATOM 2490 O O . VAL A 1 321 ? -9.602 -30.594 -15.375 1 98.25 321 VAL A O 1
ATOM 2493 N N . ARG A 1 322 ? -8.016 -29.734 -16.703 1 98.25 322 ARG A N 1
ATOM 2494 C CA . ARG A 1 322 ? -8.047 -30.875 -17.609 1 98.25 322 ARG A CA 1
ATOM 2495 C C . ARG A 1 322 ? -6.652 -31.453 -17.797 1 98.25 322 ARG A C 1
ATOM 2497 O O . ARG A 1 322 ? -5.668 -30.719 -17.891 1 98.25 322 ARG A O 1
ATOM 2504 N N . THR A 1 323 ? -6.605 -32.781 -17.906 1 98.38 323 THR A N 1
ATOM 2505 C CA . THR A 1 323 ? -5.332 -33.469 -18.109 1 98.38 323 THR A CA 1
ATOM 2506 C C . THR A 1 323 ? -5.098 -33.75 -19.578 1 98.38 323 THR A C 1
ATOM 2508 O O . THR A 1 323 ? -6.051 -33.969 -20.344 1 98.38 323 THR A O 1
ATOM 2511 N N . PHE A 1 324 ? -3.885 -33.688 -19.984 1 98.44 324 PHE A N 1
ATOM 2512 C CA . PHE A 1 324 ? -3.404 -33.938 -21.344 1 98.44 324 PHE A CA 1
ATOM 2513 C C . PHE A 1 324 ? -2.15 -34.812 -21.297 1 98.44 324 PHE A C 1
ATOM 2515 O O . PHE A 1 324 ? -1.504 -34.938 -20.25 1 98.44 324 PHE A O 1
ATOM 2522 N N . GLN A 1 325 ? -1.852 -35.406 -22.469 1 97.38 325 GLN A N 1
ATOM 2523 C CA . GLN A 1 325 ? -0.525 -36 -22.672 1 97.38 325 GLN A CA 1
ATOM 2524 C C . GLN A 1 325 ? 0.484 -34.938 -23.078 1 97.38 325 GLN A C 1
ATOM 2526 O O . GLN A 1 325 ? 0.118 -33.938 -23.688 1 97.38 325 GLN A O 1
ATOM 2531 N N . LEU A 1 326 ? 1.699 -35.156 -22.688 1 96.88 326 LEU A N 1
ATOM 2532 C CA . LEU A 1 326 ? 2.752 -34.188 -22.969 1 96.88 326 LEU A CA 1
ATOM 2533 C C . LEU A 1 326 ? 2.799 -33.875 -24.453 1 96.88 326 LEU A C 1
ATOM 2535 O O . LEU A 1 326 ? 3.018 -32.719 -24.828 1 96.88 326 LEU A O 1
ATOM 2539 N N . GLN A 1 327 ? 2.514 -34.844 -25.312 1 95.44 327 GLN A N 1
ATOM 2540 C CA . GLN A 1 327 ? 2.564 -34.656 -26.75 1 95.44 327 GLN A CA 1
ATOM 2541 C C . GLN A 1 327 ? 1.448 -33.75 -27.234 1 95.44 327 GLN A C 1
ATOM 2543 O O . GLN A 1 327 ? 1.505 -33.219 -28.344 1 95.44 327 GLN A O 1
ATOM 2548 N N . GLU A 1 328 ? 0.479 -33.531 -26.406 1 97.25 328 GLU A N 1
ATOM 2549 C CA . GLU A 1 328 ? -0.661 -32.688 -26.734 1 97.25 328 GLU A CA 1
ATOM 2550 C C . GLU A 1 328 ? -0.45 -31.266 -26.25 1 97.25 328 GLU A C 1
ATOM 2552 O O . GLU A 1 328 ? -1.415 -30.547 -26 1 97.25 328 GLU A O 1
ATOM 2557 N N . TYR A 1 329 ? 0.815 -30.906 -26.078 1 96.94 329 TYR A N 1
ATOM 2558 C CA . TYR A 1 329 ? 1.133 -29.625 -25.438 1 96.94 329 TYR A CA 1
ATOM 2559 C C . TYR A 1 329 ? 0.483 -28.469 -26.188 1 96.94 329 TYR A C 1
ATOM 2561 O O . TYR A 1 329 ? 0.02 -27.516 -25.578 1 96.94 329 TYR A O 1
ATOM 2569 N N . MET A 1 330 ? 0.373 -28.469 -27.531 1 97.06 330 MET A N 1
ATOM 2570 C CA . MET A 1 330 ? -0.241 -27.391 -28.281 1 97.06 330 MET A CA 1
ATOM 2571 C C . MET A 1 330 ? -1.734 -27.297 -28 1 97.06 330 MET A C 1
ATOM 2573 O O . MET A 1 330 ? -2.264 -26.203 -27.781 1 97.06 330 MET A O 1
ATOM 2577 N N . ALA A 1 331 ? -2.338 -28.438 -28.031 1 97.56 331 ALA A N 1
ATOM 2578 C CA . ALA A 1 331 ? -3.76 -28.484 -27.703 1 97.56 331 ALA A CA 1
ATOM 2579 C C . ALA A 1 331 ? -4.012 -27.984 -26.281 1 97.56 331 ALA A C 1
ATOM 2581 O O . ALA A 1 331 ? -4.988 -27.281 -26.031 1 97.56 331 ALA A O 1
ATOM 2582 N N . ALA A 1 332 ? -3.176 -28.422 -25.344 1 97.81 332 ALA A N 1
ATOM 2583 C CA . ALA A 1 332 ? -3.295 -28.016 -23.938 1 97.81 332 ALA A CA 1
ATOM 2584 C C . ALA A 1 332 ? -3.217 -26.5 -23.812 1 97.81 332 ALA A C 1
ATOM 2586 O O . ALA A 1 332 ? -4.07 -25.875 -23.172 1 97.81 332 ALA A O 1
ATOM 2587 N N . ILE A 1 333 ? -2.24 -25.875 -24.453 1 97 333 ILE A N 1
ATOM 2588 C CA . ILE A 1 333 ? -1.998 -24.438 -24.406 1 97 333 ILE A CA 1
ATOM 2589 C C . ILE A 1 333 ? -3.178 -23.688 -25.016 1 97 333 ILE A C 1
ATOM 2591 O O . ILE A 1 333 ? -3.689 -22.734 -24.438 1 97 333 ILE A O 1
ATOM 2595 N N . GLU A 1 334 ? -3.66 -24.156 -26.141 1 97 334 GLU A N 1
ATOM 2596 C CA . GLU A 1 334 ? -4.754 -23.484 -26.844 1 97 334 GLU A CA 1
ATOM 2597 C C . GLU A 1 334 ? -6.059 -23.594 -26.062 1 97 334 GLU A C 1
ATOM 2599 O O . GLU A 1 334 ? -6.844 -22.641 -26.031 1 97 334 GLU A O 1
ATOM 2604 N N . THR A 1 335 ? -6.273 -24.75 -25.547 1 96.94 335 THR A N 1
ATOM 2605 C CA . THR A 1 335 ? -7.477 -24.938 -24.734 1 96.94 335 THR A CA 1
ATOM 2606 C C . THR A 1 335 ? -7.465 -24 -23.531 1 96.94 335 THR A C 1
ATOM 2608 O O . THR A 1 335 ? -8.492 -23.391 -23.203 1 96.94 335 THR A O 1
ATOM 2611 N N . MET A 1 336 ? -6.352 -23.875 -22.922 1 95.31 336 MET A N 1
ATOM 2612 C CA . MET A 1 336 ? -6.227 -22.969 -21.781 1 95.31 336 MET A CA 1
ATOM 2613 C C . MET A 1 336 ? -6.445 -21.531 -22.219 1 95.31 336 MET A C 1
ATOM 2615 O O . MET A 1 336 ? -7.152 -20.781 -21.547 1 95.31 336 MET A O 1
ATOM 2619 N N . ARG A 1 337 ? -5.926 -21.141 -23.312 1 94.19 337 ARG A N 1
ATOM 2620 C CA . ARG A 1 337 ? -6.059 -19.797 -23.844 1 94.19 337 ARG A CA 1
ATOM 2621 C C . ARG A 1 337 ? -7.516 -19.469 -24.141 1 94.19 337 ARG A C 1
ATOM 2623 O O 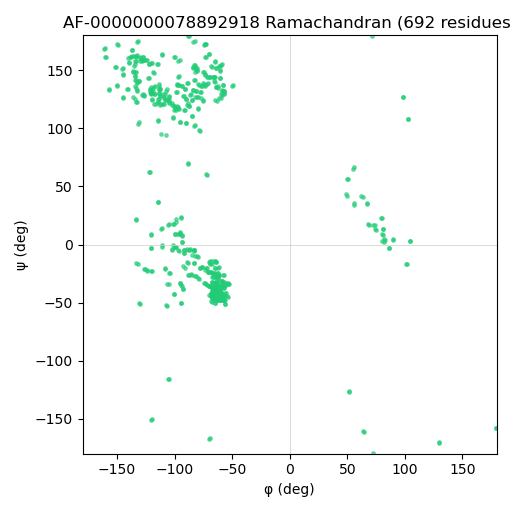. ARG A 1 337 ? -7.945 -18.312 -24 1 94.19 337 ARG A O 1
ATOM 2630 N N . SER A 1 338 ? -8.242 -20.453 -24.516 1 94.69 338 SER A N 1
ATOM 2631 C CA . SER A 1 338 ? -9.625 -20.25 -24.922 1 94.69 338 SER A CA 1
ATOM 2632 C C . SER A 1 338 ? -10.5 -19.906 -23.719 1 94.69 338 SER A C 1
ATOM 2634 O O . SER A 1 338 ? -11.602 -19.375 -23.875 1 94.69 338 SER A O 1
ATOM 2636 N N . GLY A 1 339 ? -10.047 -20.312 -22.562 1 95 339 GLY A N 1
ATOM 2637 C CA . GLY A 1 339 ? -10.812 -20.078 -21.359 1 95 339 GLY A CA 1
ATOM 2638 C C . GLY A 1 339 ? -11.781 -21.203 -21.031 1 95 339 GLY A C 1
ATOM 2639 O O . GLY A 1 339 ? -12.539 -21.109 -20.062 1 95 339 GLY A O 1
ATOM 2640 N N . GLU A 1 340 ? -11.727 -22.203 -21.797 1 95.94 340 GLU A N 1
ATOM 2641 C CA . GLU A 1 340 ? -12.594 -23.359 -21.562 1 95.94 340 GLU A CA 1
ATOM 2642 C C . GLU A 1 340 ? -12.227 -24.062 -20.266 1 95.94 340 GLU A C 1
ATOM 2644 O O . GLU A 1 340 ? -13.086 -24.656 -19.609 1 95.94 340 GLU A O 1
ATOM 2649 N N . ILE A 1 341 ? -10.953 -24.031 -20 1 97.44 341 ILE A N 1
ATOM 2650 C CA . ILE A 1 341 ? -10.43 -24.594 -18.766 1 97.44 341 ILE A CA 1
ATOM 2651 C C . ILE A 1 341 ? -9.617 -23.516 -18.031 1 97.44 341 ILE A C 1
ATOM 2653 O O . ILE A 1 341 ? -9.219 -22.516 -18.625 1 97.44 341 ILE A O 1
ATOM 2657 N N . SER A 1 342 ? -9.469 -23.75 -16.734 1 96.69 342 SER A N 1
ATOM 2658 C CA . SER A 1 342 ? -8.664 -22.797 -15.977 1 96.69 342 SER A CA 1
ATOM 2659 C C . SER A 1 342 ? -7.188 -23.188 -15.992 1 96.69 342 SER A C 1
ATOM 2661 O O . SER A 1 342 ? -6.312 -22.328 -15.828 1 96.69 342 SER A O 1
ATOM 2663 N N . LYS A 1 343 ? -6.922 -24.5 -16.172 1 97.88 343 LYS A N 1
ATOM 2664 C CA . LYS A 1 343 ? -5.547 -24.984 -16.109 1 97.88 343 LYS A CA 1
ATOM 2665 C C . LYS A 1 343 ? -5.395 -26.297 -16.875 1 97.88 343 LYS A C 1
ATOM 2667 O O . LYS A 1 343 ? -6.246 -27.188 -16.781 1 97.88 343 LYS A O 1
ATOM 2672 N N . ALA A 1 344 ? -4.398 -26.406 -17.672 1 98.56 344 ALA A N 1
ATOM 2673 C CA . ALA A 1 344 ? -4.012 -27.656 -18.328 1 98.56 344 ALA A CA 1
ATOM 2674 C C . ALA A 1 344 ? -2.906 -28.359 -17.562 1 98.56 344 ALA A C 1
ATOM 2676 O O . ALA A 1 344 ? -1.976 -27.719 -17.062 1 98.56 344 ALA A O 1
ATOM 2677 N N . VAL A 1 345 ? -3.043 -29.672 -17.438 1 98.69 345 VAL A N 1
ATOM 2678 C CA . VAL A 1 345 ? -2.098 -30.484 -16.672 1 98.69 345 VAL A CA 1
ATOM 2679 C C . VAL A 1 345 ? -1.608 -31.656 -17.531 1 98.69 345 VAL A C 1
ATOM 2681 O O . VAL A 1 345 ? -2.408 -32.344 -18.172 1 98.69 345 VAL A O 1
ATOM 2684 N N . PHE A 1 346 ? -0.315 -31.812 -17.609 1 98.5 346 PHE A N 1
ATOM 2685 C CA . PHE A 1 346 ? 0.246 -33 -18.234 1 98.5 346 PHE A CA 1
ATOM 2686 C C . PHE A 1 346 ? 0.359 -34.125 -17.234 1 98.5 346 PHE A C 1
ATOM 2688 O O . PHE A 1 346 ? 0.894 -33.969 -16.141 1 98.5 346 PHE A O 1
ATOM 2695 N N . GLU A 1 347 ? -0.12 -35.188 -17.594 1 97.19 347 GLU A N 1
ATOM 2696 C CA . GLU A 1 347 ? -0.031 -36.406 -16.781 1 97.19 347 GLU A CA 1
ATOM 2697 C C . GLU A 1 347 ? 0.913 -37.438 -17.422 1 97.19 347 GLU A C 1
ATOM 2699 O O . GLU A 1 347 ? 0.844 -37.688 -18.625 1 97.19 347 GLU A O 1
ATOM 2704 N N . TYR A 1 348 ? 1.801 -37.906 -16.594 1 93.44 348 TYR A N 1
ATOM 2705 C CA . TYR A 1 348 ? 2.814 -38.844 -17.094 1 93.44 348 TYR A CA 1
ATOM 2706 C C . TYR A 1 348 ? 2.602 -40.25 -16.562 1 93.44 348 TYR A C 1
ATOM 2708 O O . TYR A 1 348 ? 2.086 -40.406 -15.453 1 93.44 348 TYR A O 1
ATOM 2716 N N . MET B 1 1 ? -13.086 42.781 22.062 1 75.94 1 MET B N 1
ATOM 2717 C CA . MET B 1 1 ? -13.289 42.625 20.625 1 75.94 1 MET B CA 1
ATOM 2718 C C . MET B 1 1 ? -12.547 41.438 20.094 1 75.94 1 MET B C 1
ATOM 2720 O O . MET B 1 1 ? -11.531 41 20.656 1 75.94 1 MET B O 1
ATOM 2724 N N . ASN B 1 2 ? -13.32 40.656 19.234 1 89.44 2 ASN B N 1
ATOM 2725 C CA . ASN B 1 2 ? -12.773 39.469 18.578 1 89.44 2 ASN B CA 1
ATOM 2726 C C . ASN B 1 2 ? -12.547 39.719 17.094 1 89.44 2 ASN B C 1
ATOM 2728 O O . ASN B 1 2 ? -13.453 39.5 16.281 1 89.44 2 ASN B O 1
ATOM 2732 N N . ASN B 1 3 ? -11.266 40.125 16.781 1 93.12 3 ASN B N 1
ATOM 2733 C CA . ASN B 1 3 ? -10.906 40.188 15.367 1 93.12 3 ASN B CA 1
ATOM 2734 C C . ASN B 1 3 ? -10.664 38.781 14.797 1 93.12 3 ASN B C 1
ATOM 2736 O O . ASN B 1 3 ? -10.109 37.906 15.477 1 93.12 3 ASN B O 1
ATOM 2740 N N . ALA B 1 4 ? -11.133 38.594 13.625 1 96.75 4 ALA B N 1
ATOM 2741 C CA . ALA B 1 4 ? -11 37.312 12.945 1 96.75 4 ALA B CA 1
ATOM 2742 C C . ALA B 1 4 ? -10.82 37.5 11.445 1 96.75 4 ALA B C 1
ATOM 2744 O O . ALA B 1 4 ? -11.203 38.531 10.891 1 96.75 4 ALA B O 1
ATOM 2745 N N . VAL B 1 5 ? -10.156 36.59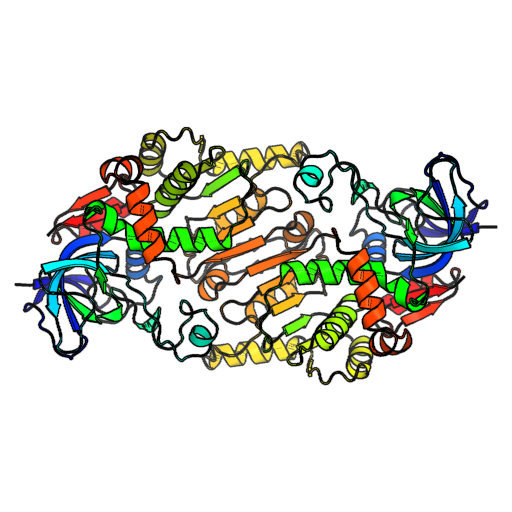4 10.836 1 96.88 5 VAL B N 1
ATOM 2746 C CA . VAL B 1 5 ? -10.047 36.594 9.383 1 96.88 5 VAL B CA 1
ATOM 2747 C C . VAL B 1 5 ? -11.055 35.594 8.789 1 96.88 5 VAL B C 1
ATOM 2749 O O . VAL B 1 5 ? -10.953 34.406 8.992 1 96.88 5 VAL B O 1
ATOM 2752 N N . GLN B 1 6 ? -11.953 36.156 8.031 1 96.25 6 GLN B N 1
ATOM 2753 C CA . GLN B 1 6 ? -13.062 35.375 7.5 1 96.25 6 GLN B CA 1
ATOM 2754 C C . GLN B 1 6 ? -12.969 35.25 5.98 1 96.25 6 GLN B C 1
ATOM 2756 O O . GLN B 1 6 ? -12.609 36.219 5.297 1 96.25 6 GLN B O 1
ATOM 2761 N N . LEU B 1 7 ? -13.164 34.062 5.512 1 95.31 7 LEU B N 1
ATOM 2762 C CA . LEU B 1 7 ? -13.344 33.812 4.082 1 95.31 7 LEU B CA 1
ATOM 2763 C C . LEU B 1 7 ? -14.82 33.875 3.705 1 95.31 7 LEU B C 1
ATOM 2765 O O . LEU B 1 7 ? -15.625 33.094 4.238 1 95.31 7 LEU B O 1
ATOM 2769 N N . TRP B 1 8 ? -15.164 34.812 2.898 1 92.12 8 TRP B N 1
ATOM 2770 C CA . TRP B 1 8 ? -16.516 34.969 2.391 1 92.12 8 TRP B CA 1
ATOM 2771 C C . TRP B 1 8 ? -16.516 35.219 0.885 1 92.12 8 TRP B C 1
ATOM 2773 O O . TRP B 1 8 ? -15.898 36.156 0.403 1 92.12 8 TRP B O 1
ATOM 2783 N N . ASP B 1 9 ? -17.203 34.375 0.146 1 88.12 9 ASP B N 1
ATOM 2784 C CA . ASP B 1 9 ? -17.281 34.469 -1.309 1 88.12 9 ASP B CA 1
ATOM 2785 C C . ASP B 1 9 ? -15.883 34.625 -1.924 1 88.12 9 ASP B C 1
ATOM 2787 O O . ASP B 1 9 ? -15.633 35.562 -2.684 1 88.12 9 ASP B O 1
ATOM 2791 N N . ASN B 1 10 ? -14.938 33.875 -1.453 1 86.75 10 ASN B N 1
ATOM 2792 C CA . ASN B 1 10 ? -13.57 33.781 -1.958 1 86.75 10 ASN B CA 1
ATOM 2793 C C . ASN B 1 10 ? -12.75 35.031 -1.622 1 86.75 10 ASN B C 1
ATOM 2795 O O . ASN B 1 10 ? -11.703 35.25 -2.223 1 86.75 10 ASN B O 1
ATOM 2799 N N . HIS B 1 11 ? -13.305 35.75 -0.68 1 91.81 11 HIS B N 1
ATOM 2800 C CA . HIS B 1 11 ? -12.586 36.938 -0.235 1 91.81 11 HIS B CA 1
ATOM 2801 C C . HIS B 1 11 ? -12.258 36.875 1.253 1 91.81 11 HIS B C 1
ATOM 2803 O O . HIS B 1 11 ? -13.133 36.562 2.068 1 91.81 11 HIS B O 1
ATOM 2809 N N . LEU B 1 12 ? -11.016 37.156 1.465 1 95.31 12 LEU B N 1
ATOM 2810 C CA . LEU B 1 12 ? -10.578 37.188 2.855 1 95.31 12 LEU B CA 1
ATOM 2811 C C . LEU B 1 12 ? -10.672 38.625 3.404 1 95.31 12 LEU B C 1
ATOM 2813 O O . LEU B 1 12 ? -10.336 39.562 2.711 1 95.31 12 LEU B O 1
ATOM 2817 N N . SER B 1 13 ? -11.172 38.688 4.574 1 95.5 13 SER B N 1
ATOM 2818 C CA . SER B 1 13 ? -11.219 40 5.227 1 95.5 13 SER B CA 1
ATOM 2819 C C . SER B 1 13 ? -11.156 39.875 6.742 1 95.5 13 SER B C 1
ATOM 2821 O O . SER B 1 13 ? -11.547 38.844 7.293 1 95.5 13 SER B O 1
ATOM 2823 N N . VAL B 1 14 ? -10.656 40.875 7.434 1 95.56 14 VAL B N 1
ATOM 2824 C CA . VAL B 1 14 ? -10.711 40.938 8.891 1 95.56 14 VAL B CA 1
ATOM 2825 C C . VAL B 1 14 ? -12.086 41.469 9.328 1 95.56 14 VAL B C 1
ATOM 2827 O O . VAL B 1 14 ? -12.57 42.469 8.812 1 95.56 14 VAL B O 1
ATOM 2830 N N . ILE B 1 15 ? -12.633 40.719 10.148 1 95.31 15 ILE B N 1
ATOM 2831 C CA . ILE B 1 15 ? -13.898 41.188 10.719 1 95.31 15 ILE B CA 1
ATOM 2832 C C . ILE B 1 15 ? -13.766 41.312 12.234 1 95.31 15 ILE B C 1
ATOM 2834 O O . ILE B 1 15 ? -12.875 40.719 12.844 1 95.31 15 ILE B O 1
ATOM 2838 N N . THR B 1 16 ? -14.617 42.156 12.742 1 95.5 16 THR B N 1
ATOM 2839 C CA . THR B 1 16 ? -14.711 42.281 14.195 1 95.5 16 THR B CA 1
ATOM 2840 C C . THR B 1 16 ? -16.062 41.781 14.695 1 95.5 16 THR B C 1
ATOM 2842 O O . THR B 1 16 ? -17.109 42.125 14.148 1 95.5 16 THR B O 1
ATOM 2845 N N . ARG B 1 17 ? -15.969 40.938 15.68 1 93.25 17 ARG B N 1
ATOM 2846 C CA . ARG B 1 17 ? -17.172 40.344 16.234 1 93.25 17 ARG B CA 1
ATOM 2847 C C . ARG B 1 17 ? -17.109 40.281 17.766 1 93.25 17 ARG B C 1
ATOM 2849 O O . ARG B 1 17 ? -16.016 40.406 18.344 1 93.25 17 ARG B O 1
ATOM 2856 N N . PRO B 1 18 ? -18.328 40.125 18.375 1 94.75 18 PRO B N 1
ATOM 2857 C CA . PRO B 1 18 ? -18.281 39.938 19.828 1 94.75 18 PRO B CA 1
ATOM 2858 C C . PRO B 1 18 ? -17.5 38.688 20.234 1 94.75 18 PRO B C 1
ATOM 2860 O O . PRO B 1 18 ? -17.469 37.719 19.484 1 94.75 18 PRO B O 1
ATOM 2863 N N . THR B 1 19 ? -16.922 38.812 21.375 1 96 19 THR B N 1
ATOM 2864 C CA . THR B 1 19 ? -16.281 37.625 21.938 1 96 19 THR B CA 1
ATOM 2865 C C . THR B 1 19 ? -17.281 36.5 22.109 1 96 19 THR B C 1
ATOM 2867 O O . THR B 1 19 ? -18.375 36.688 22.641 1 96 19 THR B O 1
ATOM 2870 N N . PRO B 1 20 ? -16.938 35.344 21.594 1 96.88 20 PRO B N 1
ATOM 2871 C CA . PRO B 1 20 ? -17.891 34.25 21.734 1 96.88 20 PRO B CA 1
ATOM 2872 C C . PRO B 1 20 ? -18.062 33.781 23.172 1 96.88 20 PRO B C 1
ATOM 2874 O O . PRO B 1 20 ? -17.156 33.938 24 1 96.88 20 PRO B O 1
ATOM 2877 N N . HIS B 1 21 ? -19.219 33.25 23.438 1 97.25 21 HIS B N 1
ATOM 2878 C CA . HIS B 1 21 ? -19.547 32.625 24.734 1 97.25 21 HIS B CA 1
ATOM 2879 C C . HIS B 1 21 ? -20.094 31.234 24.547 1 97.25 21 HIS B C 1
ATOM 2881 O O . HIS B 1 21 ? -20.547 30.875 23.453 1 97.25 21 HIS B O 1
ATOM 2887 N N . VAL B 1 22 ? -20 30.469 25.594 1 97.69 22 VAL B N 1
ATOM 2888 C CA . VAL B 1 22 ? -20.547 29.109 25.594 1 97.69 22 VAL B CA 1
ATOM 2889 C C . VAL B 1 22 ? -22.047 29.172 25.297 1 97.69 22 VAL B C 1
ATOM 2891 O O . VAL B 1 22 ? -22.766 29.984 25.875 1 97.69 22 VAL B O 1
ATOM 2894 N N . GLN B 1 23 ? -22.484 28.312 24.375 1 97.38 23 GLN B N 1
ATOM 2895 C CA . GLN B 1 23 ? -23.891 28.281 23.984 1 97.38 23 GLN B CA 1
ATOM 2896 C C . GLN B 1 23 ? -24.484 26.891 24.25 1 97.38 23 GLN B C 1
ATOM 2898 O O . GLN B 1 23 ? -25.719 26.75 24.266 1 97.38 23 GLN B O 1
ATOM 2903 N N . SER B 1 24 ? -23.719 25.891 24.312 1 97.25 24 SER B N 1
ATOM 2904 C CA . SER B 1 24 ? -24.125 24.516 24.594 1 97.25 24 SER B CA 1
ATOM 2905 C C . SER B 1 24 ? -23.312 23.938 25.75 1 97.25 24 SER B C 1
ATOM 2907 O O . SER B 1 24 ? -22.203 24.391 26.047 1 97.25 24 SER B O 1
ATOM 2909 N N . PRO B 1 25 ? -23.828 22.875 26.438 1 97.69 25 PRO B N 1
ATOM 2910 C CA . PRO B 1 25 ? -23.141 22.312 27.609 1 97.69 25 PRO B CA 1
ATOM 2911 C C . PRO B 1 25 ? -21.781 21.688 27.25 1 97.69 25 PRO B C 1
ATOM 2913 O O . PRO B 1 25 ? -20.969 21.438 28.125 1 97.69 25 PRO B O 1
ATOM 2916 N N . ARG B 1 26 ? -21.547 21.484 26.078 1 96.88 26 ARG B N 1
ATOM 2917 C CA . ARG B 1 26 ? -20.312 20.828 25.703 1 96.88 26 ARG B CA 1
ATOM 2918 C C . ARG B 1 26 ? -19.375 21.797 24.969 1 96.88 26 ARG B C 1
ATOM 2920 O O . ARG B 1 26 ? -18.375 21.375 24.375 1 96.88 26 ARG B O 1
ATOM 2927 N N . ASP B 1 27 ? -19.578 23.062 24.969 1 98.56 27 ASP B N 1
ATOM 2928 C CA . ASP B 1 27 ? -18.75 24.078 24.297 1 98.56 27 ASP B CA 1
ATOM 2929 C C . ASP B 1 27 ? -17.547 24.438 25.141 1 98.56 27 ASP B C 1
ATOM 2931 O O . ASP B 1 27 ? -17.594 24.359 26.375 1 98.56 27 ASP B O 1
ATOM 2935 N N . VAL B 1 28 ? -16.547 24.844 24.5 1 98.75 28 VAL B N 1
ATOM 2936 C CA . VAL B 1 28 ? -15.375 25.469 25.094 1 98.75 28 VAL B CA 1
ATOM 2937 C C . VAL B 1 28 ? -15 26.719 24.297 1 98.75 28 VAL B C 1
ATOM 2939 O O . VAL B 1 28 ? -15.039 26.719 23.062 1 98.75 28 VAL B O 1
ATOM 2942 N N . VAL B 1 29 ? -14.711 27.797 24.969 1 98.81 29 VAL B N 1
ATOM 2943 C CA . VAL B 1 29 ? -14.148 28.984 24.328 1 98.81 29 VAL B CA 1
ATOM 2944 C C . VAL B 1 29 ? -12.656 29.078 24.656 1 98.81 29 VAL B C 1
ATOM 2946 O O . VAL B 1 29 ? -12.266 29.062 25.828 1 98.81 29 VAL B O 1
ATOM 2949 N N . VAL B 1 30 ? -11.922 29.203 23.672 1 98.81 30 VAL B N 1
ATOM 2950 C CA . VAL B 1 30 ? -10.477 29.266 23.812 1 98.81 30 VAL B CA 1
ATOM 2951 C C . VAL B 1 30 ? -9.984 30.656 23.422 1 98.81 30 VAL B C 1
ATOM 2953 O O . VAL B 1 30 ? -10.367 31.188 22.375 1 98.81 30 VAL B O 1
ATOM 2956 N N . LYS B 1 31 ? -9.211 31.281 24.297 1 98.81 31 LYS B N 1
ATOM 2957 C CA . LYS B 1 31 ? -8.422 32.438 23.906 1 98.81 31 LYS B CA 1
ATOM 2958 C C . LYS B 1 31 ? -7.141 32.031 23.188 1 98.81 31 LYS B C 1
ATOM 2960 O O . LYS B 1 31 ? -6.23 31.469 23.812 1 98.81 31 LYS B O 1
ATOM 2965 N N . ILE B 1 32 ? -7.027 32.406 22 1 98.75 32 ILE B N 1
ATOM 2966 C CA . ILE B 1 32 ? -5.984 31.844 21.141 1 98.75 32 ILE B CA 1
ATOM 2967 C C . ILE B 1 32 ? -4.676 32.594 21.359 1 98.75 32 ILE B C 1
ATOM 2969 O O . ILE B 1 32 ? -4.672 33.844 21.438 1 98.75 32 ILE B O 1
ATOM 2973 N N . ALA B 1 33 ? -3.639 31.859 21.516 1 98.56 33 ALA B N 1
ATOM 2974 C CA . ALA B 1 33 ? -2.305 32.438 21.656 1 98.56 33 ALA B CA 1
ATOM 2975 C C . ALA B 1 33 ? -1.591 32.5 20.312 1 98.56 33 ALA B C 1
ATOM 2977 O O . ALA B 1 33 ? -1.026 33.531 19.953 1 98.56 33 ALA B O 1
ATOM 2978 N N . TYR B 1 34 ? -1.564 31.391 19.609 1 98.5 34 TYR B N 1
ATOM 2979 C CA . TYR B 1 34 ? -0.981 31.266 18.281 1 98.5 34 TYR B CA 1
ATOM 2980 C C . TYR B 1 34 ? -1.916 30.516 17.344 1 98.5 34 TYR B C 1
ATOM 2982 O O . TYR B 1 34 ? -2.607 29.578 17.766 1 98.5 34 TYR B O 1
ATOM 2990 N N . SER B 1 35 ? -2.01 30.875 16.156 1 98.56 35 SER B N 1
ATOM 2991 C CA . SER B 1 35 ? -2.631 30.125 15.062 1 98.56 35 SER B CA 1
ATOM 2992 C C . SER B 1 35 ? -1.758 30.141 13.812 1 98.56 35 SER B C 1
ATOM 2994 O O . SER B 1 35 ? -1.095 31.141 13.523 1 98.56 35 SER B O 1
ATOM 2996 N N . ALA B 1 36 ? -1.794 29.062 13.109 1 98.38 36 ALA B N 1
ATOM 2997 C CA . ALA B 1 36 ? -0.868 28.953 11.984 1 98.38 36 ALA B CA 1
ATOM 2998 C C . ALA B 1 36 ? -1.621 28.891 10.656 1 98.38 36 ALA B C 1
ATOM 3000 O O . ALA B 1 36 ? -2.805 28.547 10.625 1 98.38 36 ALA B O 1
ATOM 3001 N N . VAL B 1 37 ? -0.907 29.297 9.633 1 97.5 37 VAL B N 1
ATOM 3002 C CA . VAL B 1 37 ? -1.342 29.062 8.258 1 97.5 37 VAL B CA 1
ATOM 3003 C C . VAL B 1 37 ? -0.786 27.734 7.758 1 97.5 37 VAL B C 1
ATOM 3005 O O . VAL B 1 37 ? 0.414 27.484 7.871 1 97.5 37 VAL B O 1
ATOM 3008 N N . SER B 1 38 ? -1.643 26.891 7.309 1 95.19 38 SER B N 1
ATOM 3009 C CA . SER B 1 38 ? -1.214 25.578 6.82 1 95.19 38 SER B CA 1
ATOM 3010 C C . SER B 1 38 ? -1.396 25.469 5.309 1 95.19 38 SER B C 1
ATOM 3012 O O . SER B 1 38 ? -2.035 26.312 4.691 1 95.19 38 SER B O 1
ATOM 3014 N N . GLY B 1 39 ? -0.726 24.438 4.688 1 92.5 39 GLY B N 1
ATOM 3015 C CA . GLY B 1 39 ? -0.96 24.156 3.281 1 92.5 39 GLY B CA 1
ATOM 3016 C C . GLY B 1 39 ? -2.428 23.953 2.949 1 92.5 39 GLY B C 1
ATOM 3017 O O . GLY B 1 39 ? -2.891 24.375 1.886 1 92.5 39 GLY B O 1
ATOM 3018 N N . THR B 1 40 ? -3.139 23.422 3.83 1 92.12 40 THR B N 1
ATOM 3019 C CA . THR B 1 40 ? -4.57 23.203 3.656 1 92.12 40 THR B CA 1
ATOM 3020 C C . THR B 1 40 ? -5.305 24.531 3.518 1 92.12 40 THR B C 1
ATOM 3022 O O . THR B 1 40 ? -6.219 24.656 2.703 1 92.12 40 THR B O 1
ATOM 3025 N N . ASP B 1 41 ? -4.949 25.5 4.273 1 95.19 41 ASP B N 1
ATOM 3026 C CA . ASP B 1 41 ? -5.547 26.828 4.152 1 95.19 41 ASP B CA 1
ATOM 3027 C C . ASP B 1 41 ? -5.316 27.406 2.758 1 95.19 41 ASP B C 1
ATOM 3029 O O . ASP B 1 41 ? -6.227 27.984 2.162 1 95.19 41 ASP B O 1
ATOM 3033 N N . LEU B 1 42 ? -4.102 27.25 2.289 1 93.25 42 LEU B N 1
ATOM 3034 C CA . LEU B 1 42 ? -3.781 27.734 0.952 1 93.25 42 LEU B CA 1
ATOM 3035 C C . LEU B 1 42 ? -4.609 27 -0.104 1 93.25 42 LEU B C 1
ATOM 3037 O O . LEU B 1 42 ? -5.074 27.625 -1.066 1 93.25 42 LEU B O 1
ATOM 3041 N N . HIS B 1 43 ? -4.762 25.703 0.088 1 91.31 43 HIS B N 1
ATOM 3042 C CA . HIS B 1 43 ? -5.559 24.922 -0.846 1 91.31 43 HIS B CA 1
ATOM 3043 C C . HIS B 1 43 ? -7.016 25.359 -0.841 1 91.31 43 HIS B C 1
ATOM 3045 O O . HIS B 1 43 ? -7.684 25.344 -1.879 1 91.31 43 HIS B O 1
ATOM 3051 N N . VAL B 1 44 ? -7.531 25.734 0.305 1 92.25 44 VAL B N 1
ATOM 3052 C CA . VAL B 1 44 ? -8.875 26.281 0.417 1 92.25 44 VAL B CA 1
ATOM 3053 C C . VAL B 1 44 ? -8.969 27.594 -0.37 1 92.25 44 VAL B C 1
ATOM 3055 O O . VAL B 1 44 ? -9.891 27.781 -1.168 1 92.25 44 VAL B O 1
ATOM 3058 N N . LEU B 1 45 ? -8.008 28.422 -0.228 1 92.56 45 LEU B N 1
ATOM 3059 C CA . LEU B 1 45 ? -8 29.734 -0.884 1 92.56 45 LEU B CA 1
ATOM 3060 C C . LEU B 1 45 ? -7.875 29.578 -2.396 1 92.56 45 LEU B C 1
ATOM 3062 O O . LEU B 1 45 ? -8.367 30.422 -3.152 1 92.56 45 LEU B O 1
ATOM 3066 N N . GLU B 1 46 ? -7.246 28.484 -2.756 1 88 46 GLU B N 1
ATOM 3067 C CA . GLU B 1 46 ? -7.062 28.203 -4.176 1 88 46 GLU B CA 1
ATOM 3068 C C . GLU B 1 46 ? -8.266 27.469 -4.758 1 88 46 GLU B C 1
ATOM 3070 O O . GLU B 1 46 ? -8.297 27.172 -5.953 1 88 46 GLU B O 1
ATOM 3075 N N . GLY B 1 47 ? -9.219 27.125 -3.908 1 82.5 47 GLY B N 1
ATOM 3076 C CA . GLY B 1 47 ? -10.414 26.438 -4.359 1 82.5 47 GLY B CA 1
ATOM 3077 C C . GLY B 1 47 ? -10.219 24.953 -4.539 1 82.5 47 GLY B C 1
ATOM 3078 O O . GLY B 1 47 ? -11.07 24.266 -5.113 1 82.5 47 GLY B O 1
ATOM 3079 N N . ARG B 1 48 ? -9.094 24.453 -4.004 1 79.94 48 ARG B N 1
ATOM 3080 C CA . ARG B 1 48 ? -8.797 23.031 -4.137 1 79.94 48 ARG B CA 1
ATOM 3081 C C . ARG B 1 48 ? -9.539 22.219 -3.088 1 79.94 48 ARG B C 1
ATOM 3083 O O . ARG B 1 48 ? -9.75 21.016 -3.262 1 79.94 48 ARG B O 1
ATOM 3090 N N . ILE B 1 49 ? -9.836 22.75 -2.018 1 83.75 49 ILE B N 1
ATOM 3091 C CA . ILE B 1 49 ? -10.586 22.156 -0.914 1 83.75 49 ILE B CA 1
ATOM 3092 C C . ILE B 1 49 ? -11.844 22.984 -0.638 1 83.75 49 ILE B C 1
ATOM 3094 O O . ILE B 1 49 ? -11.773 24.203 -0.524 1 83.75 49 ILE B O 1
ATOM 3098 N N . ASP B 1 50 ? -12.93 22.281 -0.565 1 86 50 ASP B N 1
ATOM 3099 C CA . ASP B 1 50 ? -14.195 22.953 -0.287 1 86 50 ASP B CA 1
ATOM 3100 C C . ASP B 1 50 ? -14.273 23.391 1.173 1 86 50 ASP B C 1
ATOM 3102 O O . ASP B 1 50 ? -13.836 22.672 2.068 1 86 50 ASP B O 1
ATOM 3106 N N . CYS B 1 51 ? -14.742 24.594 1.384 1 91 51 CYS B N 1
ATOM 3107 C CA . CYS B 1 51 ? -14.953 25.109 2.732 1 91 51 CYS B CA 1
ATOM 3108 C C . CYS B 1 51 ? -16.359 25.656 2.895 1 91 51 CYS B C 1
ATOM 3110 O O . CYS B 1 51 ? -17.062 25.891 1.907 1 91 51 CYS B O 1
ATOM 3112 N N . ALA B 1 52 ? -16.844 25.75 4.109 1 92.69 52 ALA B N 1
ATOM 3113 C CA . ALA B 1 52 ? -18.141 26.328 4.402 1 92.69 52 ALA B CA 1
ATOM 3114 C C . ALA B 1 52 ? -18.172 27.812 4.051 1 92.69 52 ALA B C 1
ATOM 3116 O O . ALA B 1 52 ? -17.141 28.469 3.973 1 92.69 52 ALA B O 1
ATOM 3117 N N . LYS B 1 53 ? -19.406 28.25 3.836 1 91.88 53 LYS B N 1
ATOM 3118 C CA . LYS B 1 53 ? -19.578 29.656 3.525 1 91.88 53 LYS B CA 1
ATOM 3119 C C . LYS B 1 53 ? -19.312 30.531 4.754 1 91.88 53 LYS B C 1
ATOM 3121 O O . LYS B 1 53 ? -19.734 30.188 5.859 1 91.88 53 LYS B O 1
ATOM 3126 N N . SER B 1 54 ? -18.641 31.641 4.598 1 93.12 54 SER B N 1
ATOM 3127 C CA . SER B 1 54 ? -18.391 32.625 5.652 1 93.12 54 SER B CA 1
ATOM 3128 C C . SER B 1 54 ? -17.719 31.969 6.855 1 93.12 54 SER B C 1
ATOM 3130 O O . SER B 1 54 ? -18.266 31.984 7.961 1 93.12 54 SER B O 1
ATOM 3132 N N . ILE B 1 55 ? -16.609 31.531 6.684 1 95.12 55 ILE B N 1
ATOM 3133 C CA . ILE B 1 55 ? -15.906 30.75 7.695 1 95.12 55 ILE B CA 1
ATOM 3134 C C . ILE B 1 55 ? -14.648 31.484 8.148 1 95.12 55 ILE B C 1
ATOM 3136 O O . ILE B 1 55 ? -13.984 32.125 7.336 1 95.12 55 ILE B O 1
ATOM 3140 N N . ILE B 1 56 ? -14.438 31.484 9.484 1 97.38 56 ILE B N 1
ATOM 3141 C CA . ILE B 1 56 ? -13.125 31.859 9.992 1 97.38 56 ILE B CA 1
ATOM 3142 C C . ILE B 1 56 ? -12.141 30.719 9.773 1 97.38 56 ILE B C 1
ATOM 3144 O O . ILE B 1 56 ? -12.336 29.609 10.273 1 97.38 56 ILE B O 1
ATOM 3148 N N . LEU B 1 57 ? -11.016 31 9.078 1 97.19 57 LEU B N 1
ATOM 3149 C CA . LEU B 1 57 ? -10.07 29.953 8.703 1 97.19 57 LEU B CA 1
ATOM 3150 C C . LEU B 1 57 ? -9.102 29.656 9.844 1 97.19 57 LEU B C 1
ATOM 3152 O O . LEU B 1 57 ? -9.164 30.297 10.898 1 97.19 57 LEU B O 1
ATOM 3156 N N . GLY B 1 58 ? -8.281 28.641 9.633 1 97.69 58 GLY B N 1
ATOM 3157 C CA . GLY B 1 58 ? -7.258 28.266 10.594 1 97.69 58 GLY B CA 1
ATOM 3158 C C . GLY B 1 58 ? -7.621 27.047 11.406 1 97.69 58 GLY B C 1
ATOM 3159 O O . GLY B 1 58 ? -8.469 27.109 12.305 1 97.69 58 GLY B O 1
ATOM 3160 N N . HIS B 1 59 ? -6.953 25.953 11.117 1 97.75 59 HIS B N 1
ATOM 3161 C CA . HIS B 1 59 ? -7.293 24.75 11.852 1 97.75 59 HIS B CA 1
ATOM 3162 C C . HIS B 1 59 ? -6.168 24.328 12.789 1 97.75 59 HIS B C 1
ATOM 3164 O O . HIS B 1 59 ? -6.297 23.359 13.531 1 97.75 59 HIS B O 1
ATOM 3170 N N . GLN B 1 60 ? -5.086 25.047 12.812 1 98.44 60 GLN B N 1
ATOM 3171 C CA . GLN B 1 60 ? -3.951 24.812 13.703 1 98.44 60 GLN B CA 1
ATOM 3172 C C . GLN B 1 60 ? -3.775 25.953 14.688 1 98.44 60 GLN B C 1
ATOM 3174 O O . GLN B 1 60 ? -3.271 27.031 14.328 1 98.44 60 GLN B O 1
ATOM 3179 N N . PHE B 1 61 ? -4.141 25.656 15.961 1 98.69 61 PHE B N 1
ATOM 3180 C CA . PHE B 1 61 ? -3.965 26.75 16.906 1 98.69 61 PHE B CA 1
ATOM 3181 C C . PHE B 1 61 ? -3.918 26.219 18.344 1 98.69 61 PHE B C 1
ATOM 3183 O O . PHE B 1 61 ? -4.266 25.062 18.594 1 98.69 61 PHE B O 1
ATOM 3190 N N . VAL B 1 62 ? -3.391 27.031 19.219 1 98.75 62 VAL B N 1
ATOM 3191 C CA . VAL B 1 62 ? -3.211 26.766 20.641 1 98.75 62 VAL B CA 1
ATOM 3192 C C . VAL B 1 62 ? -3.66 27.984 21.438 1 98.75 62 VAL B C 1
ATOM 3194 O O . VAL B 1 62 ? -3.723 29.094 20.922 1 98.75 62 VAL B O 1
ATOM 3197 N N . GLY B 1 63 ? -3.984 27.703 22.719 1 98.69 63 GLY B N 1
ATOM 3198 C CA . GLY B 1 63 ? -4.387 28.828 23.547 1 98.69 63 GLY B CA 1
ATOM 3199 C C . GLY B 1 63 ? -4.758 28.406 24.969 1 98.69 63 GLY B C 1
ATOM 3200 O O . GLY B 1 63 ? -4.258 27.406 25.469 1 98.69 63 GLY B O 1
ATOM 3201 N N . ILE B 1 64 ? -5.539 29.312 25.547 1 98.75 64 ILE B N 1
ATOM 3202 C CA . ILE B 1 64 ? -5.961 29.125 26.922 1 98.75 64 ILE B CA 1
ATOM 3203 C C . ILE B 1 64 ? -7.484 29.047 27 1 98.75 64 ILE B C 1
ATOM 3205 O O . ILE B 1 64 ? -8.188 29.828 26.359 1 98.75 64 ILE B O 1
ATOM 3209 N N . VAL B 1 65 ? -7.961 28.047 27.766 1 98.88 65 VAL B N 1
ATOM 3210 C CA . VAL B 1 65 ? -9.406 27.922 27.953 1 98.88 65 VAL B CA 1
ATOM 3211 C C . VAL B 1 65 ? -9.945 29.156 28.672 1 98.88 65 VAL B C 1
ATOM 3213 O O . VAL B 1 65 ? -9.477 29.484 29.766 1 98.88 65 VAL B O 1
ATOM 3216 N N . LYS B 1 66 ? -10.875 29.781 28.062 1 98.69 66 LYS B N 1
ATOM 3217 C CA . LYS B 1 66 ? -11.469 30.984 28.625 1 98.69 66 LYS B CA 1
ATOM 3218 C C . LYS B 1 66 ? -12.805 30.688 29.297 1 98.69 66 LYS B C 1
ATOM 3220 O O . LYS B 1 66 ? -13.133 31.266 30.344 1 98.69 66 LYS B O 1
ATOM 3225 N N . GLU B 1 67 ? -13.617 29.875 28.672 1 98.69 67 GLU B N 1
ATOM 3226 C CA . GLU B 1 67 ? -14.945 29.484 29.141 1 98.69 67 GLU B CA 1
ATOM 3227 C C . GLU B 1 67 ? -15.25 28.031 28.781 1 98.69 67 GLU B C 1
ATOM 3229 O O . GLU B 1 67 ? -14.812 27.531 27.75 1 98.69 67 GLU B O 1
ATOM 3234 N N . ILE B 1 68 ? -16.031 27.375 29.703 1 98.69 68 ILE B N 1
ATOM 3235 C CA . ILE B 1 68 ? -16.406 25.984 29.422 1 98.69 68 ILE B CA 1
ATOM 3236 C C . ILE B 1 68 ? -17.906 25.797 29.703 1 98.69 68 ILE B C 1
ATOM 3238 O O . ILE B 1 68 ? -18.469 26.453 30.578 1 98.69 68 ILE B O 1
ATOM 3242 N N . GLY B 1 69 ? -18.453 24.906 28.922 1 98.5 69 GLY B N 1
ATOM 3243 C CA . GLY B 1 69 ? -19.828 24.516 29.188 1 98.5 69 GLY B CA 1
ATOM 3244 C C . GLY B 1 69 ? -19.969 23.625 30.422 1 98.5 69 GLY B C 1
ATOM 3245 O O . GLY B 1 69 ? -18.969 23.078 30.906 1 98.5 69 GLY B O 1
ATOM 3246 N N . ALA B 1 70 ? -21.25 23.359 30.797 1 98.06 70 ALA B N 1
ATOM 3247 C CA . ALA B 1 70 ? -21.547 22.734 32.094 1 98.06 70 ALA B CA 1
ATOM 3248 C C . ALA B 1 70 ? -21.156 21.25 32.062 1 98.06 70 ALA B C 1
ATOM 3250 O O . ALA B 1 70 ? -20.891 20.672 33.125 1 98.06 70 ALA B O 1
ATOM 3251 N N . ASP B 1 71 ? -21.047 20.609 30.891 1 98.12 71 ASP B N 1
ATOM 3252 C CA . ASP B 1 71 ? -20.812 19.172 30.828 1 98.12 71 ASP B CA 1
ATOM 3253 C C . ASP B 1 71 ? -19.328 18.875 30.531 1 98.12 71 ASP B C 1
ATOM 3255 O O . ASP B 1 71 ? -18.938 17.719 30.438 1 98.12 71 ASP B O 1
ATOM 3259 N N . VAL B 1 72 ? -18.531 19.938 30.375 1 98.38 72 VAL B N 1
ATOM 3260 C CA . VAL B 1 72 ? -17.125 19.75 30.062 1 98.38 72 VAL B CA 1
ATOM 3261 C C . VAL B 1 72 ? -16.359 19.391 31.344 1 98.38 72 VAL B C 1
ATOM 3263 O O . VAL B 1 72 ? -16.469 20.094 32.344 1 98.38 72 VAL B O 1
ATOM 3266 N N . GLN B 1 73 ? -15.594 18.234 31.25 1 97.19 73 GLN B N 1
ATOM 3267 C CA . GLN B 1 73 ? -14.977 17.75 32.5 1 97.19 73 GLN B CA 1
ATOM 3268 C C . GLN B 1 73 ? -13.469 17.625 32.312 1 97.19 73 GLN B C 1
ATOM 3270 O O . GLN B 1 73 ? -12.727 17.625 33.312 1 97.19 73 GLN B O 1
ATOM 3275 N N . HIS B 1 74 ? -12.984 17.5 31.109 1 96.94 74 HIS B N 1
ATOM 3276 C CA . HIS B 1 74 ? -11.594 17.078 30.938 1 96.94 74 HIS B CA 1
ATOM 3277 C C . HIS B 1 74 ? -10.664 18.281 30.844 1 96.94 74 HIS B C 1
ATOM 3279 O O . HIS B 1 74 ? -9.438 18.125 30.828 1 96.94 74 HIS B O 1
ATOM 3285 N N . VAL B 1 75 ? -11.25 19.547 30.781 1 98.25 75 VAL B N 1
ATOM 3286 C CA . VAL B 1 75 ? -10.445 20.766 30.859 1 98.25 75 VAL B CA 1
ATOM 3287 C C . VAL B 1 75 ? -11.133 21.781 31.766 1 98.25 75 VAL B C 1
ATOM 3289 O O . VAL B 1 75 ? -12.336 21.688 32.031 1 98.25 75 VAL B O 1
ATOM 3292 N N . SER B 1 76 ? -10.328 22.766 32.219 1 98.31 76 SER B N 1
ATOM 3293 C CA . SER B 1 76 ? -10.805 23.859 33.062 1 98.31 76 SER B CA 1
ATOM 3294 C C . SER B 1 76 ? -10.367 25.219 32.531 1 98.31 76 SER B C 1
ATOM 3296 O O . SER B 1 76 ? -9.422 25.297 31.734 1 98.31 76 SER B O 1
ATOM 3298 N N . VAL B 1 77 ? -11.094 26.234 33 1 98.62 77 VAL B N 1
ATOM 3299 C CA . VAL B 1 77 ? -10.703 27.594 32.656 1 98.62 77 VAL B CA 1
ATOM 3300 C C . VAL B 1 77 ? -9.258 27.844 33.094 1 98.62 77 VAL B C 1
ATOM 3302 O O . VAL B 1 77 ? -8.875 27.5 34.219 1 98.62 77 VAL B O 1
ATOM 3305 N N . GLY B 1 78 ? -8.469 28.344 32.188 1 98.62 78 GLY B N 1
ATOM 3306 C CA . GLY B 1 78 ? -7.074 28.609 32.469 1 98.62 78 GLY B CA 1
ATOM 3307 C C . GLY B 1 78 ? -6.129 27.562 31.922 1 98.62 78 GLY B C 1
ATOM 3308 O O . GLY B 1 78 ? -4.922 27.797 31.828 1 98.62 78 GLY B O 1
ATOM 3309 N N . ASP B 1 79 ? -6.656 26.406 31.578 1 98.62 79 ASP B N 1
ATOM 3310 C CA . ASP B 1 79 ? -5.82 25.328 31.047 1 98.62 79 ASP B CA 1
ATOM 3311 C C . ASP B 1 79 ? -5.227 25.734 29.688 1 98.62 79 ASP B C 1
ATOM 3313 O O . ASP B 1 79 ? -5.902 26.344 28.859 1 98.62 79 ASP B O 1
ATOM 3317 N N . ARG B 1 80 ? -3.949 25.375 29.422 1 98.81 80 ARG B N 1
ATOM 3318 C CA . ARG B 1 80 ? -3.336 25.453 28.109 1 98.81 80 ARG B CA 1
ATOM 3319 C C . ARG B 1 80 ? -3.793 24.281 27.219 1 98.81 80 ARG B C 1
ATOM 3321 O O . ARG B 1 80 ? -3.783 23.141 27.656 1 98.81 80 ARG B O 1
ATOM 3328 N N . VAL B 1 81 ? -4.215 24.609 26.016 1 98.81 81 VAL B N 1
ATOM 3329 C CA . VAL B 1 81 ? -4.812 23.562 25.188 1 98.81 81 VAL B CA 1
ATOM 3330 C C . VAL B 1 81 ? -4.355 23.703 23.75 1 98.81 81 VAL B C 1
ATOM 3332 O O . VAL B 1 81 ? -3.867 24.766 23.344 1 98.81 81 VAL B O 1
ATOM 3335 N N . VAL B 1 82 ? -4.402 22.672 23.031 1 98.69 82 VAL B N 1
ATOM 3336 C CA . VAL B 1 82 ? -4.266 22.609 21.578 1 98.69 82 VAL B CA 1
ATOM 3337 C C . VAL B 1 82 ? -5.508 21.969 20.969 1 98.69 82 VAL B C 1
ATOM 3339 O O . VAL B 1 82 ? -6.234 21.234 21.641 1 98.69 82 VAL B O 1
ATOM 3342 N N . ILE B 1 83 ? -5.754 22.281 19.75 1 98.31 83 ILE B N 1
ATOM 3343 C CA . ILE B 1 83 ? -7 21.875 19.109 1 98.31 83 ILE B CA 1
ATOM 3344 C C . ILE B 1 83 ? -6.719 20.766 18.094 1 98.31 83 ILE B C 1
ATOM 3346 O O . ILE B 1 83 ? -5.82 20.891 17.266 1 98.31 83 ILE B O 1
ATOM 3350 N N . ASN B 1 84 ? -7.363 19.656 18.219 1 97.81 84 ASN B N 1
ATOM 3351 C CA . ASN B 1 84 ? -7.512 18.703 17.109 1 97.81 84 ASN B CA 1
ATOM 3352 C C . ASN B 1 84 ? -8.688 19.078 16.219 1 97.81 84 ASN B C 1
ATOM 3354 O O . ASN B 1 84 ? -9.844 18.969 16.625 1 97.81 84 ASN B O 1
ATOM 3358 N N . PRO B 1 85 ? -8.383 19.516 15.031 1 96.75 85 PRO B N 1
ATOM 3359 C CA . PRO B 1 85 ? -9.453 20.047 14.188 1 96.75 85 PRO B CA 1
ATOM 3360 C C . PRO B 1 85 ? -10.445 18.984 13.734 1 96.75 85 PRO B C 1
ATOM 3362 O O . PRO B 1 85 ? -11.516 19.297 13.219 1 96.75 85 PRO B O 1
ATOM 3365 N N . LEU B 1 86 ? -10.07 17.703 13.906 1 94.62 86 LEU B N 1
ATOM 3366 C CA . LEU B 1 86 ? -10.914 16.609 13.469 1 94.62 86 LEU B CA 1
ATOM 3367 C C . LEU B 1 86 ? -11.43 15.812 14.672 1 94.62 86 LEU B C 1
ATOM 3369 O O . LEU B 1 86 ? -10.719 15.641 15.656 1 94.62 86 LEU B O 1
ATOM 3373 N N . THR B 1 87 ? -12.672 15.469 14.602 1 93.12 87 THR B N 1
ATOM 3374 C CA . THR B 1 87 ? -13.273 14.523 15.539 1 93.12 87 THR B CA 1
ATOM 3375 C C . THR B 1 87 ? -14.094 13.477 14.797 1 93.12 87 THR B C 1
ATOM 3377 O O . THR B 1 87 ? -14.078 13.422 13.562 1 93.12 87 THR B O 1
ATOM 3380 N N . SER B 1 88 ? -14.617 12.477 15.484 1 94.69 88 SER B N 1
ATOM 3381 C CA . SER B 1 88 ? -15.391 11.406 14.875 1 94.69 88 SER B CA 1
ATOM 3382 C C . SER B 1 88 ? -16.672 11.141 15.656 1 94.69 88 SER B C 1
ATOM 3384 O O . SER B 1 88 ? -16.797 11.555 16.812 1 94.69 88 SER B O 1
ATOM 3386 N N . CYS B 1 89 ? -17.656 10.477 15.039 1 94.88 89 CYS B N 1
ATOM 3387 C CA . CYS B 1 89 ? -18.969 10.297 15.641 1 94.88 89 CYS B CA 1
ATOM 3388 C C . CYS B 1 89 ? -18.984 9.086 16.562 1 94.88 89 CYS B C 1
ATOM 3390 O O . CYS B 1 89 ? -19.844 8.984 17.438 1 94.88 89 CYS B O 1
ATOM 3392 N N . GLY B 1 90 ? -18.188 8.172 16.344 1 93.44 90 GLY B N 1
ATOM 3393 C CA . GLY B 1 90 ? -18.047 7.012 17.203 1 93.44 90 GLY B CA 1
ATOM 3394 C C . GLY B 1 90 ? -19.094 5.945 16.938 1 93.44 90 GLY B C 1
ATOM 3395 O O . GLY B 1 90 ? -19.078 4.875 17.547 1 93.44 90 GLY B O 1
ATOM 3396 N N . ILE B 1 91 ? -20.016 6.203 15.891 1 93.88 91 ILE B N 1
ATOM 3397 C CA . ILE B 1 91 ? -21.125 5.266 15.781 1 93.88 91 ILE B CA 1
ATOM 3398 C C . ILE B 1 91 ? -21.281 4.824 14.328 1 93.88 91 ILE B C 1
ATOM 3400 O O . ILE B 1 91 ? -22.016 3.871 14.039 1 93.88 91 ILE B O 1
ATOM 3404 N N . CYS B 1 92 ? -20.688 5.547 13.422 1 92.44 92 CYS B N 1
ATOM 3405 C CA . CYS B 1 92 ? -20.828 5.121 12.031 1 92.44 92 CYS B CA 1
ATOM 3406 C C . CYS B 1 92 ? -19.984 3.883 11.758 1 92.44 92 CYS B C 1
ATOM 3408 O O . CYS B 1 92 ? -19.172 3.48 12.594 1 92.44 92 CYS B O 1
ATOM 3410 N N . ASP B 1 93 ? -20.141 3.326 10.602 1 89.88 93 ASP B N 1
ATOM 3411 C CA . ASP B 1 93 ? -19.469 2.076 10.258 1 89.88 93 ASP B CA 1
ATOM 3412 C C . ASP B 1 93 ? -17.953 2.225 10.344 1 89.88 93 ASP B C 1
ATOM 3414 O O . ASP B 1 93 ? -17.266 1.379 10.93 1 89.88 93 ASP B O 1
ATOM 3418 N N . PHE B 1 94 ? -17.391 3.301 9.898 1 91.19 94 PHE B N 1
ATOM 3419 C CA . PHE B 1 94 ? -15.945 3.525 9.922 1 91.19 94 PHE B CA 1
ATOM 3420 C C . PHE B 1 94 ? -15.445 3.682 11.352 1 91.19 94 PHE B C 1
ATOM 3422 O O . PHE B 1 94 ? -14.43 3.092 11.727 1 91.19 94 PHE B O 1
ATOM 3429 N N . CYS B 1 95 ? -16.172 4.449 12.133 1 93.31 95 CYS B N 1
ATOM 3430 C CA . CYS B 1 95 ? -15.773 4.648 13.516 1 93.31 95 CYS B CA 1
ATOM 3431 C C . CYS B 1 95 ? -15.797 3.332 14.289 1 93.31 95 CYS B C 1
ATOM 3433 O O . CYS B 1 95 ? -14.875 3.037 15.047 1 93.31 95 CYS B O 1
ATOM 3435 N N . LEU B 1 96 ? -16.812 2.57 13.992 1 93 96 LEU B N 1
ATOM 3436 C CA . LEU B 1 96 ? -16.953 1.31 14.711 1 93 96 LEU B CA 1
ATOM 3437 C C . LEU B 1 96 ? -15.898 0.303 14.258 1 93 96 LEU B C 1
ATOM 3439 O O . LEU B 1 96 ? -15.602 -0.654 14.977 1 93 96 LEU B O 1
ATOM 3443 N N . LYS B 1 97 ? -15.359 0.535 13.086 1 90.38 97 LYS B N 1
ATOM 3444 C CA . LYS B 1 97 ? -14.336 -0.358 12.547 1 90.38 97 LYS B CA 1
ATOM 3445 C C . LYS B 1 97 ? -12.938 0.179 12.828 1 90.38 97 LYS B C 1
ATOM 3447 O O . LYS B 1 97 ? -11.961 -0.276 12.227 1 90.38 97 LYS B O 1
ATOM 3452 N N . GLY B 1 98 ? -12.852 1.196 13.633 1 90 98 GLY B N 1
ATOM 3453 C CA . GLY B 1 98 ? -11.562 1.727 14.039 1 90 98 GLY B CA 1
ATOM 3454 C C . GLY B 1 98 ? -10.93 2.631 13 1 90 98 GLY B C 1
ATOM 3455 O O . GLY B 1 98 ? -9.703 2.758 12.945 1 90 98 GLY B O 1
ATOM 3456 N N . GLN B 1 99 ? -11.758 3.184 12.148 1 89.62 99 GLN B N 1
ATOM 3457 C CA . GLN B 1 99 ? -11.289 4.113 11.117 1 89.62 99 GLN B CA 1
ATOM 3458 C C . GLN B 1 99 ? -11.984 5.465 11.242 1 89.62 99 GLN B C 1
ATOM 3460 O O . GLN B 1 99 ? -12.586 5.953 10.281 1 89.62 99 GLN B O 1
ATOM 3465 N N . PRO B 1 100 ? -11.766 6.145 12.383 1 91.56 100 PRO B N 1
ATOM 3466 C CA . PRO B 1 100 ? -12.523 7.375 12.625 1 91.56 100 PRO B CA 1
ATOM 3467 C C . PRO B 1 100 ? -12.141 8.5 11.672 1 91.56 100 PRO B C 1
ATOM 3469 O O . PRO B 1 100 ? -12.914 9.445 11.484 1 91.56 100 PRO B O 1
ATOM 3472 N N . HIS B 1 101 ? -10.938 8.445 11.117 1 89.69 101 HIS B N 1
ATOM 3473 C CA . HIS B 1 101 ? -10.523 9.461 10.156 1 89.69 101 HIS B CA 1
ATOM 3474 C C . HIS B 1 101 ? -11.383 9.43 8.898 1 89.69 101 HIS B C 1
ATOM 3476 O O . HIS B 1 101 ? -11.383 10.375 8.117 1 89.69 101 HIS B O 1
ATOM 3482 N N . LEU B 1 102 ? -12.141 8.367 8.688 1 90.81 102 LEU B N 1
ATOM 3483 C CA . LEU B 1 102 ? -13.039 8.234 7.551 1 90.81 102 LEU B CA 1
ATOM 3484 C C . LEU B 1 102 ? -14.492 8.414 7.984 1 90.81 102 LEU B C 1
ATOM 3486 O O . LEU B 1 102 ? -15.414 8.031 7.254 1 90.81 102 LEU B O 1
ATOM 3490 N N . CYS B 1 103 ? -14.688 8.984 9.156 1 92.81 103 CYS B N 1
ATOM 3491 C CA . CYS B 1 103 ? -16.016 9.18 9.727 1 92.81 103 CYS B CA 1
ATOM 3492 C C . CYS B 1 103 ? -16.953 9.828 8.711 1 92.81 103 CYS B C 1
ATOM 3494 O O . CYS B 1 103 ? -16.594 10.82 8.078 1 92.81 103 CYS B O 1
ATOM 3496 N N . LYS B 1 104 ? -18.203 9.328 8.633 1 88.62 104 LYS B N 1
ATOM 3497 C CA . LYS B 1 104 ? -19.188 9.781 7.656 1 88.62 104 LYS B CA 1
ATOM 3498 C C . LYS B 1 104 ? -20 10.953 8.203 1 88.62 104 LYS B C 1
ATOM 3500 O O . LYS B 1 104 ? -20.672 11.656 7.449 1 88.62 104 LYS B O 1
ATOM 3505 N N . VAL B 1 105 ? -19.938 11.156 9.445 1 91.44 105 VAL B N 1
ATOM 3506 C CA . VAL B 1 105 ? -20.828 12.086 10.117 1 91.44 105 VAL B CA 1
ATOM 3507 C C . VAL B 1 105 ? -20.062 13.344 10.516 1 91.44 105 VAL B C 1
ATOM 3509 O O . VAL B 1 105 ? -20.469 14.461 10.195 1 91.44 105 VAL B O 1
ATOM 3512 N N . GLU B 1 106 ? -19 13.18 11.164 1 94.12 106 GLU B N 1
ATOM 3513 C CA . GLU B 1 106 ? -18.125 14.281 11.547 1 94.12 106 GLU B CA 1
ATOM 3514 C C . GLU B 1 106 ? -16.859 14.305 10.688 1 94.12 106 GLU B C 1
ATOM 3516 O O . GLU B 1 106 ? -16.938 14.438 9.469 1 94.12 106 GLU B O 1
ATOM 3521 N N . GLY B 1 107 ? -15.703 14.094 11.32 1 89.75 107 GLY B N 1
ATOM 3522 C CA . GLY B 1 107 ? -14.484 14.094 10.539 1 89.75 107 GLY B CA 1
ATOM 3523 C C . GLY B 1 107 ? -14.336 15.328 9.664 1 89.75 107 GLY B C 1
ATOM 3524 O O . GLY B 1 107 ? -14.469 16.453 10.141 1 89.75 107 GLY B O 1
ATOM 3525 N N . LYS B 1 108 ? -14.133 15.102 8.422 1 88.56 108 LYS B N 1
ATOM 3526 C CA . LYS B 1 108 ? -13.891 16.203 7.48 1 88.56 108 LYS B CA 1
ATOM 3527 C C . LYS B 1 108 ? -15.117 17.094 7.352 1 88.56 108 LYS B C 1
ATOM 3529 O O . LYS B 1 108 ? -15 18.266 7.004 1 88.56 108 LYS B O 1
ATOM 3534 N N . ASN B 1 109 ? -16.266 16.578 7.723 1 91.19 109 ASN B N 1
ATOM 3535 C CA . ASN B 1 109 ? -17.516 17.297 7.551 1 91.19 109 ASN B CA 1
ATOM 3536 C C . ASN B 1 109 ? -17.734 18.328 8.656 1 91.19 109 ASN B C 1
ATOM 3538 O O . ASN B 1 109 ? -18.609 19.188 8.555 1 91.19 109 ASN B O 1
ATOM 3542 N N . THR B 1 110 ? -16.891 18.281 9.695 1 93.69 110 THR B N 1
ATOM 3543 C CA . THR B 1 110 ? -17 19.234 10.797 1 93.69 110 THR B CA 1
ATOM 3544 C C . THR B 1 110 ? -15.641 19.797 11.164 1 93.69 110 THR B C 1
ATOM 3546 O O . THR B 1 110 ? -15.438 20.266 12.289 1 93.69 110 THR B O 1
ATOM 3549 N N . ALA B 1 111 ? -14.742 19.719 10.266 1 95.25 111 ALA B N 1
ATOM 3550 C CA . ALA B 1 111 ? -13.375 20.141 10.531 1 95.25 111 ALA B CA 1
ATOM 3551 C C . ALA B 1 111 ? -13.312 21.609 10.93 1 95.25 111 ALA B C 1
ATOM 3553 O O . ALA B 1 111 ? -13.828 22.484 10.211 1 95.25 111 ALA B O 1
ATOM 3554 N N . ILE B 1 112 ? -12.711 21.875 12.047 1 97.31 112 ILE B N 1
ATOM 3555 C CA . ILE B 1 112 ? -12.523 23.25 12.523 1 97.31 112 ILE B CA 1
ATOM 3556 C C . ILE B 1 112 ? -11.625 24.016 11.555 1 97.31 112 ILE B C 1
ATOM 3558 O O . ILE B 1 112 ? -10.594 23.5 11.117 1 97.31 112 ILE B O 1
ATOM 3562 N N . GLY B 1 113 ? -11.992 25.219 11.227 1 97.31 113 GLY B N 1
ATOM 3563 C CA . GLY B 1 113 ? -11.211 26.062 10.336 1 97.31 113 GLY B CA 1
ATOM 3564 C C . GLY B 1 113 ? -11.516 25.828 8.867 1 97.31 113 GLY B C 1
ATOM 3565 O O . GLY B 1 113 ? -10.93 26.469 7.996 1 97.31 113 GLY B O 1
ATOM 3566 N N . ILE B 1 114 ? -12.414 24.844 8.562 1 95.56 114 ILE B N 1
ATOM 3567 C CA . ILE B 1 114 ? -12.789 24.531 7.191 1 95.56 114 ILE B CA 1
ATOM 3568 C C . ILE B 1 114 ? -14.312 24.469 7.074 1 95.56 114 ILE B C 1
ATOM 3570 O O . ILE B 1 114 ? -14.898 25.156 6.227 1 95.56 114 ILE B O 1
ATOM 3574 N N . LYS B 1 115 ? -14.961 23.703 7.984 1 95.88 115 LYS B N 1
ATOM 3575 C CA . LYS B 1 115 ? -16.406 23.547 7.984 1 95.88 115 LYS B CA 1
ATOM 3576 C C . LYS B 1 115 ? -17.047 24.281 9.164 1 95.88 115 LYS B C 1
ATOM 3578 O O . LYS B 1 115 ? -18.234 24.578 9.156 1 95.88 115 LYS B O 1
ATOM 3583 N N . ARG B 1 116 ? -16.266 24.531 10.164 1 96.12 116 ARG B N 1
ATOM 3584 C CA . ARG B 1 116 ? -16.594 25.344 11.328 1 96.12 116 ARG B CA 1
ATOM 3585 C C . ARG B 1 116 ? -15.539 26.422 11.562 1 96.12 116 ARG B C 1
ATOM 3587 O O . ARG B 1 116 ? -14.414 26.328 11.062 1 96.12 116 ARG B O 1
ATOM 3594 N N . ASN B 1 117 ? -15.906 27.406 12.305 1 97.12 117 ASN B N 1
ATOM 3595 C CA . ASN B 1 117 ? -14.977 28.516 12.531 1 97.12 117 ASN B CA 1
ATOM 3596 C C . ASN B 1 117 ? -13.695 28.047 13.211 1 97.12 117 ASN B C 1
ATOM 3598 O O . ASN B 1 117 ? -13.742 27.203 14.117 1 97.12 117 ASN B O 1
ATOM 3602 N N . GLY B 1 118 ? -12.594 28.719 12.758 1 97.88 118 GLY B N 1
ATOM 3603 C CA . GLY B 1 118 ? -11.297 28.234 13.211 1 97.88 118 GLY B CA 1
ATOM 3604 C C . GLY B 1 118 ? -10.508 29.281 13.977 1 97.88 118 GLY B C 1
ATOM 3605 O O . GLY B 1 118 ? -11.086 30.094 14.688 1 97.88 118 GLY B O 1
ATOM 3606 N N . GLY B 1 119 ? -9.188 29.141 13.875 1 98.06 119 GLY B N 1
ATOM 3607 C CA . GLY B 1 119 ? -8.305 29.797 14.828 1 98.06 119 GLY B CA 1
ATOM 3608 C C . GLY B 1 119 ? -7.715 31.094 14.297 1 98.06 119 GLY B C 1
ATOM 3609 O O . GLY B 1 119 ? -6.922 31.75 14.977 1 98.06 119 GLY B O 1
ATOM 3610 N N . TRP B 1 120 ? -8 31.484 13.062 1 98.38 120 TRP B N 1
ATOM 3611 C CA . TRP B 1 120 ? -7.555 32.812 12.633 1 98.38 120 TRP B CA 1
ATOM 3612 C C . TRP B 1 120 ? -8.391 33.906 13.289 1 98.38 120 TRP B C 1
ATOM 3614 O O . TRP B 1 120 ? -9.039 34.688 12.602 1 98.38 120 TRP B O 1
ATOM 3624 N N . ALA B 1 121 ? -8.32 33.906 14.586 1 98.19 121 ALA B N 1
ATOM 3625 C CA . ALA B 1 121 ? -9.094 34.812 15.453 1 98.19 121 ALA B CA 1
ATOM 3626 C C . ALA B 1 121 ? -8.469 34.906 16.844 1 98.19 121 ALA B C 1
ATOM 3628 O O . ALA B 1 121 ? -7.57 34.125 17.172 1 98.19 121 ALA B O 1
ATOM 3629 N N . GLN B 1 122 ? -8.953 35.844 17.609 1 98.06 122 GLN B N 1
ATOM 3630 C CA . GLN B 1 122 ? -8.461 35.969 18.984 1 98.06 122 GLN B CA 1
ATOM 3631 C C . GLN B 1 122 ? -9.109 34.969 19.906 1 98.06 122 GLN B C 1
ATOM 3633 O O . GLN B 1 122 ? -8.539 34.562 20.922 1 98.06 122 GLN B O 1
ATOM 3638 N N . PHE B 1 123 ? -10.375 34.562 19.594 1 98.31 123 PHE B N 1
ATOM 3639 C CA . PHE B 1 123 ? -11.133 33.562 20.328 1 98.31 123 PHE B CA 1
ATOM 3640 C C . PHE B 1 123 ? -11.82 32.594 19.391 1 98.31 123 PHE B C 1
ATOM 3642 O O . PHE B 1 123 ? -12.164 32.938 18.266 1 98.31 123 PHE B O 1
ATOM 3649 N N . CYS B 1 124 ? -12.07 31.422 19.859 1 98.44 124 CYS B N 1
ATOM 3650 C CA . CYS B 1 124 ? -12.805 30.422 19.109 1 98.44 124 CYS B CA 1
ATOM 3651 C C . CYS B 1 124 ? -13.688 29.578 20.031 1 98.44 124 CYS B C 1
ATOM 3653 O O . CYS B 1 124 ? -13.227 29.094 21.062 1 98.44 124 CYS B O 1
ATOM 3655 N N . ARG B 1 125 ? -14.945 29.5 19.719 1 98.38 125 ARG B N 1
ATOM 3656 C CA . ARG B 1 125 ? -15.844 28.562 20.391 1 98.38 125 ARG B CA 1
ATOM 3657 C C . ARG B 1 125 ? -15.906 27.234 19.641 1 98.38 125 ARG B C 1
ATOM 3659 O O . ARG B 1 125 ? -16.141 27.219 18.422 1 98.38 125 ARG B O 1
ATOM 3666 N N . LEU B 1 126 ? -15.688 26.203 20.312 1 97.94 126 LEU B N 1
ATOM 3667 C CA . LEU B 1 126 ? -15.719 24.906 19.672 1 97.94 126 LEU B CA 1
ATOM 3668 C C . LEU B 1 126 ? -16.156 23.828 20.641 1 97.94 126 LEU B C 1
ATOM 3670 O O . LEU B 1 126 ? -16.406 24.094 21.828 1 97.94 126 LEU B O 1
ATOM 3674 N N . SER B 1 127 ? -16.375 22.594 20.078 1 97.44 127 SER B N 1
ATOM 3675 C CA . SER B 1 127 ? -16.781 21.453 20.906 1 97.44 127 SER B CA 1
ATOM 3676 C C . SER B 1 127 ? -15.648 21 21.812 1 97.44 127 SER B C 1
ATOM 3678 O O . SER B 1 127 ? -14.484 20.969 21.406 1 97.44 127 SER B O 1
ATOM 3680 N N . ALA B 1 128 ? -16.016 20.578 23.016 1 98 128 ALA B N 1
ATOM 3681 C CA . ALA B 1 128 ? -15.031 20.078 23.984 1 98 128 ALA B CA 1
ATOM 3682 C C . ALA B 1 128 ? -14.25 18.906 23.406 1 98 128 ALA B C 1
ATOM 3684 O O . ALA B 1 128 ? -13.086 18.703 23.75 1 98 128 ALA B O 1
ATOM 3685 N N . LYS B 1 129 ? -14.844 18.172 22.469 1 95.81 129 LYS B N 1
ATOM 3686 C CA . LYS B 1 129 ? -14.219 17 21.859 1 95.81 129 LYS B CA 1
ATOM 3687 C C . LYS B 1 129 ? -12.938 17.375 21.109 1 95.81 129 LYS B C 1
ATOM 3689 O O . LYS B 1 129 ? -12.031 16.547 20.969 1 95.81 129 LYS B O 1
ATOM 3694 N N . ASN B 1 130 ? -12.852 18.609 20.688 1 97.75 130 ASN B N 1
ATOM 3695 C CA . ASN B 1 130 ? -11.719 19.047 19.859 1 97.75 130 ASN B CA 1
ATOM 3696 C C . ASN B 1 130 ? -10.586 19.594 20.719 1 97.75 130 ASN B C 1
ATOM 3698 O O . ASN B 1 130 ? -9.516 19.906 20.203 1 97.75 130 ASN B O 1
ATOM 3702 N N . VAL B 1 131 ? -10.773 19.703 21.984 1 98.44 131 VAL B N 1
ATOM 3703 C CA . VAL B 1 131 ? -9.859 20.438 22.859 1 98.44 131 VAL B CA 1
ATOM 3704 C C . VAL B 1 131 ? -8.977 19.469 23.625 1 98.44 131 VAL B C 1
ATOM 3706 O O . VAL B 1 131 ? -9.469 18.625 24.375 1 98.44 131 VAL B O 1
ATOM 3709 N N . ILE B 1 132 ? -7.676 19.578 23.453 1 98.19 132 ILE B N 1
ATOM 3710 C CA . ILE B 1 132 ? -6.727 18.672 24.078 1 98.19 132 ILE B CA 1
ATOM 3711 C C . ILE B 1 132 ? -5.832 19.438 25.047 1 98.19 132 ILE B C 1
ATOM 3713 O O . ILE B 1 132 ? -5.133 20.375 24.641 1 98.19 132 ILE B O 1
ATOM 3717 N N . PRO B 1 133 ? -5.844 19.062 26.297 1 98.06 133 PRO B N 1
ATOM 3718 C CA . PRO B 1 133 ? -4.961 19.734 27.25 1 98.06 133 PRO B CA 1
ATOM 3719 C C . PRO B 1 133 ? -3.482 19.5 26.953 1 98.06 133 PRO B C 1
ATOM 3721 O O . PRO B 1 133 ? -3.098 18.391 26.562 1 98.06 133 PRO B O 1
ATOM 3724 N N . LEU B 1 134 ? -2.674 20.5 27.188 1 97.94 134 LEU B N 1
ATOM 3725 C CA . LEU B 1 134 ? -1.237 20.391 26.953 1 97.94 134 LEU B CA 1
ATOM 3726 C C . LEU B 1 134 ? -0.496 20.078 28.234 1 97.94 134 LEU B C 1
ATOM 3728 O O . LEU B 1 134 ? -0.783 20.656 29.281 1 97.94 134 LEU B O 1
ATOM 3732 N N . PRO B 1 135 ? 0.46 19.188 28.141 1 95.81 135 PRO B N 1
ATOM 3733 C CA . PRO B 1 135 ? 1.367 19.047 29.297 1 95.81 135 PRO B CA 1
ATOM 3734 C C . PRO B 1 135 ? 2.129 20.344 29.594 1 95.81 135 PRO B C 1
ATOM 3736 O O . PRO B 1 135 ? 2.41 21.125 28.688 1 95.81 135 PRO B O 1
ATOM 3739 N N . HIS B 1 136 ? 2.508 20.484 30.844 1 94.69 136 HIS B N 1
ATOM 3740 C CA . HIS B 1 136 ? 3.148 21.703 31.312 1 94.69 136 HIS B CA 1
ATOM 3741 C C . HIS B 1 136 ? 4.477 21.938 30.594 1 94.69 136 HIS B C 1
ATOM 3743 O O . HIS B 1 136 ? 4.871 23.078 30.375 1 94.69 136 HIS B O 1
ATOM 3749 N N . GLN B 1 137 ? 5.109 20.859 30.141 1 94.94 137 GLN B N 1
ATOM 3750 C CA . GLN B 1 137 ? 6.457 20.953 29.594 1 94.94 137 GLN B CA 1
ATOM 3751 C C . GLN B 1 137 ? 6.418 21.344 28.109 1 94.94 137 GLN B C 1
ATOM 3753 O O . GLN B 1 137 ? 7.445 21.703 27.547 1 94.94 137 GLN B O 1
ATOM 3758 N N . VAL B 1 138 ? 5.254 21.359 27.516 1 96.94 138 VAL B N 1
ATOM 3759 C CA . VAL B 1 138 ? 5.148 21.656 26.094 1 96.94 138 VAL B CA 1
ATOM 3760 C C . VAL B 1 138 ? 4.793 23.125 25.891 1 96.94 138 VAL B C 1
ATOM 3762 O O . VAL B 1 138 ? 3.74 23.578 26.344 1 96.94 138 VAL B O 1
ATOM 3765 N N . THR B 1 139 ? 5.664 23.875 25.234 1 97.44 139 THR B N 1
ATOM 3766 C CA . THR B 1 139 ? 5.402 25.297 24.984 1 97.44 139 THR B CA 1
ATOM 3767 C C . THR B 1 139 ? 4.324 25.453 23.906 1 97.44 139 THR B C 1
ATOM 3769 O O . THR B 1 139 ? 4.027 24.516 23.172 1 97.44 139 THR B O 1
ATOM 3772 N N . PHE B 1 140 ? 3.732 26.609 23.844 1 97.75 140 PHE B N 1
ATOM 3773 C CA . PHE B 1 140 ? 2.758 26.891 22.797 1 97.75 140 PHE B CA 1
ATOM 3774 C C . PHE B 1 140 ? 3.398 26.781 21.406 1 97.75 140 PHE B C 1
ATOM 3776 O O . PHE B 1 140 ? 2.771 26.312 20.469 1 97.75 140 PHE B O 1
ATOM 3783 N N . GLU B 1 141 ? 4.637 27.219 21.312 1 97.31 141 GLU B N 1
ATOM 3784 C CA . GLU B 1 141 ? 5.355 27.125 20.031 1 97.31 141 GLU B CA 1
ATOM 3785 C C . GLU B 1 141 ? 5.473 25.672 19.578 1 97.31 141 GLU B C 1
ATOM 3787 O O . GLU B 1 141 ? 5.191 25.359 18.406 1 97.31 141 GLU B O 1
ATOM 3792 N N . GLN B 1 142 ? 5.824 24.812 20.469 1 97.25 142 GLN B N 1
ATOM 3793 C CA . GLN B 1 142 ? 5.91 23.391 20.156 1 97.25 142 GLN B CA 1
ATOM 3794 C C . GLN B 1 142 ? 4.535 22.812 19.844 1 97.25 142 GLN B C 1
ATOM 3796 O O . GLN B 1 142 ? 4.371 22.078 18.859 1 97.25 142 GLN B O 1
ATOM 3801 N N . ALA B 1 143 ? 3.545 23.203 20.641 1 98.06 143 ALA B N 1
ATOM 3802 C CA . ALA B 1 143 ? 2.199 22.641 20.562 1 98.06 143 ALA B CA 1
ATOM 3803 C C . ALA B 1 143 ? 1.531 23 19.234 1 98.06 143 ALA B C 1
ATOM 3805 O O . ALA B 1 143 ? 0.641 22.281 18.766 1 98.06 143 ALA B O 1
ATOM 3806 N N . LEU B 1 144 ? 1.984 24.094 18.641 1 97.62 144 LEU B N 1
ATOM 3807 C CA . LEU B 1 144 ? 1.417 24.531 17.375 1 97.62 144 LEU B CA 1
ATOM 3808 C C . LEU B 1 144 ? 1.653 23.469 16.297 1 97.62 144 LEU B C 1
ATOM 3810 O O . LEU B 1 144 ? 0.938 23.438 15.289 1 97.62 144 LEU B O 1
ATOM 3814 N N . PHE B 1 145 ? 2.623 22.594 16.516 1 98.19 145 PHE B N 1
ATOM 3815 C CA . PHE B 1 145 ? 2.938 21.547 15.539 1 98.19 145 PHE B CA 1
ATOM 3816 C C . PHE B 1 145 ? 2.219 20.25 15.891 1 98.19 145 PHE B C 1
ATOM 3818 O O . PHE B 1 145 ? 2.455 19.219 15.266 1 98.19 145 PHE B O 1
ATOM 3825 N N . SER B 1 146 ? 1.272 20.266 16.844 1 97.94 146 SER B N 1
ATOM 3826 C CA . SER B 1 146 ? 0.594 19.031 17.266 1 97.94 146 SER B CA 1
ATOM 3827 C C . SER B 1 146 ? -0.208 18.422 16.125 1 97.94 146 SER B C 1
ATOM 3829 O O . SER B 1 146 ? -0.095 17.234 15.859 1 97.94 146 SER B O 1
ATOM 3831 N N . GLU B 1 147 ? -0.949 19.25 15.484 1 97.44 147 GLU B N 1
ATOM 3832 C CA . GLU B 1 147 ? -1.782 18.734 14.406 1 97.44 147 GLU B CA 1
ATOM 3833 C C . GLU B 1 147 ? -0.928 18.188 13.258 1 97.44 147 GLU B C 1
ATOM 3835 O O . GLU B 1 147 ? -1.086 17.031 12.852 1 97.44 147 GLU B O 1
ATOM 3840 N N . PRO B 1 148 ? 0.054 18.922 12.734 1 97.25 148 PRO B N 1
ATOM 3841 C CA . PRO B 1 148 ? 0.853 18.359 11.641 1 97.25 148 PRO B CA 1
ATOM 3842 C C . PRO B 1 148 ? 1.717 17.188 12.086 1 97.25 148 PRO B C 1
ATOM 3844 O O . PRO B 1 148 ? 1.965 16.266 11.297 1 97.25 148 PRO B O 1
ATOM 3847 N N . MET B 1 149 ? 2.184 17.219 13.336 1 98 149 MET B N 1
ATOM 3848 C CA . MET B 1 149 ? 2.947 16.062 13.812 1 98 149 MET B CA 1
ATOM 3849 C C . MET B 1 149 ? 2.062 14.828 13.914 1 98 149 MET B C 1
ATOM 3851 O O . MET B 1 149 ? 2.51 13.711 13.625 1 98 149 MET B O 1
ATOM 3855 N N . SER B 1 150 ? 0.812 15.047 14.344 1 97.62 150 SER B N 1
ATOM 3856 C CA . SER B 1 150 ? -0.118 13.922 14.367 1 97.62 150 SER B CA 1
ATOM 3857 C C . SER B 1 150 ? -0.316 13.336 12.969 1 97.62 150 SER B C 1
ATOM 3859 O O . SER B 1 150 ? -0.469 12.125 12.82 1 97.62 150 SER B O 1
ATOM 3861 N N . CYS B 1 151 ? -0.323 14.164 11.969 1 96.81 151 CYS B N 1
ATOM 3862 C CA . CYS B 1 151 ? -0.412 13.711 10.586 1 96.81 151 CYS B CA 1
ATOM 3863 C C . CYS B 1 151 ? 0.826 12.914 10.188 1 96.81 151 CYS B C 1
ATOM 3865 O O . CYS B 1 151 ? 0.715 11.852 9.57 1 96.81 151 CYS B O 1
ATOM 3867 N N . ILE B 1 152 ? 2.002 13.414 10.586 1 97.94 152 ILE B N 1
ATOM 3868 C CA . ILE B 1 152 ? 3.258 12.734 10.289 1 97.94 152 ILE B CA 1
ATOM 3869 C C . ILE B 1 152 ? 3.264 11.352 10.945 1 97.94 152 ILE B C 1
ATOM 3871 O O . ILE B 1 152 ? 3.617 10.359 10.312 1 97.94 152 ILE B O 1
ATOM 3875 N N . LEU B 1 153 ? 2.811 11.305 12.188 1 97.62 153 LEU B N 1
ATOM 3876 C CA . LEU B 1 153 ? 2.799 10.031 12.914 1 97.62 153 LEU B CA 1
ATOM 3877 C C . LEU B 1 153 ? 1.855 9.039 12.242 1 97.62 153 LEU B C 1
ATOM 3879 O O . LEU B 1 153 ? 2.16 7.848 12.164 1 97.62 153 LEU B O 1
ATOM 3883 N N . ARG B 1 154 ? 0.752 9.523 11.844 1 96.62 154 ARG B N 1
ATOM 3884 C CA . ARG B 1 154 ? -0.164 8.648 11.125 1 96.62 154 ARG B CA 1
ATOM 3885 C C . ARG B 1 154 ? 0.477 8.125 9.844 1 96.62 154 ARG B C 1
ATOM 3887 O O . ARG B 1 154 ? 0.36 6.938 9.523 1 96.62 154 ARG B O 1
ATOM 3894 N N . GLY B 1 155 ? 1.103 9.008 9.047 1 96.88 155 GLY B N 1
ATOM 3895 C CA . GLY B 1 155 ? 1.853 8.57 7.883 1 96.88 155 GLY B CA 1
ATOM 3896 C C . GLY B 1 155 ? 2.93 7.551 8.211 1 96.88 155 GLY B C 1
ATOM 3897 O O . GLY B 1 155 ? 3.09 6.559 7.496 1 96.88 155 GLY B O 1
ATOM 3898 N N . TRP B 1 156 ? 3.627 7.82 9.336 1 97.12 156 TRP B N 1
ATOM 3899 C CA . TRP B 1 156 ? 4.664 6.914 9.82 1 97.12 156 TRP B CA 1
ATOM 3900 C C . TRP B 1 156 ? 4.086 5.539 10.117 1 97.12 156 TRP B C 1
ATOM 3902 O O . TRP B 1 156 ? 4.664 4.516 9.742 1 97.12 156 TRP B O 1
ATOM 3912 N N . ASP B 1 157 ? 2.955 5.535 10.75 1 95.12 157 ASP B N 1
ATOM 3913 C CA . ASP B 1 157 ? 2.307 4.281 11.109 1 95.12 157 ASP B CA 1
ATOM 3914 C C . ASP B 1 157 ? 1.95 3.469 9.867 1 95.12 157 ASP B C 1
ATOM 3916 O O . ASP B 1 157 ? 1.91 2.236 9.914 1 95.12 157 ASP B O 1
ATOM 3920 N N . LEU B 1 158 ? 1.701 4.129 8.789 1 94.5 158 LEU B N 1
ATOM 3921 C CA . LEU B 1 158 ? 1.382 3.457 7.535 1 94.5 158 LEU B CA 1
ATOM 3922 C C . LEU B 1 158 ? 2.643 2.908 6.879 1 94.5 158 LEU B C 1
ATOM 3924 O O . LEU B 1 158 ? 2.57 2.004 6.043 1 94.5 158 LEU B O 1
ATOM 3928 N N . LEU B 1 159 ? 3.785 3.436 7.25 1 95.31 159 LEU B N 1
ATOM 3929 C CA . LEU B 1 159 ? 5.031 3.1 6.574 1 95.31 159 LEU B CA 1
ATOM 3930 C C . LEU B 1 159 ? 5.77 1.986 7.309 1 95.31 159 LEU B C 1
ATOM 3932 O O . LEU B 1 159 ? 6.488 1.197 6.691 1 95.31 159 LEU B O 1
ATOM 3936 N N . VAL B 1 160 ? 5.66 1.937 8.617 1 93.31 160 VAL B N 1
ATOM 3937 C CA . VAL B 1 160 ? 6.457 0.989 9.391 1 93.31 160 VAL B CA 1
ATOM 3938 C C . VAL B 1 160 ? 5.887 -0.419 9.227 1 93.31 160 VAL B C 1
ATOM 3940 O O . VAL B 1 160 ? 4.703 -0.585 8.922 1 93.31 160 VAL B O 1
ATOM 3943 N N . PRO B 1 161 ? 6.816 -1.416 9.289 1 92.44 161 PRO B N 1
ATOM 3944 C CA . PRO B 1 161 ? 8.203 -1.307 9.75 1 92.44 161 PRO B CA 1
ATOM 3945 C C . PRO B 1 161 ? 9.141 -0.802 8.656 1 92.44 161 PRO B C 1
ATOM 3947 O O . PRO B 1 161 ? 8.969 -1.135 7.48 1 92.44 161 PRO B O 1
ATOM 3950 N N . LEU B 1 162 ? 10.078 0.028 9.078 1 94.06 162 LEU B N 1
ATOM 3951 C CA . LEU B 1 162 ? 11.148 0.534 8.234 1 94.06 162 LEU B CA 1
ATOM 3952 C C . LEU B 1 162 ? 12.516 0.136 8.789 1 94.06 162 LEU B C 1
ATOM 3954 O O . LEU B 1 162 ? 12.773 0.294 9.984 1 94.06 162 LEU B O 1
ATOM 3958 N N . GLN B 1 163 ? 13.344 -0.418 7.926 1 93.44 163 GLN B N 1
ATOM 3959 C CA . GLN B 1 163 ? 14.672 -0.836 8.359 1 93.44 163 GLN B CA 1
ATOM 3960 C C . GLN B 1 163 ? 15.508 0.361 8.797 1 93.44 163 GLN B C 1
ATOM 3962 O O . GLN B 1 163 ? 15.32 1.472 8.289 1 93.44 163 GLN B O 1
ATOM 3967 N N . THR B 1 164 ? 16.438 0.095 9.703 1 93.56 164 THR B N 1
ATOM 3968 C CA . THR B 1 164 ? 17.234 1.168 10.273 1 93.56 164 THR B CA 1
ATOM 3969 C C . THR B 1 164 ? 18.109 1.82 9.203 1 93.56 164 THR B C 1
ATOM 3971 O O . THR B 1 164 ? 18.453 3 9.312 1 93.56 164 THR B O 1
ATOM 3974 N N . ASP B 1 165 ? 18.453 1.027 8.203 1 93.31 165 ASP B N 1
ATOM 3975 C CA . ASP B 1 165 ? 19.328 1.555 7.164 1 93.31 165 ASP B CA 1
ATOM 3976 C C . ASP B 1 165 ? 18.531 1.946 5.922 1 93.31 165 ASP B C 1
ATOM 3978 O O . ASP B 1 165 ? 19.094 2.084 4.832 1 93.31 165 ASP B O 1
ATOM 3982 N N . ALA B 1 166 ? 17.234 2.104 6.102 1 96.25 166 ALA B N 1
ATOM 3983 C CA . ALA B 1 166 ? 16.406 2.467 4.965 1 96.25 166 ALA B CA 1
ATOM 3984 C C . ALA B 1 166 ? 16.812 3.824 4.395 1 96.25 166 ALA B C 1
ATOM 3986 O O . ALA B 1 166 ? 17.109 4.754 5.148 1 96.25 166 ALA B O 1
ATOM 3987 N N . GLU B 1 167 ? 16.875 3.891 3.074 1 97.69 167 GLU B N 1
ATOM 3988 C CA . GLU B 1 167 ? 17.078 5.156 2.375 1 97.69 167 GLU B CA 1
ATOM 3989 C C . GLU B 1 167 ? 15.75 5.836 2.074 1 97.69 167 GLU B C 1
ATOM 3991 O O . GLU B 1 167 ? 14.906 5.277 1.371 1 97.69 167 GLU B O 1
ATOM 3996 N N . VAL B 1 168 ? 15.602 7.059 2.613 1 98.75 168 VAL B N 1
ATOM 3997 C CA . VAL B 1 168 ? 14.32 7.75 2.52 1 98.75 168 VAL B CA 1
ATOM 3998 C C . VAL B 1 168 ? 14.484 9.031 1.708 1 98.75 168 VAL B C 1
ATOM 4000 O O . VAL B 1 168 ? 15.445 9.789 1.912 1 98.75 168 VAL B O 1
ATOM 4003 N N . LEU B 1 169 ? 13.617 9.195 0.734 1 98.94 169 LEU B N 1
ATOM 4004 C CA . LEU B 1 169 ? 13.523 10.445 -0.005 1 98.94 169 LEU B CA 1
ATOM 4005 C C . LEU B 1 169 ? 12.289 11.234 0.421 1 98.94 169 LEU B C 1
ATOM 4007 O O . LEU B 1 169 ? 11.172 10.719 0.388 1 98.94 169 LEU B O 1
ATOM 4011 N N . ILE B 1 170 ? 12.469 12.43 0.877 1 98.94 170 ILE B N 1
ATOM 4012 C CA . ILE B 1 170 ? 11.391 13.367 1.138 1 98.94 170 ILE B CA 1
ATOM 4013 C C . ILE B 1 170 ? 11.281 14.367 -0.015 1 98.94 170 ILE B C 1
ATOM 4015 O O . ILE B 1 170 ? 12.242 15.078 -0.318 1 98.94 170 ILE B O 1
ATOM 4019 N N . CYS B 1 171 ? 10.133 14.367 -0.658 1 98.88 171 CYS B N 1
ATOM 4020 C CA . CYS B 1 171 ? 9.906 15.336 -1.725 1 98.88 171 CYS B CA 1
ATOM 4021 C C . CYS B 1 171 ? 9.141 16.547 -1.203 1 98.88 171 CYS B C 1
ATOM 4023 O O . CYS B 1 171 ? 7.977 16.438 -0.818 1 98.88 171 CYS B O 1
ATOM 4025 N N . GLY B 1 172 ? 9.773 17.703 -1.271 1 98.25 172 GLY B N 1
ATOM 4026 C CA . GLY B 1 172 ? 9.203 18.922 -0.735 1 98.25 172 GLY B CA 1
ATOM 4027 C C . GLY B 1 172 ? 9.734 19.281 0.644 1 98.25 172 GLY B C 1
ATOM 4028 O O . GLY B 1 172 ? 9.664 18.469 1.564 1 98.25 172 GLY B O 1
ATOM 4029 N N . ALA B 1 173 ? 10.227 20.531 0.741 1 98 173 ALA B N 1
ATOM 4030 C CA . ALA B 1 173 ? 10.758 21 2.02 1 98 173 ALA B CA 1
ATOM 4031 C C . ALA B 1 173 ? 9.906 22.141 2.574 1 98 173 ALA B C 1
ATOM 4033 O O . ALA B 1 173 ? 10.445 23.125 3.076 1 98 173 ALA B O 1
ATOM 4034 N N . GLY B 1 174 ? 8.602 22.016 2.336 1 97 174 GLY B N 1
ATOM 4035 C CA . GLY B 1 174 ? 7.695 22.828 3.137 1 97 174 GLY B CA 1
ATOM 4036 C C . GLY B 1 174 ? 7.629 22.391 4.586 1 97 174 GLY B C 1
ATOM 4037 O O . GLY B 1 174 ? 8.484 21.641 5.059 1 97 174 GLY B O 1
ATOM 4038 N N . ASN B 1 175 ? 6.629 22.922 5.273 1 96.94 175 ASN B N 1
ATOM 4039 C CA . ASN B 1 175 ? 6.539 22.594 6.695 1 96.94 175 ASN B CA 1
ATOM 4040 C C . ASN B 1 175 ? 6.426 21.078 6.914 1 96.94 175 ASN B C 1
ATOM 4042 O O . ASN B 1 175 ? 7.109 20.531 7.777 1 96.94 175 ASN B O 1
ATOM 4046 N N . SER B 1 176 ? 5.594 20.422 6.133 1 97.25 176 SER B N 1
ATOM 4047 C CA . SER B 1 176 ? 5.441 18.969 6.273 1 97.25 176 SER B CA 1
ATOM 4048 C C . SER B 1 176 ? 6.758 18.25 6.012 1 97.25 176 SER B C 1
ATOM 4050 O O . SER B 1 176 ? 7.145 17.359 6.773 1 97.25 176 SER B O 1
ATOM 4052 N N . GLY B 1 177 ? 7.395 18.625 4.938 1 98.44 177 GLY B N 1
ATOM 4053 C CA . GLY B 1 177 ? 8.672 18 4.617 1 98.44 177 GLY B CA 1
ATOM 4054 C C . GLY B 1 177 ? 9.719 18.188 5.699 1 98.44 177 GLY B C 1
ATOM 4055 O O . GLY B 1 177 ? 10.438 17.25 6.043 1 98.44 177 GLY B O 1
ATOM 4056 N N . LEU B 1 178 ? 9.789 19.375 6.223 1 98.62 178 LEU B N 1
ATOM 4057 C CA . LEU B 1 178 ? 10.758 19.672 7.266 1 98.62 178 LEU B CA 1
ATOM 4058 C C . LEU B 1 178 ? 10.438 18.906 8.547 1 98.62 178 LEU B C 1
ATOM 4060 O O . LEU B 1 178 ? 11.344 18.453 9.25 1 98.62 178 LEU B O 1
ATOM 4064 N N . LEU B 1 179 ? 9.156 18.797 8.836 1 98.56 179 LEU B N 1
ATOM 4065 C CA . LEU B 1 179 ? 8.766 18.016 10.008 1 98.56 179 LEU B CA 1
ATOM 4066 C C . LEU B 1 179 ? 9.07 16.547 9.82 1 98.56 179 LEU B C 1
ATOM 4068 O O . LEU B 1 179 ? 9.5 15.859 10.758 1 98.56 179 LEU B O 1
ATOM 4072 N N . TRP B 1 180 ? 8.867 15.992 8.633 1 98.69 180 TRP B N 1
ATOM 4073 C CA . TRP B 1 180 ? 9.281 14.625 8.328 1 98.69 180 TRP B CA 1
ATOM 4074 C C . TRP B 1 180 ? 10.781 14.445 8.539 1 98.69 180 TRP B C 1
ATOM 4076 O O . TRP B 1 180 ? 11.211 13.477 9.172 1 98.69 180 TRP B O 1
ATOM 4086 N N . ALA B 1 181 ? 11.539 15.391 7.992 1 98.75 181 ALA B N 1
ATOM 4087 C CA . ALA B 1 181 ? 12.984 15.328 8.148 1 98.75 181 ALA B CA 1
ATOM 4088 C C . ALA B 1 181 ? 13.375 15.32 9.625 1 98.75 181 ALA B C 1
ATOM 4090 O O . ALA B 1 181 ? 14.188 14.492 10.055 1 98.75 181 ALA B O 1
ATOM 4091 N N . SER B 1 182 ? 12.789 16.219 10.352 1 98.75 182 SER B N 1
ATOM 4092 C CA . SER B 1 182 ? 13.07 16.312 11.781 1 98.75 182 SER B CA 1
ATOM 4093 C C . SER B 1 182 ? 12.68 15.023 12.508 1 98.75 182 SER B C 1
ATOM 4095 O O . SER B 1 182 ? 13.438 14.523 13.344 1 98.75 182 SER B O 1
ATOM 4097 N N . PHE B 1 183 ? 11.555 14.469 12.211 1 98.69 183 PHE B N 1
ATOM 4098 C CA . PHE B 1 183 ? 11.047 13.258 12.844 1 98.69 183 PHE B CA 1
ATOM 4099 C C . PHE B 1 183 ? 11.938 12.062 12.523 1 98.69 183 PHE B C 1
ATOM 4101 O O . PHE B 1 183 ? 12.281 11.281 13.414 1 98.69 183 PHE B O 1
ATOM 4108 N N . LEU B 1 184 ? 12.289 11.938 11.25 1 98.62 184 LEU B N 1
ATOM 4109 C CA . LEU B 1 184 ? 13.148 10.828 10.852 1 98.62 184 LEU B CA 1
ATOM 4110 C C . LEU B 1 184 ? 14.5 10.906 11.547 1 98.62 184 LEU B C 1
ATOM 4112 O O . LEU B 1 184 ? 15.016 9.898 12.031 1 98.62 184 LEU B O 1
ATOM 4116 N N . HIS B 1 185 ? 15.078 12.117 11.578 1 98.62 185 HIS B N 1
ATOM 4117 C CA . HIS B 1 185 ? 16.344 12.281 12.289 1 98.62 185 HIS B CA 1
ATOM 4118 C C . HIS B 1 185 ? 16.188 11.922 13.766 1 98.62 185 HIS B C 1
ATOM 4120 O O . HIS B 1 185 ? 17.031 11.219 14.32 1 98.62 185 HIS B O 1
ATOM 4126 N N . PHE B 1 186 ? 15.117 12.398 14.375 1 98.44 186 PHE B N 1
ATOM 4127 C CA . PHE B 1 186 ? 14.828 12.109 15.773 1 98.44 186 PHE B CA 1
ATOM 4128 C C . PHE B 1 186 ? 14.727 10.609 16.016 1 98.44 186 PHE B C 1
ATOM 4130 O O . PHE B 1 186 ? 15.164 10.102 17.047 1 98.44 186 PHE B O 1
ATOM 4137 N N . ARG B 1 187 ? 14.195 9.852 15.023 1 97.81 187 ARG B N 1
ATOM 4138 C CA . ARG B 1 187 ? 14.008 8.406 15.133 1 97.81 187 ARG B CA 1
ATOM 4139 C C . ARG B 1 187 ? 15.297 7.66 14.797 1 97.81 187 ARG B C 1
ATOM 4141 O O . ARG B 1 187 ? 15.336 6.43 14.82 1 97.81 187 ARG B O 1
ATOM 4148 N N . GLY B 1 188 ? 16.328 8.312 14.375 1 97.62 188 GLY B N 1
ATOM 4149 C CA . GLY B 1 188 ? 17.625 7.707 14.203 1 97.62 188 GLY B CA 1
ATOM 4150 C C . GLY B 1 188 ? 17.969 7.438 12.75 1 97.62 188 GLY B C 1
ATOM 4151 O O . GLY B 1 188 ? 19.016 6.852 12.453 1 97.62 188 GLY B O 1
ATOM 4152 N N . TYR B 1 189 ? 17.141 7.816 11.844 1 97.88 189 TYR B N 1
ATOM 4153 C CA . TYR B 1 189 ? 17.438 7.609 10.43 1 97.88 189 TYR B CA 1
ATOM 4154 C C . TYR B 1 189 ? 18.406 8.672 9.922 1 97.88 189 TYR B C 1
ATOM 4156 O O . TYR B 1 189 ? 18.297 9.852 10.273 1 97.88 189 TYR B O 1
ATOM 4164 N N . ARG B 1 190 ? 19.391 8.219 9.109 1 97.5 190 ARG B N 1
ATOM 4165 C CA . ARG B 1 190 ? 20.438 9.141 8.68 1 97.5 190 ARG B CA 1
ATOM 4166 C C . ARG B 1 190 ? 20.578 9.141 7.16 1 97.5 190 ARG B C 1
ATOM 4168 O O . ARG B 1 190 ? 21.109 10.086 6.574 1 97.5 190 ARG B O 1
ATOM 4175 N N . GLU B 1 191 ? 20.094 8.055 6.551 1 97.38 191 GLU B N 1
ATOM 4176 C CA . GLU B 1 191 ? 20.125 7.984 5.094 1 97.38 191 GLU B CA 1
ATOM 4177 C C . GLU B 1 191 ? 18.875 8.602 4.48 1 97.38 191 GLU B C 1
ATOM 4179 O O . GLU B 1 191 ? 18.047 7.891 3.904 1 97.38 191 GLU B O 1
ATOM 4184 N N . VAL B 1 192 ? 18.797 9.938 4.617 1 98.56 192 VAL B N 1
ATOM 4185 C CA . VAL B 1 192 ? 17.641 10.688 4.148 1 98.56 192 VAL B CA 1
ATOM 4186 C C . VAL B 1 192 ? 18.078 11.727 3.115 1 98.56 192 VAL B C 1
ATOM 4188 O O . VAL B 1 192 ? 19.094 12.398 3.293 1 98.56 192 VAL B O 1
ATOM 4191 N N . VAL B 1 193 ? 17.406 11.781 2.002 1 98.81 193 VAL B N 1
ATOM 4192 C CA . VAL B 1 193 ? 17.578 12.797 0.971 1 98.81 193 VAL B CA 1
ATOM 4193 C C . VAL B 1 193 ? 16.328 13.672 0.891 1 98.81 193 VAL B C 1
ATOM 4195 O O . VAL B 1 193 ? 15.203 13.164 0.969 1 98.81 193 VAL B O 1
ATOM 4198 N N . ILE B 1 194 ? 16.5 14.992 0.844 1 98.81 194 ILE B N 1
ATOM 4199 C CA . ILE B 1 194 ? 15.398 15.945 0.669 1 98.81 194 ILE B CA 1
ATOM 4200 C C . ILE B 1 194 ? 15.477 16.562 -0.723 1 98.81 194 ILE B C 1
ATOM 4202 O O . ILE B 1 194 ? 16.531 17.031 -1.146 1 98.81 194 ILE B O 1
ATOM 4206 N N . SER B 1 195 ? 14.391 16.484 -1.435 1 98.81 195 SER B N 1
ATOM 4207 C CA . SER B 1 195 ? 14.297 17.125 -2.742 1 98.81 195 SER B CA 1
ATOM 4208 C C . SER B 1 195 ? 13.422 18.375 -2.682 1 98.81 195 SER B C 1
ATOM 4210 O O . SER B 1 195 ? 12.273 18.312 -2.23 1 98.81 195 SER B O 1
ATOM 4212 N N . GLU B 1 196 ? 13.938 19.5 -3.104 1 98.44 196 GLU B N 1
ATOM 4213 C CA . GLU B 1 196 ? 13.242 20.781 -3.039 1 98.44 196 GLU B CA 1
ATOM 4214 C C . GLU B 1 196 ? 13.68 21.703 -4.172 1 98.44 196 GLU B C 1
ATOM 4216 O O . GLU B 1 196 ? 14.867 21.766 -4.512 1 98.44 196 GLU B O 1
ATOM 4221 N N . VAL B 1 197 ? 12.703 22.359 -4.758 1 96.81 197 VAL B N 1
ATOM 4222 C CA . VAL B 1 197 ? 12.984 23.188 -5.922 1 96.81 197 VAL B CA 1
ATOM 4223 C C . VAL B 1 197 ? 13.227 24.641 -5.48 1 96.81 197 VAL B C 1
ATOM 4225 O O . VAL B 1 197 ? 14.047 25.344 -6.07 1 96.81 197 VAL B O 1
ATOM 4228 N N . LEU B 1 198 ? 12.562 25.156 -4.461 1 96.81 198 LEU B N 1
ATOM 4229 C CA . LEU B 1 198 ? 12.617 26.562 -4.074 1 96.81 198 LEU B CA 1
ATOM 4230 C C . LEU B 1 198 ? 13.859 26.844 -3.23 1 96.81 198 LEU B C 1
ATOM 4232 O O . LEU B 1 198 ? 14.086 26.188 -2.215 1 96.81 198 LEU B O 1
ATOM 4236 N N . LYS B 1 199 ? 14.555 27.875 -3.586 1 96.69 199 LYS B N 1
ATOM 4237 C CA . LYS B 1 199 ? 15.812 28.203 -2.932 1 96.69 199 LYS B CA 1
ATOM 4238 C C . LYS B 1 199 ? 15.602 28.562 -1.463 1 96.69 199 LYS B C 1
ATOM 4240 O O . LYS B 1 199 ? 16.406 28.203 -0.605 1 96.69 199 LYS B O 1
ATOM 4245 N N . GLY B 1 200 ? 14.547 29.297 -1.2 1 96.94 200 GLY B N 1
ATOM 4246 C CA . GLY B 1 200 ? 14.258 29.641 0.182 1 96.94 200 GLY B CA 1
ATOM 4247 C C . GLY B 1 200 ? 14.062 28.422 1.073 1 96.94 200 GLY B C 1
ATOM 4248 O O . GLY B 1 200 ? 14.617 28.359 2.174 1 96.94 200 GLY B O 1
ATOM 4249 N N . ARG B 1 201 ? 13.359 27.438 0.607 1 97.56 201 ARG B N 1
ATOM 4250 C CA . ARG B 1 201 ? 13.109 26.219 1.368 1 97.56 201 ARG B CA 1
ATOM 4251 C C . ARG B 1 201 ? 14.367 25.375 1.47 1 97.56 201 ARG B C 1
ATOM 4253 O O . ARG B 1 201 ? 14.586 24.703 2.479 1 97.56 201 ARG B O 1
ATOM 4260 N N . GLN B 1 202 ? 15.148 25.422 0.4 1 97.94 202 GLN B N 1
ATOM 4261 C CA . GLN B 1 202 ? 16.438 24.734 0.458 1 97.94 202 GLN B CA 1
ATOM 4262 C C . GLN B 1 202 ? 17.297 25.281 1.594 1 97.94 202 GLN B C 1
ATOM 4264 O O . GLN B 1 202 ? 17.922 24.5 2.32 1 97.94 202 GLN B O 1
ATOM 4269 N N . LYS B 1 203 ? 17.297 26.578 1.675 1 97.75 203 LYS B N 1
ATOM 4270 C CA . LYS B 1 203 ? 18.094 27.219 2.723 1 97.75 203 LYS B CA 1
ATOM 4271 C C . LYS B 1 203 ? 17.625 26.781 4.105 1 97.75 203 LYS B C 1
ATOM 4273 O O . LYS B 1 203 ? 18.438 26.469 4.977 1 97.75 203 LYS B O 1
ATOM 4278 N N . ILE B 1 204 ? 16.344 26.719 4.293 1 97.94 204 ILE B N 1
ATOM 4279 C CA . ILE B 1 204 ? 15.797 26.297 5.578 1 97.94 204 ILE B CA 1
ATOM 4280 C C . ILE B 1 204 ? 16.188 24.859 5.855 1 97.94 204 ILE B C 1
ATOM 4282 O O . ILE B 1 204 ? 16.656 24.531 6.945 1 97.94 204 ILE B O 1
ATOM 4286 N N . ALA B 1 205 ? 16.016 23.984 4.875 1 98.31 205 ALA B N 1
ATOM 4287 C CA . ALA B 1 205 ? 16.344 22.578 5.027 1 98.31 205 ALA B CA 1
ATOM 4288 C C . ALA B 1 205 ? 17.828 22.375 5.359 1 98.31 205 ALA B C 1
ATOM 4290 O O . ALA B 1 205 ? 18.172 21.562 6.215 1 98.31 205 ALA B O 1
ATOM 4291 N N . HIS B 1 206 ? 18.625 23.094 4.648 1 97.06 206 HIS B N 1
ATOM 4292 C CA . HIS B 1 206 ? 20.062 23.047 4.914 1 97.06 206 HIS B CA 1
ATOM 4293 C C . HIS B 1 206 ? 20.375 23.484 6.34 1 97.06 206 HIS B C 1
ATOM 4295 O O . HIS B 1 206 ? 21.266 22.938 6.98 1 97.06 206 HIS B O 1
ATOM 4301 N N . GLY B 1 207 ? 19.625 24.438 6.809 1 96.75 207 GLY B N 1
ATOM 4302 C CA . GLY B 1 207 ? 19.844 25.016 8.125 1 96.75 207 GLY B CA 1
ATOM 4303 C C . GLY B 1 207 ? 19.516 24.062 9.258 1 96.75 207 GLY B C 1
ATOM 4304 O O . GLY B 1 207 ? 19.938 24.281 10.398 1 96.75 207 GLY B O 1
ATOM 4305 N N . LEU B 1 208 ? 18.781 23 8.969 1 96.94 208 LEU B N 1
ATOM 4306 C CA . LEU B 1 208 ? 18.484 22.016 10.008 1 96.94 208 LEU B CA 1
ATOM 4307 C C . LEU B 1 208 ? 19.766 21.328 10.492 1 96.94 208 LEU B C 1
ATOM 4309 O O . LEU B 1 208 ? 19.828 20.859 11.625 1 96.94 208 LEU B O 1
ATOM 4313 N N . ASN B 1 209 ? 20.75 21.172 9.539 1 97.06 209 ASN B N 1
ATOM 4314 C CA . ASN B 1 209 ? 22.062 20.609 9.828 1 97.06 209 ASN B CA 1
ATOM 4315 C C . ASN B 1 209 ? 21.953 19.156 10.312 1 97.06 209 ASN B C 1
ATOM 4317 O O . ASN B 1 209 ? 22.594 18.781 11.297 1 97.06 209 ASN B O 1
ATOM 4321 N N . PHE B 1 210 ? 21.094 18.375 9.688 1 97.25 210 PHE B N 1
ATOM 4322 C CA . PHE B 1 210 ? 20.906 16.984 10.055 1 97.25 210 PHE B CA 1
ATOM 4323 C C . PHE B 1 210 ? 21.859 16.078 9.289 1 97.25 210 PHE B C 1
ATOM 4325 O O . PHE B 1 210 ? 21.938 14.883 9.547 1 97.25 210 PHE B O 1
ATOM 4332 N N . GLY B 1 211 ? 22.625 16.625 8.383 1 97.25 211 GLY B N 1
ATOM 4333 C CA . GLY B 1 211 ? 23.516 15.852 7.535 1 97.25 211 GLY B CA 1
ATOM 4334 C C . GLY B 1 211 ? 22.797 15.195 6.367 1 97.25 211 GLY B C 1
ATOM 4335 O O . GLY B 1 211 ? 23.391 14.375 5.66 1 97.25 211 GLY B O 1
ATOM 4336 N N . PHE B 1 212 ? 21.578 15.531 6.168 1 98.06 212 PHE B N 1
ATOM 4337 C CA . PHE B 1 212 ? 20.828 14.992 5.043 1 98.06 212 PHE B CA 1
ATOM 4338 C C . PHE B 1 212 ? 21.281 15.625 3.734 1 98.06 212 PHE B C 1
ATOM 4340 O O . PHE B 1 212 ? 21.703 16.781 3.709 1 98.06 212 PHE B O 1
ATOM 4347 N N . GLN B 1 213 ? 21.234 14.852 2.717 1 98.06 213 GLN B N 1
ATOM 4348 C CA . GLN B 1 213 ? 21.516 15.391 1.39 1 98.06 213 GLN B CA 1
ATOM 4349 C C . GLN B 1 213 ? 20.328 16.188 0.855 1 98.06 213 GLN B C 1
ATOM 4351 O O . GLN B 1 213 ? 19.172 15.781 1.031 1 98.06 213 GLN B O 1
ATOM 4356 N N . LEU B 1 214 ? 20.656 17.328 0.283 1 98.44 214 LEU B N 1
ATOM 4357 C CA . LEU B 1 214 ? 19.672 18.172 -0.361 1 98.44 214 LEU B CA 1
ATOM 4358 C C . LEU B 1 214 ? 19.906 18.25 -1.864 1 98.44 214 LEU B C 1
ATOM 4360 O O . LEU B 1 214 ? 21.016 18.594 -2.303 1 98.44 214 LEU B O 1
ATOM 4364 N N . VAL B 1 215 ? 18.844 17.906 -2.648 1 98.38 215 VAL B N 1
ATOM 4365 C CA . VAL B 1 215 ? 18.984 17.906 -4.102 1 98.38 215 VAL B CA 1
ATOM 4366 C C . VAL B 1 215 ? 17.75 18.547 -4.742 1 98.38 215 VAL B C 1
ATOM 4368 O O . VAL B 1 215 ? 16.766 18.828 -4.059 1 98.38 215 VAL B O 1
ATOM 4371 N N . THR B 1 216 ? 17.844 18.844 -6.008 1 97.81 216 THR B N 1
ATOM 4372 C CA . THR B 1 216 ? 16.688 19.203 -6.797 1 97.81 216 THR B CA 1
ATOM 4373 C C . THR B 1 216 ? 16.125 18 -7.547 1 97.81 216 THR B C 1
ATOM 4375 O O . THR B 1 216 ? 16.844 17 -7.734 1 97.81 216 THR B O 1
ATOM 4378 N N . PRO B 1 217 ? 14.883 18.047 -7.941 1 97.25 217 PRO B N 1
ATOM 4379 C CA . PRO B 1 217 ? 14.297 16.906 -8.648 1 97.25 217 PRO B CA 1
ATOM 4380 C C . PRO B 1 217 ? 15.07 16.531 -9.914 1 97.25 217 PRO B C 1
ATOM 4382 O O . PRO B 1 217 ? 15.156 15.352 -10.266 1 97.25 217 PRO B O 1
ATOM 4385 N N . ASP B 1 218 ? 15.648 17.516 -10.562 1 97.5 218 ASP B N 1
ATOM 4386 C CA . ASP B 1 218 ? 16.375 17.25 -11.805 1 97.5 218 ASP B CA 1
ATOM 4387 C C . ASP B 1 218 ? 17.562 16.328 -11.555 1 97.5 218 ASP B C 1
ATOM 4389 O O . ASP B 1 218 ? 17.906 15.508 -12.414 1 97.5 218 ASP B O 1
ATOM 4393 N N . VAL B 1 219 ? 18.141 16.531 -10.469 1 98 219 VAL B N 1
ATOM 4394 C CA . VAL B 1 219 ? 19.266 15.664 -10.102 1 98 219 VAL B CA 1
ATOM 4395 C C . VAL B 1 219 ? 18.781 14.227 -9.953 1 98 219 VAL B C 1
ATOM 4397 O O . VAL B 1 219 ? 19.422 13.297 -10.469 1 98 219 VAL B O 1
ATOM 4400 N N . LEU B 1 220 ? 17.719 13.992 -9.305 1 98.25 220 LEU B N 1
ATOM 4401 C CA . LEU B 1 220 ? 17.156 12.664 -9.109 1 98.25 220 LEU B CA 1
ATOM 4402 C C . LEU B 1 220 ? 16.766 12.031 -10.445 1 98.25 220 LEU B C 1
ATOM 4404 O O . LEU B 1 220 ? 16.984 10.836 -10.664 1 98.25 220 LEU B O 1
ATOM 4408 N N . VAL B 1 221 ? 16.188 12.844 -11.297 1 97.81 221 VAL B N 1
ATOM 4409 C CA . VAL B 1 221 ? 15.805 12.359 -12.617 1 97.81 221 VAL B CA 1
ATOM 4410 C C . VAL B 1 221 ? 17.047 11.875 -13.375 1 97.81 221 VAL B C 1
ATOM 4412 O O . VAL B 1 221 ? 17.031 10.797 -13.969 1 97.81 221 VAL B O 1
ATOM 4415 N N . SER B 1 222 ? 18.078 12.672 -13.312 1 97.81 222 SER B N 1
ATOM 4416 C CA . SER B 1 222 ? 19.328 12.32 -13.992 1 97.81 222 SER B CA 1
ATOM 4417 C C . SER B 1 222 ? 19.953 11.062 -13.398 1 97.81 222 SER B C 1
ATOM 4419 O O . SER B 1 222 ? 20.406 10.18 -14.125 1 97.81 222 SER B O 1
ATOM 4421 N N . GLU B 1 223 ? 19.953 11.008 -12.133 1 97.56 223 GLU B N 1
ATOM 4422 C CA . GLU B 1 223 ? 20.531 9.852 -11.461 1 97.56 223 GLU B CA 1
ATOM 4423 C C . GLU B 1 223 ? 19.75 8.578 -11.781 1 97.56 223 GLU B C 1
ATOM 4425 O O . GLU B 1 223 ? 20.328 7.516 -11.984 1 97.56 223 GLU B O 1
ATOM 4430 N N . ALA B 1 224 ? 18.484 8.68 -11.805 1 96.69 224 ALA B N 1
ATOM 4431 C CA . ALA B 1 224 ? 17.641 7.535 -12.156 1 96.69 224 ALA B CA 1
ATOM 4432 C C . ALA B 1 224 ? 17.922 7.062 -13.578 1 96.69 224 ALA B C 1
ATOM 4434 O O . ALA B 1 224 ? 18.016 5.859 -13.828 1 96.69 224 ALA B O 1
ATOM 4435 N N . ARG B 1 225 ? 17.984 7.977 -14.477 1 95.94 225 ARG B N 1
ATOM 4436 C CA . ARG B 1 225 ? 18.297 7.652 -15.867 1 95.94 225 ARG B CA 1
ATOM 4437 C C . ARG B 1 225 ? 19.641 6.934 -15.969 1 95.94 225 ARG B C 1
ATOM 4439 O O . ARG B 1 225 ? 19.75 5.918 -16.656 1 95.94 225 ARG B O 1
ATOM 4446 N N . ASN B 1 226 ? 20.609 7.5 -15.305 1 97.12 226 ASN B N 1
ATOM 4447 C CA . ASN B 1 226 ? 21.938 6.891 -15.305 1 97.12 226 ASN B CA 1
ATOM 4448 C C . ASN B 1 226 ? 21.906 5.48 -14.727 1 97.12 226 ASN B C 1
ATOM 4450 O O . ASN B 1 226 ? 22.547 4.57 -15.258 1 97.12 226 ASN B O 1
ATOM 4454 N N . ALA B 1 227 ? 21.188 5.32 -13.664 1 95.69 227 ALA B N 1
ATOM 4455 C CA . ALA B 1 227 ? 21.062 4.008 -13.039 1 95.69 227 ALA B CA 1
ATOM 4456 C C . ALA B 1 227 ? 20.438 2.996 -14 1 95.69 227 ALA B C 1
ATOM 4458 O O . ALA B 1 227 ? 20.906 1.854 -14.086 1 95.69 227 ALA B O 1
ATOM 4459 N N . LYS B 1 228 ? 19.391 3.355 -14.641 1 91.94 228 LYS B N 1
ATOM 4460 C CA . LYS B 1 228 ? 18.75 2.49 -15.617 1 91.94 228 LYS B CA 1
ATOM 4461 C C . LYS B 1 228 ? 19.703 2.117 -16.75 1 91.94 228 LYS B C 1
ATOM 4463 O O . LYS B 1 228 ? 19.781 0.951 -17.141 1 91.94 228 LYS B O 1
ATOM 4468 N N . GLN B 1 229 ? 20.422 3.068 -17.234 1 94.81 229 GLN B N 1
ATOM 4469 C CA . GLN B 1 229 ? 21.375 2.854 -18.328 1 94.81 229 GLN B CA 1
ATOM 4470 C C . GLN B 1 229 ? 22.484 1.899 -17.906 1 94.81 229 GLN B C 1
ATOM 4472 O O . GLN B 1 229 ? 22.938 1.079 -18.719 1 94.81 229 GLN B O 1
ATOM 4477 N N . ASN B 1 230 ? 22.859 2.008 -16.688 1 94.81 230 ASN B N 1
ATOM 4478 C CA . ASN B 1 230 ? 23.969 1.203 -16.188 1 94.81 230 ASN B CA 1
ATOM 4479 C C . ASN B 1 230 ? 23.469 -0.093 -15.547 1 94.81 230 ASN B C 1
ATOM 4481 O O . ASN B 1 230 ? 24.25 -0.83 -14.945 1 94.81 230 ASN B O 1
ATOM 4485 N N . ASP B 1 231 ? 22.125 -0.34 -15.57 1 89.5 231 ASP B N 1
ATOM 4486 C CA . ASP B 1 231 ? 21.484 -1.509 -14.977 1 89.5 231 ASP B CA 1
ATOM 4487 C C . ASP B 1 231 ? 21.828 -1.632 -13.492 1 89.5 231 ASP B C 1
ATOM 4489 O O . ASP B 1 231 ? 22.172 -2.717 -13.016 1 89.5 231 ASP B O 1
ATOM 4493 N N . ASP B 1 232 ? 21.953 -0.462 -12.898 1 91.19 232 ASP B N 1
ATOM 4494 C CA . ASP B 1 232 ? 22.172 -0.401 -11.461 1 91.19 232 ASP B CA 1
ATOM 4495 C C . ASP B 1 232 ? 20.875 -0.627 -10.695 1 91.19 232 ASP B C 1
ATOM 4497 O O . ASP B 1 232 ? 20.141 0.321 -10.422 1 91.19 232 ASP B O 1
ATOM 4501 N N . GLN B 1 233 ? 20.672 -1.793 -10.258 1 83.75 233 GLN B N 1
ATOM 4502 C CA . GLN B 1 233 ? 19.422 -2.164 -9.594 1 83.75 233 GLN B CA 1
ATOM 4503 C C . GLN B 1 233 ? 19.438 -1.769 -8.117 1 83.75 233 GLN B C 1
ATOM 4505 O O . GLN B 1 233 ? 18.422 -1.857 -7.434 1 83.75 233 GLN B O 1
ATOM 4510 N N . GLU B 1 234 ? 20.578 -1.3 -7.758 1 87.25 234 GLU B N 1
ATOM 4511 C CA . GLU B 1 234 ? 20.719 -0.954 -6.348 1 87.25 234 GLU B CA 1
ATOM 4512 C C . GLU B 1 234 ? 20.344 0.506 -6.098 1 87.25 234 GLU B C 1
ATOM 4514 O O . GLU B 1 234 ? 20.078 0.897 -4.961 1 87.25 234 GLU B O 1
ATOM 4519 N N . TRP B 1 235 ? 20.391 1.182 -7.098 1 94.44 235 TRP B N 1
ATOM 4520 C CA . TRP B 1 235 ? 20.109 2.602 -6.918 1 94.44 235 TRP B CA 1
ATOM 4521 C C . TRP B 1 235 ? 18.625 2.828 -6.613 1 94.44 235 TRP B C 1
ATOM 4523 O O . TRP B 1 235 ? 17.766 2.168 -7.191 1 94.44 235 TRP B O 1
ATOM 4533 N N . GLY B 1 236 ? 18.359 3.795 -5.762 1 97.12 236 GLY B N 1
ATOM 4534 C CA . GLY B 1 236 ? 17 4.223 -5.457 1 97.12 236 GLY B CA 1
ATOM 4535 C C . GLY B 1 236 ? 16.719 4.297 -3.969 1 97.12 236 GLY B C 1
ATOM 4536 O O . GLY B 1 236 ? 17.641 4.242 -3.152 1 97.12 236 GLY B O 1
ATOM 4537 N N . PHE B 1 237 ? 15.461 4.488 -3.711 1 98.38 237 PHE B N 1
ATOM 4538 C CA . PHE B 1 237 ? 15.055 4.699 -2.326 1 98.38 237 PHE B CA 1
ATOM 4539 C C . PHE B 1 237 ? 14.109 3.598 -1.868 1 98.38 237 PHE B C 1
ATOM 4541 O O . PHE B 1 237 ? 13.359 3.045 -2.672 1 98.38 237 PHE B O 1
ATOM 4548 N N . ASP B 1 238 ? 14.172 3.244 -0.544 1 97.5 238 ASP B N 1
ATOM 4549 C CA . ASP B 1 238 ? 13.227 2.301 0.048 1 97.5 238 ASP B CA 1
ATOM 4550 C C . ASP B 1 238 ? 11.859 2.945 0.242 1 97.5 238 ASP B C 1
ATOM 4552 O O . ASP B 1 238 ? 10.828 2.27 0.156 1 97.5 238 ASP B O 1
ATOM 4556 N N . VAL B 1 239 ? 11.922 4.242 0.522 1 98.62 239 VAL B N 1
ATOM 4557 C CA . VAL B 1 239 ? 10.695 4.988 0.771 1 98.62 239 VAL B CA 1
ATOM 4558 C C . VAL B 1 239 ? 10.789 6.375 0.139 1 98.62 239 VAL B C 1
ATOM 4560 O O . VAL B 1 239 ? 11.828 7.031 0.228 1 98.62 239 VAL B O 1
ATOM 4563 N N . VAL B 1 240 ? 9.758 6.734 -0.528 1 98.88 240 VAL B N 1
ATOM 4564 C CA . VAL B 1 240 ? 9.57 8.117 -0.943 1 98.88 240 VAL B CA 1
ATOM 4565 C C . VAL B 1 240 ? 8.344 8.711 -0.24 1 98.88 240 VAL B C 1
ATOM 4567 O O . VAL B 1 240 ? 7.258 8.133 -0.282 1 98.88 240 VAL B O 1
ATOM 4570 N N . VAL B 1 241 ? 8.516 9.797 0.485 1 98.81 241 VAL B N 1
ATOM 4571 C CA . VAL B 1 241 ? 7.426 10.57 1.055 1 98.81 241 VAL B CA 1
ATOM 4572 C C . VAL B 1 241 ? 7.168 11.812 0.199 1 98.81 241 VAL B C 1
ATOM 4574 O O . VAL B 1 241 ? 7.973 12.75 0.197 1 98.81 241 VAL B O 1
ATOM 4577 N N . ASP B 1 242 ? 6.074 11.828 -0.482 1 98.56 242 ASP B N 1
ATOM 4578 C CA . ASP B 1 242 ? 5.738 12.969 -1.337 1 98.56 242 ASP B CA 1
ATOM 4579 C C . ASP B 1 242 ? 4.938 14.016 -0.569 1 98.56 242 ASP B C 1
ATOM 4581 O O . ASP B 1 242 ? 3.729 13.859 -0.378 1 98.56 242 ASP B O 1
ATOM 4585 N N . CYS B 1 243 ? 5.574 15.07 -0.219 1 97.69 243 CYS B N 1
ATOM 4586 C CA . CYS B 1 243 ? 4.918 16.156 0.49 1 97.69 243 CYS B CA 1
ATOM 4587 C C . CYS B 1 243 ? 4.543 17.297 -0.468 1 97.69 243 CYS B C 1
ATOM 4589 O O . CYS B 1 243 ? 4.129 18.359 -0.035 1 97.69 243 CYS B O 1
ATOM 4591 N N . THR B 1 244 ? 4.676 17.094 -1.764 1 96.19 244 THR B N 1
ATOM 4592 C CA . THR B 1 244 ? 4.484 18.188 -2.717 1 96.19 244 THR B CA 1
ATOM 4593 C C . THR B 1 244 ? 3.039 18.219 -3.211 1 96.19 244 THR B C 1
ATOM 4595 O O . THR B 1 244 ? 2.506 19.297 -3.504 1 96.19 244 THR B O 1
ATOM 4598 N N . GLY B 1 245 ? 2.484 17.047 -3.412 1 93.38 245 GLY B N 1
ATOM 4599 C CA . GLY B 1 245 ? 1.186 16.969 -4.062 1 93.38 245 GLY B CA 1
ATOM 4600 C C . GLY B 1 245 ? 1.246 17.219 -5.555 1 93.38 245 GLY B C 1
ATOM 4601 O O . GLY B 1 245 ? 0.222 17.484 -6.188 1 93.38 245 GLY B O 1
ATOM 4602 N N . ASP B 1 246 ? 2.406 17.219 -6.129 1 95.25 246 ASP B N 1
ATOM 4603 C CA . ASP B 1 246 ? 2.602 17.406 -7.562 1 95.25 246 ASP B CA 1
ATOM 4604 C C . ASP B 1 246 ? 2.465 16.094 -8.312 1 95.25 246 ASP B C 1
ATOM 4606 O O . ASP B 1 246 ? 3.201 15.141 -8.047 1 95.25 246 ASP B O 1
ATOM 4610 N N . PRO B 1 247 ? 1.524 16.094 -9.328 1 96 247 PRO B N 1
ATOM 4611 C CA . PRO B 1 247 ? 1.363 14.852 -10.078 1 96 247 PRO B CA 1
ATOM 4612 C C . PRO B 1 247 ? 2.656 14.391 -10.75 1 96 247 PRO B C 1
ATOM 4614 O O . PRO B 1 247 ? 2.887 13.195 -10.906 1 96 247 PRO B O 1
ATOM 4617 N N . LYS B 1 248 ? 3.453 15.32 -11.141 1 96.19 248 LYS B N 1
ATOM 4618 C CA . LYS B 1 248 ? 4.73 14.961 -11.75 1 96.19 248 LYS B CA 1
ATOM 4619 C C . LYS B 1 248 ? 5.656 14.297 -10.734 1 96.19 248 LYS B C 1
ATOM 4621 O O . LYS B 1 248 ? 6.395 13.367 -11.078 1 96.19 248 LYS B O 1
ATOM 4626 N N . CYS B 1 249 ? 5.633 14.797 -9.555 1 97.06 249 CYS B N 1
ATOM 4627 C CA . CYS B 1 249 ? 6.414 14.164 -8.5 1 97.06 249 CYS B CA 1
ATOM 4628 C C . CYS B 1 249 ? 5.938 12.742 -8.242 1 97.06 249 CYS B C 1
ATOM 4630 O O . CYS B 1 249 ? 6.75 11.828 -8.07 1 97.06 249 CYS B O 1
ATOM 4632 N N . PHE B 1 250 ? 4.66 12.57 -8.266 1 96.62 250 PHE B N 1
ATOM 4633 C CA . PHE B 1 250 ? 4.082 11.242 -8.117 1 96.62 250 PHE B CA 1
ATOM 4634 C C . PHE B 1 250 ? 4.641 10.289 -9.164 1 96.62 250 PHE B C 1
ATOM 4636 O O . PHE B 1 250 ? 5.141 9.211 -8.82 1 96.62 250 PHE B O 1
ATOM 4643 N N . GLU B 1 251 ? 4.602 10.688 -10.422 1 96.75 251 GLU B N 1
ATOM 4644 C CA . GLU B 1 251 ? 5.094 9.867 -11.523 1 96.75 251 GLU B CA 1
ATOM 4645 C C . GLU B 1 251 ? 6.582 9.562 -11.367 1 96.75 251 GLU B C 1
ATOM 4647 O O . GLU B 1 251 ? 7 8.414 -11.492 1 96.75 251 GLU B O 1
ATOM 4652 N N . GLN B 1 252 ? 7.32 10.555 -11.07 1 96.94 252 GLN B N 1
ATOM 4653 C CA . GLN B 1 252 ? 8.773 10.43 -10.992 1 96.94 252 GLN B CA 1
ATOM 4654 C C . GLN B 1 252 ? 9.18 9.586 -9.789 1 96.94 252 GLN B C 1
ATOM 4656 O O . GLN B 1 252 ? 10.172 8.852 -9.852 1 96.94 252 GLN B O 1
ATOM 4661 N N . SER B 1 253 ? 8.414 9.727 -8.703 1 97.88 253 SER B N 1
ATOM 4662 C CA . SER B 1 253 ? 8.727 9 -7.477 1 97.88 253 SER B CA 1
ATOM 4663 C C . SER B 1 253 ? 8.758 7.492 -7.719 1 97.88 253 SER B C 1
ATOM 4665 O O . SER B 1 253 ? 9.57 6.781 -7.125 1 97.88 253 SER B O 1
ATOM 4667 N N . LEU B 1 254 ? 7.938 6.996 -8.586 1 96.81 254 LEU B N 1
ATOM 4668 C CA . LEU B 1 254 ? 7.871 5.566 -8.875 1 96.81 254 LEU B CA 1
ATOM 4669 C C . LEU B 1 254 ? 9.156 5.094 -9.555 1 96.81 254 LEU B C 1
ATOM 4671 O O . LEU B 1 254 ? 9.523 3.924 -9.445 1 96.81 254 LEU B O 1
ATOM 4675 N N . GLN B 1 255 ? 9.836 6.062 -10.219 1 96.25 255 GLN B N 1
ATOM 4676 C CA . GLN B 1 255 ? 11.102 5.75 -10.867 1 96.25 255 GLN B CA 1
ATOM 4677 C C . GLN B 1 255 ? 12.258 5.812 -9.875 1 96.25 255 GLN B C 1
ATOM 4679 O O . GLN B 1 255 ? 13.352 5.309 -10.156 1 96.25 255 GLN B O 1
ATOM 4684 N N . TRP B 1 256 ? 12 6.422 -8.742 1 98.19 256 TRP B N 1
ATOM 4685 C CA . TRP B 1 256 ? 13.078 6.641 -7.777 1 98.19 256 TRP B CA 1
ATOM 4686 C C . TRP B 1 256 ? 13.086 5.551 -6.711 1 98.19 256 TRP B C 1
ATOM 4688 O O . TRP B 1 256 ? 14.008 5.48 -5.895 1 98.19 256 TRP B O 1
ATOM 4698 N N . LEU B 1 257 ? 12.109 4.699 -6.75 1 97.69 257 LEU B N 1
ATOM 4699 C CA . LEU B 1 257 ? 12.016 3.625 -5.77 1 97.69 257 LEU B CA 1
ATOM 4700 C C . LEU B 1 257 ? 12.789 2.395 -6.234 1 97.69 257 LEU B C 1
ATOM 4702 O O . LEU B 1 257 ? 12.75 2.043 -7.414 1 97.69 257 LEU B O 1
ATOM 4706 N N . ARG B 1 258 ? 13.477 1.761 -5.348 1 94.88 258 ARG B N 1
ATOM 4707 C CA . ARG B 1 258 ? 14.094 0.475 -5.656 1 94.88 258 ARG B CA 1
ATOM 4708 C C . ARG B 1 258 ? 13.125 -0.674 -5.383 1 94.88 258 ARG B C 1
ATOM 4710 O O . ARG B 1 258 ? 11.984 -0.45 -4.992 1 94.88 258 ARG B O 1
ATOM 4717 N N . GLN B 1 259 ? 13.5 -1.934 -5.621 1 93.94 259 GLN B N 1
ATOM 4718 C CA . GLN B 1 259 ? 12.648 -3.1 -5.41 1 93.94 259 GLN B CA 1
ATOM 4719 C C . GLN B 1 259 ? 12.156 -3.166 -3.967 1 93.94 259 GLN B C 1
ATOM 4721 O O . GLN B 1 259 ? 12.93 -2.982 -3.031 1 93.94 259 GLN B O 1
ATOM 4726 N N . GLY B 1 260 ? 10.836 -3.391 -3.863 1 93.88 260 GLY B N 1
ATOM 4727 C CA . GLY B 1 260 ? 10.227 -3.463 -2.547 1 93.88 260 GLY B CA 1
ATOM 4728 C C . GLY B 1 260 ? 9.891 -2.1 -1.97 1 93.88 260 GLY B C 1
ATOM 4729 O O . GLY B 1 260 ? 9.461 -1.996 -0.821 1 93.88 260 GLY B O 1
ATOM 4730 N N . GLY B 1 261 ? 10.133 -1.069 -2.775 1 96.5 261 GLY B N 1
ATOM 4731 C CA . GLY B 1 261 ? 9.984 0.293 -2.289 1 96.5 261 GLY B CA 1
ATOM 4732 C C . GLY B 1 261 ? 8.531 0.684 -2.047 1 96.5 261 GLY B C 1
ATOM 4733 O O . GLY B 1 261 ? 7.617 0.045 -2.566 1 96.5 261 GLY B O 1
ATOM 4734 N N . ARG B 1 262 ? 8.312 1.77 -1.305 1 97.94 262 ARG B N 1
ATOM 4735 C CA . ARG B 1 262 ? 6.996 2.299 -0.96 1 97.94 262 ARG B CA 1
ATOM 4736 C C . ARG B 1 262 ? 6.93 3.801 -1.206 1 97.94 262 ARG B C 1
ATOM 4738 O O . ARG B 1 262 ? 7.883 4.527 -0.917 1 97.94 262 ARG B O 1
ATOM 4745 N N . LEU B 1 263 ? 5.805 4.215 -1.731 1 98.62 263 LEU B N 1
ATOM 4746 C CA . LEU B 1 263 ? 5.504 5.629 -1.91 1 98.62 263 LEU B CA 1
ATOM 4747 C C . LEU B 1 263 ? 4.367 6.066 -0.994 1 98.62 263 LEU B C 1
ATOM 4749 O O . LEU B 1 263 ? 3.271 5.504 -1.048 1 98.62 263 LEU B O 1
ATOM 4753 N N . LEU B 1 264 ? 4.633 7.012 -0.138 1 98.5 264 LEU B N 1
ATOM 4754 C CA . LEU B 1 264 ? 3.598 7.633 0.681 1 98.5 264 LEU B CA 1
ATOM 4755 C C . LEU B 1 264 ? 3.156 8.961 0.084 1 98.5 264 LEU B C 1
ATOM 4757 O O . LEU B 1 264 ? 3.953 9.898 -0.01 1 98.5 264 LEU B O 1
ATOM 4761 N N . LEU B 1 265 ? 1.912 9.008 -0.312 1 97.62 265 LEU B N 1
ATOM 4762 C CA . LEU B 1 265 ? 1.318 10.258 -0.765 1 97.62 265 LEU B CA 1
ATOM 4763 C C . LEU B 1 265 ? 0.835 11.094 0.418 1 97.62 265 LEU B C 1
ATOM 4765 O O . LEU B 1 265 ? -0.263 10.867 0.933 1 97.62 265 LEU B O 1
ATOM 4769 N N . PHE B 1 266 ? 1.629 12.086 0.75 1 96.19 266 PHE B N 1
ATOM 4770 C CA . PHE B 1 266 ? 1.345 12.883 1.937 1 96.19 266 PHE B CA 1
ATOM 4771 C C . PHE B 1 266 ? 0.78 14.25 1.55 1 96.19 266 PHE B C 1
ATOM 4773 O O . PHE B 1 266 ? -0.058 14.805 2.264 1 96.19 266 PHE B O 1
ATOM 4780 N N . GLY B 1 267 ? 1.256 14.758 0.421 1 93.56 267 GLY B N 1
ATOM 4781 C CA . GLY B 1 267 ? 0.753 16.031 -0.078 1 93.56 267 GLY B CA 1
ATOM 4782 C C . GLY B 1 267 ? -0.52 15.891 -0.893 1 93.56 267 GLY B C 1
ATOM 4783 O O . GLY B 1 267 ? -0.7 14.898 -1.605 1 93.56 267 GLY B O 1
ATOM 4784 N N . THR B 1 268 ? -1.34 16.891 -0.927 1 89.56 268 THR B N 1
ATOM 4785 C CA . THR B 1 268 ? -2.623 16.844 -1.619 1 89.56 268 THR B CA 1
ATOM 4786 C C . THR B 1 268 ? -2.461 17.25 -3.082 1 89.56 268 THR B C 1
ATOM 4788 O O . THR B 1 268 ? -2.062 18.375 -3.383 1 89.56 268 THR B O 1
ATOM 4791 N N . CYS B 1 269 ? -2.814 16.281 -3.922 1 91.44 269 CYS B N 1
ATOM 4792 C CA . CYS B 1 269 ? -2.803 16.562 -5.355 1 91.44 269 CYS B CA 1
ATOM 4793 C C . CYS B 1 269 ? -4.059 17.312 -5.773 1 91.44 269 CYS B C 1
ATOM 4795 O O . CYS B 1 269 ? -5.121 17.141 -5.168 1 91.44 269 CYS B O 1
ATOM 4797 N N . PRO B 1 270 ? -3.908 18.141 -6.82 1 91.06 270 PRO B N 1
ATOM 4798 C CA . PRO B 1 270 ? -5.105 18.828 -7.32 1 91.06 270 PRO B CA 1
ATOM 4799 C C . PRO B 1 270 ? -6.191 17.844 -7.777 1 91.06 270 PRO B C 1
ATOM 4801 O O . PRO B 1 270 ? -5.883 16.734 -8.188 1 91.06 270 PRO B O 1
ATOM 4804 N N . ARG B 1 271 ? -7.418 18.266 -7.758 1 89.12 271 ARG B N 1
ATOM 4805 C CA . ARG B 1 271 ? -8.578 17.438 -8.062 1 89.12 271 ARG B CA 1
ATOM 4806 C C . ARG B 1 271 ? -8.508 16.891 -9.484 1 89.12 271 ARG B C 1
ATOM 4808 O O . ARG B 1 271 ? -8.906 15.75 -9.734 1 89.12 271 ARG B O 1
ATOM 4815 N N . ASN B 1 272 ? -8.023 17.656 -10.383 1 90.31 272 ASN B N 1
ATOM 4816 C CA . ASN B 1 272 ? -8.008 17.266 -11.789 1 90.31 272 ASN B CA 1
ATOM 4817 C C . ASN B 1 272 ? -6.645 16.719 -12.203 1 90.31 272 ASN B C 1
ATOM 4819 O O . ASN B 1 272 ? -6.324 16.688 -13.391 1 90.31 272 ASN B O 1
ATOM 4823 N N . ALA B 1 273 ? -5.914 16.328 -11.211 1 92.25 273 ALA B N 1
ATOM 4824 C CA . ALA B 1 273 ? -4.59 15.789 -11.516 1 92.25 273 ALA B CA 1
ATOM 4825 C C . ALA B 1 273 ? -4.688 14.477 -12.289 1 92.25 273 ALA B C 1
ATOM 4827 O O . ALA B 1 273 ? -5.641 13.719 -12.109 1 92.25 273 ALA B O 1
ATOM 4828 N N . ASN B 1 274 ? -3.787 14.273 -13.195 1 94.19 274 ASN B N 1
ATOM 4829 C CA . ASN B 1 274 ? -3.629 13.023 -13.938 1 94.19 274 ASN B CA 1
ATOM 4830 C C . ASN B 1 274 ? -2.172 12.578 -13.969 1 94.19 274 ASN B C 1
ATOM 4832 O O . ASN B 1 274 ? -1.269 13.391 -14.148 1 94.19 274 ASN B O 1
ATOM 4836 N N . ALA B 1 275 ? -1.998 11.352 -13.688 1 95.56 275 ALA B N 1
ATOM 4837 C CA . ALA B 1 275 ? -0.657 10.773 -13.719 1 95.56 275 ALA B CA 1
ATOM 4838 C C . ALA B 1 275 ? -0.638 9.477 -14.523 1 95.56 275 ALA B C 1
ATOM 4840 O O . ALA B 1 275 ? -1.595 8.703 -14.484 1 95.56 275 ALA B O 1
ATOM 4841 N N . SER B 1 276 ? 0.411 9.32 -15.258 1 95.5 276 SER B N 1
ATOM 4842 C CA . SER B 1 276 ? 0.636 8.094 -16.031 1 95.5 276 SER B CA 1
ATOM 4843 C C . SER B 1 276 ? 1.589 7.152 -15.297 1 95.5 276 SER B C 1
ATOM 4845 O O . SER B 1 276 ? 2.66 7.57 -14.852 1 95.5 276 SER B O 1
ATOM 4847 N N . ILE B 1 277 ? 1.127 5.891 -15.234 1 95 277 ILE B N 1
ATOM 4848 C CA . ILE B 1 277 ? 2 4.918 -14.586 1 95 277 ILE B CA 1
ATOM 4849 C C . ILE B 1 277 ? 2.029 3.627 -15.398 1 95 277 ILE B C 1
ATOM 4851 O O . ILE B 1 277 ? 1.08 3.322 -16.125 1 95 277 ILE B O 1
ATOM 4855 N N . ASN B 1 278 ? 3.111 2.959 -15.344 1 95.38 278 ASN B N 1
ATOM 4856 C CA . ASN B 1 278 ? 3.238 1.61 -15.883 1 95.38 278 ASN B CA 1
ATOM 4857 C C . ASN B 1 278 ? 3.029 0.552 -14.805 1 95.38 278 ASN B C 1
ATOM 4859 O O . ASN B 1 278 ? 3.912 0.322 -13.977 1 95.38 278 ASN B O 1
ATOM 4863 N N . PRO B 1 279 ? 1.85 -0.136 -14.812 1 94.88 279 PRO B N 1
ATOM 4864 C CA . PRO B 1 279 ? 1.581 -1.108 -13.75 1 94.88 279 PRO B CA 1
ATOM 4865 C C . PRO B 1 279 ? 2.588 -2.256 -13.734 1 94.88 279 PRO B C 1
ATOM 4867 O O . PRO B 1 279 ? 2.811 -2.871 -12.688 1 94.88 279 PRO B O 1
ATOM 4870 N N . ASN B 1 280 ? 3.195 -2.57 -14.859 1 93.44 280 ASN B N 1
ATOM 4871 C CA . ASN B 1 280 ? 4.215 -3.613 -14.883 1 93.44 280 ASN B CA 1
ATOM 4872 C C . ASN B 1 280 ? 5.43 -3.23 -14.039 1 93.44 280 ASN B C 1
ATOM 4874 O O . ASN B 1 280 ? 6.031 -4.086 -13.391 1 93.44 280 ASN B O 1
ATOM 4878 N N . GLN B 1 281 ? 5.758 -1.961 -14.039 1 92.44 281 GLN B N 1
ATOM 4879 C CA . GLN B 1 281 ? 6.867 -1.489 -13.219 1 92.44 281 GLN B CA 1
ATOM 4880 C C . GLN B 1 281 ? 6.578 -1.68 -11.734 1 92.44 281 GLN B C 1
ATOM 4882 O O . GLN B 1 281 ? 7.473 -2.033 -10.961 1 92.44 281 GLN B O 1
ATOM 4887 N N . LEU B 1 282 ? 5.324 -1.4 -11.328 1 95.69 282 LEU B N 1
ATOM 4888 C CA . LEU B 1 282 ? 4.934 -1.631 -9.945 1 95.69 282 LEU B CA 1
ATOM 4889 C C . LEU B 1 282 ? 5.156 -3.088 -9.547 1 95.69 282 LEU B C 1
ATOM 4891 O O . LEU B 1 282 ? 5.715 -3.369 -8.484 1 95.69 282 LEU B O 1
ATOM 4895 N N . LEU B 1 283 ? 4.77 -3.945 -10.422 1 92.75 283 LEU B N 1
ATOM 4896 C CA . LEU B 1 283 ? 4.871 -5.379 -10.164 1 92.75 283 LEU B CA 1
ATOM 4897 C C . LEU B 1 283 ? 6.328 -5.824 -10.125 1 92.75 283 LEU B C 1
ATOM 4899 O O . LEU B 1 283 ? 6.742 -6.52 -9.188 1 92.75 283 LEU B O 1
ATOM 4903 N N . GLN B 1 284 ? 7.098 -5.43 -11.125 1 89.94 284 GLN B N 1
ATOM 4904 C CA . GLN B 1 284 ? 8.484 -5.863 -11.25 1 89.94 284 GLN B CA 1
ATOM 4905 C C . GLN B 1 284 ? 9.305 -5.453 -10.023 1 89.94 284 GLN B C 1
ATOM 4907 O O . GLN B 1 284 ? 10.211 -6.176 -9.609 1 89.94 284 GLN B O 1
ATOM 4912 N N . LYS B 1 285 ? 8.898 -4.332 -9.461 1 92.69 285 LYS B N 1
ATOM 4913 C CA . LYS B 1 285 ? 9.641 -3.824 -8.312 1 92.69 285 LYS B CA 1
ATOM 4914 C C . LYS B 1 285 ? 8.906 -4.129 -7.008 1 92.69 285 LYS B C 1
ATOM 4916 O O . LYS B 1 285 ? 9.406 -3.828 -5.922 1 92.69 285 LYS B O 1
ATOM 4921 N N . GLU B 1 286 ? 7.711 -4.703 -7.148 1 95.19 286 GLU B N 1
ATOM 4922 C CA . GLU B 1 286 ? 6.832 -4.918 -6 1 95.19 286 GLU B CA 1
ATOM 4923 C C . GLU B 1 286 ? 6.672 -3.637 -5.188 1 95.19 286 GLU B C 1
ATOM 4925 O O . GLU B 1 286 ? 6.891 -3.633 -3.975 1 95.19 286 GLU B O 1
ATOM 4930 N N . LEU B 1 287 ? 6.25 -2.627 -5.828 1 97.06 287 LEU B N 1
ATOM 4931 C CA . LEU B 1 287 ? 6.078 -1.335 -5.172 1 97.06 287 LEU B CA 1
ATOM 4932 C C . LEU B 1 287 ? 4.738 -1.267 -4.449 1 97.06 287 LEU B C 1
ATOM 4934 O O . LEU B 1 287 ? 3.807 -2.004 -4.785 1 97.06 287 LEU B O 1
ATOM 4938 N N . LYS B 1 288 ? 4.703 -0.435 -3.447 1 97.5 288 LYS B N 1
ATOM 4939 C CA . LYS B 1 288 ? 3.455 -0.08 -2.773 1 97.5 288 LYS B CA 1
ATOM 4940 C C . LYS B 1 288 ? 3.213 1.426 -2.828 1 97.5 288 LYS B C 1
ATOM 4942 O O . LYS B 1 288 ? 4.137 2.217 -2.633 1 97.5 288 LYS B O 1
ATOM 4947 N N . ILE B 1 289 ? 2.01 1.771 -3.17 1 98.31 289 ILE B N 1
ATOM 4948 C CA . ILE B 1 289 ? 1.56 3.158 -3.096 1 98.31 289 ILE B CA 1
ATOM 4949 C C . ILE B 1 289 ? 0.541 3.311 -1.969 1 98.31 289 ILE B C 1
ATOM 4951 O O . ILE B 1 289 ? -0.497 2.645 -1.968 1 98.31 289 ILE B O 1
ATOM 4955 N N . ILE B 1 290 ? 0.893 4.184 -1.047 1 97.69 290 ILE B N 1
ATOM 4956 C CA . ILE B 1 290 ? 0.087 4.387 0.152 1 97.69 290 ILE B CA 1
ATOM 4957 C C . ILE B 1 290 ? -0.384 5.836 0.219 1 97.69 290 ILE B C 1
ATOM 4959 O O . ILE B 1 290 ? 0.425 6.762 0.131 1 97.69 290 ILE B O 1
ATOM 4963 N N . SER B 1 291 ? -1.684 5.938 0.331 1 95.62 291 SER B N 1
ATOM 4964 C CA . SER B 1 291 ? -2.197 7.293 0.508 1 95.62 291 SER B CA 1
ATOM 4965 C C . SER B 1 291 ? -2.529 7.57 1.971 1 95.62 291 SER B C 1
ATOM 4967 O O . SER B 1 291 ? -2.689 6.641 2.764 1 95.62 291 SER B O 1
ATOM 4969 N N . TYR B 1 292 ? -2.615 8.875 2.203 1 89.5 292 TYR B N 1
ATOM 4970 C CA . TYR B 1 292 ? -2.793 9.367 3.562 1 89.5 292 TYR B CA 1
ATOM 4971 C C . TYR B 1 292 ? -3.996 10.305 3.646 1 89.5 292 TYR B C 1
ATOM 4973 O O . TYR B 1 292 ? -4.172 11.18 2.793 1 89.5 292 TYR B O 1
ATOM 4981 N N . GLN B 1 293 ? -4.879 9.953 4.637 1 86.94 293 GLN B N 1
ATOM 4982 C CA . GLN B 1 293 ? -5.953 10.898 4.918 1 86.94 293 GLN B CA 1
ATOM 4983 C C . GLN B 1 293 ? -6.066 11.18 6.414 1 86.94 293 GLN B C 1
ATOM 4985 O O . GLN B 1 293 ? -6.551 10.336 7.172 1 86.94 293 GLN B O 1
ATOM 4990 N N . GLY B 1 294 ? -5.641 12.266 6.805 1 84.5 294 GLY B N 1
ATOM 4991 C CA . GLY B 1 294 ? -5.941 12.789 8.125 1 84.5 294 GLY B CA 1
ATOM 4992 C C . GLY B 1 294 ? -5.23 12.039 9.242 1 84.5 294 GLY B C 1
ATOM 4993 O O . GLY B 1 294 ? -4.504 11.078 8.984 1 84.5 294 GLY B O 1
ATOM 4994 N N . ASN B 1 295 ? -5.496 12.516 10.414 1 87.62 295 ASN B N 1
ATOM 4995 C CA . ASN B 1 295 ? -4.875 11.914 11.594 1 87.62 295 ASN B CA 1
ATOM 4996 C C . ASN B 1 295 ? -5.875 11.086 12.391 1 87.62 295 ASN B C 1
ATOM 4998 O O . ASN B 1 295 ? -7.082 11.312 12.305 1 87.62 295 ASN B O 1
ATOM 5002 N N . SER B 1 296 ? -5.547 9.922 12.789 1 86.06 296 SER B N 1
ATOM 5003 C CA . SER B 1 296 ? -6.34 9.109 13.703 1 86.06 296 SER B CA 1
ATOM 5004 C C . SER B 1 296 ? -5.461 8.445 14.758 1 86.06 296 SER B C 1
ATOM 5006 O O . SER B 1 296 ? -4.414 7.883 14.438 1 86.06 296 SER B O 1
ATOM 5008 N N . PHE B 1 297 ? -5.867 8.68 16 1 91.31 297 PHE B N 1
ATOM 5009 C CA . PHE B 1 297 ? -5.289 8.016 17.156 1 91.31 297 PHE B CA 1
ATOM 5010 C C . PHE B 1 297 ? -3.844 8.453 17.375 1 91.31 297 PHE B C 1
ATOM 5012 O O . PHE B 1 297 ? -3.059 7.734 18 1 91.31 297 PHE B O 1
ATOM 5019 N N . THR B 1 298 ? -3.482 9.57 16.766 1 95.25 298 THR B N 1
ATOM 5020 C CA . THR B 1 298 ? -2.064 9.906 16.812 1 95.25 298 THR B CA 1
ATOM 5021 C C . THR B 1 298 ? -1.86 11.266 17.484 1 95.25 298 THR B C 1
ATOM 5023 O O . THR B 1 298 ? -0.724 11.703 17.672 1 95.25 298 THR B O 1
ATOM 5026 N N . PHE B 1 299 ? -2.879 11.914 17.828 1 95.56 299 PHE B N 1
ATOM 5027 C CA . PHE B 1 299 ? -2.738 13.273 18.312 1 95.56 299 PHE B CA 1
ATOM 5028 C C . PHE B 1 299 ? -2.006 13.297 19.656 1 95.56 299 PHE B C 1
ATOM 5030 O O . PHE B 1 299 ? -1.042 14.047 19.828 1 95.56 299 PHE B O 1
ATOM 5037 N N . THR B 1 300 ? -2.377 12.414 20.625 1 94.5 300 THR B N 1
ATOM 5038 C CA . THR B 1 300 ? -1.742 12.383 21.938 1 94.5 300 THR B CA 1
ATOM 5039 C C . THR B 1 300 ? -0.293 11.914 21.828 1 94.5 300 THR B C 1
ATOM 5041 O O . THR B 1 300 ? 0.601 12.5 22.453 1 94.5 300 THR B O 1
ATOM 5044 N N . SER B 1 301 ? -0.104 10.898 21 1 96 301 SER B N 1
ATOM 5045 C CA . SER B 1 301 ? 1.267 10.453 20.766 1 96 301 SER B CA 1
ATOM 5046 C C . SER B 1 301 ? 2.098 11.547 20.094 1 96 301 SER B C 1
ATOM 5048 O O . SER B 1 301 ? 3.297 11.664 20.359 1 96 301 SER B O 1
ATOM 5050 N N . GLY B 1 302 ? 1.382 12.281 19.25 1 97.25 302 GLY B N 1
ATOM 5051 C CA . GLY B 1 302 ? 2.07 13.391 18.609 1 97.25 302 GLY B CA 1
ATOM 5052 C C . GLY B 1 302 ? 2.574 14.43 19.594 1 97.25 302 GLY B C 1
ATOM 5053 O O . GLY B 1 302 ? 3.699 14.914 19.469 1 97.25 302 GLY B O 1
ATOM 5054 N N . ILE B 1 303 ? 1.792 14.703 20.578 1 97.25 303 ILE B N 1
ATOM 5055 C CA . ILE B 1 303 ? 2.176 15.672 21.594 1 97.25 303 ILE B CA 1
ATOM 5056 C C . ILE B 1 303 ? 3.381 15.148 22.375 1 97.25 303 ILE B C 1
ATOM 5058 O O . ILE B 1 303 ? 4.309 15.906 22.672 1 97.25 303 ILE B O 1
ATOM 5062 N N . GLN B 1 304 ? 3.359 13.859 22.656 1 96.81 304 GLN B N 1
ATOM 5063 C CA . GLN B 1 304 ? 4.496 13.258 23.344 1 96.81 304 GLN B CA 1
ATOM 5064 C C . GLN B 1 304 ? 5.77 13.367 22.516 1 96.81 304 GLN B C 1
ATOM 5066 O O . GLN B 1 304 ? 6.836 13.695 23.031 1 96.81 304 GLN B O 1
ATOM 5071 N N . VAL B 1 305 ? 5.633 13.109 21.266 1 97.75 305 VAL B N 1
ATOM 5072 C CA . VAL B 1 305 ? 6.773 13.18 20.359 1 97.75 305 VAL B CA 1
ATOM 5073 C C . VAL B 1 305 ? 7.32 14.609 20.328 1 97.75 305 VAL B C 1
ATOM 5075 O O . VAL B 1 305 ? 8.539 14.812 20.344 1 97.75 305 VAL B O 1
ATOM 5078 N N . LEU B 1 306 ? 6.457 15.562 20.281 1 97.81 306 LEU B N 1
ATOM 5079 C CA . LEU B 1 306 ? 6.875 16.969 20.281 1 97.81 306 LEU B CA 1
ATOM 5080 C C . LEU B 1 306 ? 7.656 17.297 21.547 1 97.81 306 LEU B C 1
ATOM 5082 O O . LEU B 1 306 ? 8.68 17.984 21.484 1 97.81 306 LEU B O 1
ATOM 5086 N N . GLN B 1 307 ? 7.125 16.828 22.625 1 97 307 GLN B N 1
ATOM 5087 C CA . GLN B 1 307 ? 7.816 17.047 23.891 1 97 307 GLN B CA 1
ATOM 5088 C C . GLN B 1 307 ? 9.227 16.469 23.859 1 97 307 GLN B C 1
ATOM 5090 O O . GLN B 1 307 ? 10.188 17.109 24.281 1 97 307 GLN B O 1
ATOM 5095 N N . ASP B 1 308 ? 9.336 15.266 23.328 1 97.56 308 ASP B N 1
ATOM 5096 C CA . ASP B 1 308 ? 10.617 14.562 23.297 1 97.56 308 ASP B CA 1
ATOM 5097 C C . ASP B 1 308 ? 11.578 15.219 22.312 1 97.56 308 ASP B C 1
ATOM 5099 O O . ASP B 1 308 ? 12.789 15.242 22.531 1 97.56 308 ASP B O 1
ATOM 5103 N N . MET B 1 309 ? 11.109 15.719 21.234 1 97.56 309 MET B N 1
ATOM 5104 C CA . MET B 1 309 ? 11.914 16.375 20.219 1 97.56 309 MET B CA 1
ATOM 5105 C C . MET B 1 309 ? 12.477 17.703 20.734 1 97.56 309 MET B C 1
ATOM 5107 O O . MET B 1 309 ? 13.633 18.031 20.469 1 97.56 309 MET B O 1
ATOM 5111 N N . GLY B 1 310 ? 11.602 18.438 21.422 1 95.81 310 GLY B N 1
ATOM 5112 C CA . GLY B 1 310 ? 12.008 19.688 22.031 1 95.81 310 GLY B CA 1
ATOM 5113 C C . GLY B 1 310 ? 12.438 20.734 21.031 1 95.81 310 GLY B C 1
ATOM 5114 O O . GLY B 1 310 ? 12.133 20.625 19.844 1 95.81 310 GLY B O 1
ATOM 5115 N N . ASN B 1 311 ? 13.188 21.734 21.531 1 92.75 311 ASN B N 1
ATOM 5116 C CA . ASN B 1 311 ? 13.531 22.906 20.734 1 92.75 311 ASN B CA 1
ATOM 5117 C C . ASN B 1 311 ? 14.633 22.594 19.719 1 92.75 311 ASN B C 1
ATOM 5119 O O . ASN B 1 311 ? 14.805 23.312 18.734 1 92.75 311 ASN B O 1
ATOM 5123 N N . HIS B 1 312 ? 15.273 21.562 20.016 1 94.44 312 HIS B N 1
ATOM 5124 C CA . HIS B 1 312 ? 16.328 21.156 19.094 1 94.44 312 HIS B CA 1
ATOM 5125 C C . HIS B 1 312 ? 15.766 20.922 17.688 1 94.44 312 HIS B C 1
ATOM 5127 O O . HIS B 1 312 ? 16.391 21.281 16.688 1 94.44 312 HIS B O 1
ATOM 5133 N N . TYR B 1 313 ? 14.602 20.375 17.656 1 97.06 313 TYR B N 1
ATOM 5134 C CA . TYR B 1 313 ? 14.008 20.047 16.375 1 97.06 313 TYR B CA 1
ATOM 5135 C C . TYR B 1 313 ? 12.922 21.047 15.992 1 97.06 313 TYR B C 1
ATOM 5137 O O . TYR B 1 313 ? 12.641 21.25 14.805 1 97.06 313 TYR B O 1
ATOM 5145 N N . LEU B 1 314 ? 12.305 21.734 17.016 1 97.69 314 LEU B N 1
ATOM 5146 C CA . LEU B 1 314 ? 11 22.344 16.734 1 97.69 314 LEU B CA 1
ATOM 5147 C C . LEU B 1 314 ? 11.031 23.844 16.953 1 97.69 314 LEU B C 1
ATOM 5149 O O . LEU B 1 314 ? 9.992 24.5 16.922 1 97.69 314 LEU B O 1
ATOM 5153 N N . ALA B 1 315 ? 12.219 24.406 17.172 1 97.06 315 ALA B N 1
ATOM 5154 C CA . ALA B 1 315 ? 12.305 25.859 17.281 1 97.06 315 ALA B CA 1
ATOM 5155 C C . ALA B 1 315 ? 11.781 26.531 16.016 1 97.06 315 ALA B C 1
ATOM 5157 O O . ALA B 1 315 ? 12.094 26.094 14.898 1 97.06 315 ALA B O 1
ATOM 5158 N N . PHE B 1 316 ? 11.008 27.594 16.188 1 97.69 316 PHE B N 1
ATOM 5159 C CA . PHE B 1 316 ? 10.422 28.328 15.078 1 97.69 316 PHE B CA 1
ATOM 5160 C C . PHE B 1 316 ? 11.492 28.75 14.086 1 97.69 316 PHE B C 1
ATOM 5162 O O . PHE B 1 316 ? 11.336 28.547 12.875 1 97.69 316 PHE B O 1
ATOM 5169 N N . GLU B 1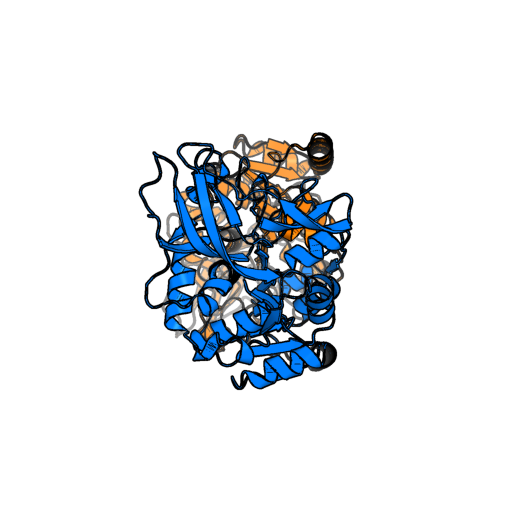 317 ? 12.578 29.266 14.586 1 95.81 317 GLU B N 1
ATOM 5170 C CA . GLU B 1 317 ? 13.656 29.75 13.734 1 95.81 317 GLU B CA 1
ATOM 5171 C C . GLU B 1 317 ? 14.25 28.625 12.898 1 95.81 317 GLU B C 1
ATOM 5173 O O . GLU B 1 317 ? 14.539 28.812 11.711 1 95.81 317 GLU B O 1
ATOM 5178 N N . ARG B 1 318 ? 14.391 27.516 13.508 1 95.38 318 ARG B N 1
ATOM 5179 C CA . ARG B 1 318 ? 14.984 26.359 12.836 1 95.38 318 ARG B CA 1
ATOM 5180 C C . ARG B 1 318 ? 14.094 25.875 11.695 1 95.38 318 ARG B C 1
ATOM 5182 O O . ARG B 1 318 ? 14.594 25.469 10.641 1 95.38 318 ARG B O 1
ATOM 5189 N N . LEU B 1 319 ? 12.844 25.938 11.906 1 97.88 319 LEU B N 1
ATOM 5190 C CA . LEU B 1 319 ? 11.898 25.406 10.93 1 97.88 319 LEU B CA 1
ATOM 5191 C C . LEU B 1 319 ? 11.43 26.484 9.969 1 97.88 319 LEU B C 1
ATOM 5193 O O . LEU B 1 319 ? 10.5 26.281 9.188 1 97.88 319 LEU B O 1
ATOM 5197 N N . GLY B 1 320 ? 12.055 27.641 10.055 1 97.62 320 GLY B N 1
ATOM 5198 C CA . GLY B 1 320 ? 11.695 28.734 9.156 1 97.62 320 GLY B CA 1
ATOM 5199 C C . GLY B 1 320 ? 10.297 29.266 9.398 1 97.62 320 GLY B C 1
ATOM 5200 O O . GLY B 1 320 ? 9.578 29.594 8.453 1 97.62 320 GLY B O 1
ATOM 5201 N N . VAL B 1 321 ? 9.852 29.297 10.664 1 98.25 321 VAL B N 1
ATOM 5202 C CA . VAL B 1 321 ? 8.539 29.828 11.047 1 98.25 321 VAL B CA 1
ATOM 5203 C C . VAL B 1 321 ? 8.656 31.312 11.367 1 98.25 321 VAL B C 1
ATOM 5205 O O . VAL B 1 321 ? 9.609 31.75 12.023 1 98.25 321 VAL B O 1
ATOM 5208 N N . ARG B 1 322 ? 7.738 32.094 10.828 1 98.25 322 ARG B N 1
ATOM 5209 C CA . ARG B 1 322 ? 7.699 33.5 11.141 1 98.25 322 ARG B CA 1
ATOM 5210 C C . ARG B 1 322 ? 6.352 33.906 11.727 1 98.25 322 ARG B C 1
ATOM 5212 O O . ARG B 1 322 ? 5.309 33.438 11.289 1 98.25 322 ARG B O 1
ATOM 5219 N N . THR B 1 323 ? 6.406 34.844 12.695 1 98.38 323 THR B N 1
ATOM 5220 C CA . THR B 1 323 ? 5.184 35.312 13.328 1 98.38 323 THR B CA 1
ATOM 5221 C C . THR B 1 323 ? 4.703 36.625 12.688 1 98.38 323 THR B C 1
ATOM 5223 O O . THR B 1 323 ? 5.516 37.406 12.203 1 98.38 323 THR B O 1
ATOM 5226 N N . PHE B 1 324 ? 3.428 36.75 12.594 1 98.44 324 PHE B N 1
ATOM 5227 C CA . PHE B 1 324 ? 2.732 37.938 12.07 1 98.44 324 PHE B CA 1
ATOM 5228 C C . PHE B 1 324 ? 1.587 38.344 12.992 1 98.44 324 PHE B C 1
ATOM 5230 O O . PHE B 1 324 ? 1.158 37.562 13.844 1 98.44 324 PHE B O 1
ATOM 5237 N N . GLN B 1 325 ? 1.13 39.594 12.789 1 97.38 325 GLN B N 1
ATOM 5238 C CA . GLN B 1 325 ? -0.154 40 13.359 1 97.38 325 GLN B CA 1
ATOM 5239 C C . GLN B 1 325 ? -1.312 39.531 12.477 1 97.38 325 GLN B C 1
ATOM 5241 O O . GLN B 1 325 ? -1.151 39.375 11.258 1 97.38 325 GLN B O 1
ATOM 5246 N N . LEU B 1 326 ? -2.416 39.312 13.125 1 96.94 326 LEU B N 1
ATOM 5247 C CA . LEU B 1 326 ? -3.584 38.812 12.398 1 96.94 326 LEU B CA 1
ATOM 5248 C C . LEU B 1 326 ? -3.932 39.719 11.234 1 96.94 326 LEU B C 1
ATOM 5250 O O . LEU B 1 326 ? -4.32 39.25 10.164 1 96.94 326 LEU B O 1
ATOM 5254 N N . GLN B 1 327 ? -3.725 41.031 11.406 1 95.5 327 GLN B N 1
ATOM 5255 C CA . GLN B 1 327 ? -4.055 42.031 10.383 1 95.5 327 GLN B CA 1
ATOM 5256 C C . GLN B 1 327 ? -3.127 41.906 9.18 1 95.5 327 GLN B C 1
ATOM 5258 O O . GLN B 1 327 ? -3.438 42.406 8.094 1 95.5 327 GLN B O 1
ATOM 5263 N N . GLU B 1 328 ? -2.045 41.219 9.359 1 97.31 328 GLU B N 1
ATOM 5264 C CA . GLU B 1 328 ? -1.062 41.031 8.297 1 97.31 328 GLU B CA 1
ATOM 5265 C C . GLU B 1 328 ? -1.303 39.719 7.547 1 97.31 328 GLU B C 1
ATOM 5267 O O . GLU B 1 328 ? -0.378 39.156 6.961 1 97.31 328 GLU B O 1
ATOM 5272 N N . TYR B 1 329 ? -2.543 39.25 7.605 1 97 329 TYR B N 1
ATOM 5273 C CA . TYR B 1 329 ? -2.848 37.938 7.07 1 97 329 TYR B CA 1
ATOM 5274 C C . TYR B 1 329 ? -2.449 37.844 5.605 1 97 329 TYR B C 1
ATOM 5276 O O . TYR B 1 329 ? -1.969 36.781 5.16 1 97 329 TYR B O 1
ATOM 5284 N N . MET B 1 330 ? -2.59 38.875 4.766 1 97.12 330 MET B N 1
ATOM 5285 C CA . MET B 1 330 ? -2.223 38.812 3.355 1 97.12 330 MET B CA 1
ATOM 5286 C C . MET B 1 330 ? -0.714 38.656 3.189 1 97.12 330 MET B C 1
ATOM 5288 O O . MET B 1 330 ? -0.253 37.844 2.383 1 97.12 330 MET B O 1
ATOM 5292 N N . ALA B 1 331 ? -0.03 39.469 3.936 1 97.56 331 ALA B N 1
ATOM 5293 C CA . ALA B 1 331 ? 1.427 39.344 3.904 1 97.56 331 ALA B CA 1
ATOM 5294 C C . ALA B 1 331 ? 1.892 37.969 4.355 1 97.56 331 ALA B C 1
ATOM 5296 O O . ALA B 1 331 ? 2.836 37.406 3.789 1 97.56 331 ALA B O 1
ATOM 5297 N N . ALA B 1 332 ? 1.279 37.469 5.414 1 97.88 332 ALA B N 1
ATOM 5298 C CA . ALA B 1 332 ? 1.614 36.125 5.934 1 97.88 332 ALA B CA 1
ATOM 5299 C C . ALA B 1 332 ? 1.428 35.062 4.863 1 97.88 332 ALA B C 1
ATOM 5301 O O . ALA B 1 332 ? 2.324 34.25 4.629 1 97.88 332 ALA B O 1
ATOM 5302 N N . ILE B 1 333 ? 0.302 35.094 4.18 1 97.06 333 ILE B N 1
ATOM 5303 C CA . ILE B 1 333 ? -0.052 34.125 3.156 1 97.06 333 ILE B CA 1
ATOM 5304 C C . ILE B 1 333 ? 0.924 34.219 1.986 1 97.06 333 ILE B C 1
ATOM 5306 O O . ILE B 1 333 ? 1.447 33.188 1.516 1 97.06 333 ILE B O 1
ATOM 5310 N N . GLU B 1 334 ? 1.234 35.406 1.547 1 97 334 GLU B N 1
ATOM 5311 C CA . GLU B 1 334 ? 2.115 35.625 0.402 1 97 334 GLU B CA 1
ATOM 5312 C C . GLU B 1 334 ? 3.547 35.188 0.724 1 97 334 GLU B C 1
ATOM 5314 O O . GLU B 1 334 ? 4.238 34.625 -0.123 1 97 334 GLU B O 1
ATOM 5319 N N . THR B 1 335 ? 3.959 35.562 1.898 1 96.94 335 THR B N 1
ATOM 5320 C CA . THR B 1 335 ? 5.301 35.156 2.311 1 96.94 335 THR B CA 1
ATOM 5321 C C . THR B 1 335 ? 5.426 33.625 2.332 1 96.94 335 THR B C 1
ATOM 5323 O O . THR B 1 335 ? 6.434 33.094 1.884 1 96.94 335 THR B O 1
ATOM 5326 N N . MET B 1 336 ? 4.441 33 2.834 1 95.25 336 MET B N 1
ATOM 5327 C CA . MET B 1 336 ? 4.445 31.531 2.859 1 95.25 336 MET B CA 1
ATOM 5328 C C . MET B 1 336 ? 4.457 30.969 1.445 1 95.25 336 MET B C 1
ATOM 5330 O O . MET B 1 336 ? 5.207 30.031 1.154 1 95.25 336 MET B O 1
ATOM 5334 N N . ARG B 1 337 ? 3.711 31.531 0.567 1 94.12 337 ARG B N 1
ATOM 5335 C CA . ARG B 1 337 ? 3.631 31.078 -0.819 1 94.12 337 ARG B CA 1
ATOM 5336 C C . ARG B 1 337 ? 4.973 31.234 -1.523 1 94.12 337 ARG B C 1
ATOM 5338 O O . ARG B 1 337 ? 5.324 30.422 -2.389 1 94.12 337 ARG B O 1
ATOM 5345 N N . SER B 1 338 ? 5.699 32.219 -1.126 1 94.69 338 SER B N 1
ATOM 5346 C CA . SER B 1 338 ? 6.973 32.5 -1.78 1 94.69 338 SER B CA 1
ATOM 5347 C C . SER B 1 338 ? 8.016 31.438 -1.464 1 94.69 338 SER B C 1
ATOM 5349 O O . SER B 1 338 ? 9.016 31.312 -2.17 1 94.69 338 SER B O 1
ATOM 5351 N N . GLY B 1 339 ? 7.812 30.781 -0.368 1 95 339 GLY B N 1
ATOM 5352 C CA . GLY B 1 339 ? 8.766 29.766 0.056 1 95 339 GLY B CA 1
ATOM 5353 C C . GLY B 1 339 ? 9.875 30.312 0.933 1 95 339 GLY B C 1
ATOM 5354 O O . GLY B 1 339 ? 10.781 29.578 1.334 1 95 339 GLY B O 1
ATOM 5355 N N . GLU B 1 340 ? 9.773 31.547 1.249 1 95.88 340 GLU B N 1
ATOM 5356 C CA . GLU B 1 340 ? 10.758 32.156 2.117 1 95.88 340 GLU B CA 1
ATOM 5357 C C . GLU B 1 340 ? 10.703 31.594 3.529 1 95.88 340 GLU B C 1
ATOM 5359 O O . GLU B 1 340 ? 11.719 31.547 4.227 1 95.88 340 GLU B O 1
ATOM 5364 N N . ILE B 1 341 ? 9.492 31.266 3.9 1 97.38 341 IL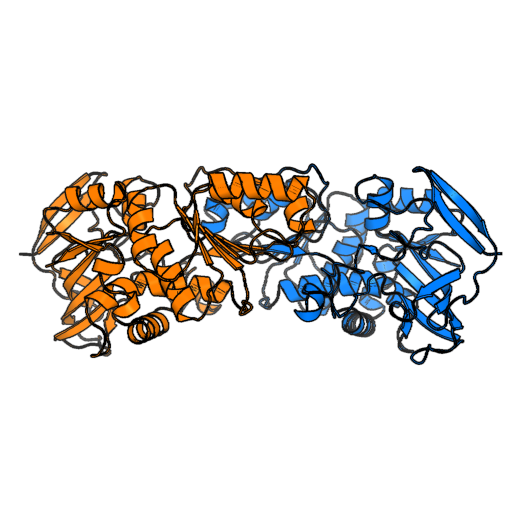E B N 1
ATOM 5365 C CA . ILE B 1 341 ? 9.258 30.609 5.188 1 97.38 341 ILE B CA 1
ATOM 5366 C C . ILE B 1 341 ? 8.508 29.297 4.973 1 97.38 341 ILE B C 1
ATOM 5368 O O . ILE B 1 341 ? 7.902 29.094 3.918 1 97.38 341 ILE B O 1
ATOM 5372 N N . SER B 1 342 ? 8.625 28.438 5.965 1 96.62 342 SER B N 1
ATOM 5373 C CA . SER B 1 342 ? 7.891 27.172 5.859 1 96.62 342 SER B CA 1
ATOM 5374 C C . SER B 1 342 ? 6.48 27.312 6.422 1 96.62 342 SER B C 1
ATOM 5376 O O . SER B 1 342 ? 5.582 26.547 6.043 1 96.62 342 SER B O 1
ATOM 5378 N N . LYS B 1 343 ? 6.301 28.266 7.359 1 97.88 343 LYS B N 1
ATOM 5379 C CA . LYS B 1 343 ? 5.012 28.406 8.031 1 97.88 343 LYS B CA 1
ATOM 5380 C C . LYS B 1 343 ? 4.836 29.812 8.586 1 97.88 343 LYS B C 1
ATOM 5382 O O . LYS B 1 343 ? 5.766 30.375 9.164 1 97.88 343 LYS B O 1
ATOM 5387 N N . ALA B 1 344 ? 3.719 30.406 8.359 1 98.56 344 ALA B N 1
ATOM 5388 C CA . ALA B 1 344 ? 3.328 31.672 8.977 1 98.56 344 ALA B CA 1
ATOM 5389 C C . ALA B 1 344 ? 2.451 31.438 10.203 1 98.56 344 ALA B C 1
ATOM 5391 O O . ALA B 1 344 ? 1.579 30.562 10.195 1 98.56 344 ALA B O 1
ATOM 5392 N N . VAL B 1 345 ? 2.727 32.188 11.266 1 98.69 345 VAL B N 1
ATOM 5393 C CA . VAL B 1 345 ? 2.01 32.031 12.531 1 98.69 345 VAL B CA 1
ATOM 5394 C C . VAL B 1 345 ? 1.476 33.406 12.984 1 98.69 345 VAL B C 1
ATOM 5396 O O . VAL B 1 345 ? 2.203 34.375 12.977 1 98.69 345 VAL B O 1
ATOM 5399 N N . PHE B 1 346 ? 0.212 33.438 13.305 1 98.5 346 PHE B N 1
ATOM 5400 C CA . PHE B 1 346 ? -0.35 34.625 13.922 1 98.5 346 PHE B CA 1
ATOM 5401 C C . PHE B 1 346 ? -0.175 34.594 15.438 1 98.5 346 PHE B C 1
ATOM 5403 O O . PHE B 1 346 ? -0.511 33.594 16.078 1 98.5 346 PHE B O 1
ATOM 5410 N N . GLU B 1 347 ? 0.322 35.562 15.938 1 97.25 347 GLU B N 1
ATOM 5411 C CA . GLU B 1 347 ? 0.49 35.719 17.375 1 97.25 347 GLU B CA 1
ATOM 5412 C C . GLU B 1 347 ? -0.464 36.75 17.938 1 97.25 347 GLU B C 1
ATOM 5414 O O . GLU B 1 347 ? -0.595 37.844 17.375 1 97.25 347 GLU B O 1
ATOM 5419 N N . TYR B 1 348 ? -1.151 36.344 18.984 1 93.62 348 TYR B N 1
ATOM 5420 C CA . TYR B 1 348 ? -2.162 37.25 19.562 1 93.62 348 TYR B CA 1
ATOM 5421 C C . TYR B 1 348 ? -1.729 37.75 20.938 1 93.62 348 TYR B C 1
ATOM 5423 O O . TYR B 1 348 ? -0.998 37.062 21.656 1 93.62 348 TYR B O 1
#

InterPro domains:
  IPR011032 GroES-like superfamily [SSF50129] (9-174)
  IPR013149 Alcohol dehydrogenase-like, C-terminal [PF00107] (177-296)
  IPR013154 Alcohol dehydrogenase-like, N-terminal [PF08240] (25-135)
  IPR036291 NAD(P)-binding domain superfamily [SSF51735] (139-339)
  IPR050129 Zinc-containing alcohol dehydrogenase [PTHR43401] (10-347)

Nearest PDB structures (foldseek):
  4cpd-assembly2_B  TM=8.528E-01  e=1.056E-28  Thermus sp. ATN1
  4c4o-assembly1_B  TM=8.719E-01  e=1.442E-26  Candida parapsilosis
  3wlf-assembly1_D  TM=7.999E-01  e=2.218E-26  Candida parapsilosis
  3ftn-assembly1_C  TM=8.312E-01  e=3.767E-23  Thermoanaerobacter brockii
  1y9a-assembly1_A  TM=8.037E-01  e=3.785E-21  Entamoeba histolytica

Organism: Nematostella vectensis (NCBI:txid45351)

pLDDT: mean 95.76, std 3.39, range [74.69, 98.94]